Protein AF-0000000081624363 (afdb_homodimer)

Foldseek 3Di:
DDPVVVVVVVVVVVVVVVVVVVVVVVVVVVVVVLLVVLVVQLLAEEEQQDCQFLQSVLLQQLSQQSNHAYAHEHQDDDCPAPSNVVLVVVVVVLVVCVVPPDDDDDPPPPSNGYHYHYFNHDLLDLVRLQVRLVVVQVPRDPPQQAHQEYEYQWFDFDADAPVPDDVVSLVVRLSTLPVSLVSNCVSHVVRCLVVLHEYEHEAEAPPHLVVPPPRRGPSVNVSRVNRLVCQVVVQVVCVVSSYHGAYEYEHRDDVCRRGHGWDFDQPPPVPPDSPPHGDTDRPADSCLSCVFVVCQSPPSDHDNYGYSPDDDPPPPPDD/DDPVVVVVVVVVVVVVVVVVVVVVVVVVVVVVVLLVVLVVQLLAEEEQQDCQFLQSVLLQQLSQQSNHAYAHEHQDDDCPAPSNVVLVVVVVVLVVCVVPPDDDDDPPPPSNGYHYHYFNHDLLDLVRLLVRLVVVQVPRDPVQQAHQEYEYQWFDFDADAPVPDDVVSLVVRLSTLPVSLVSNCVSHVVRCLVVLHEYEHEAEAPPHLVVPPPRRGPSVNVSRVNRLVCQVVVQVVCVVSSYHGAYEYEHRDDVCRRGHGWDFDQPPPVPPDSPPHGDTDRPADSCLSCVFVVCQSPPSDHDNYGYSPDDDPPPPPDD

Radius of gyration: 33.21 Å; Cα contacts (8 Å, |Δi|>4): 1119; chains: 2; bounding box: 72×125×99 Å

Solvent-accessible surface area (backbone atoms only — not comparable to full-atom values): 32881 Å² total; per-residue (Å²): 131,59,71,66,60,53,51,52,49,49,51,49,48,50,48,50,49,50,49,48,48,49,50,49,49,49,50,48,48,52,48,46,51,47,50,52,50,33,58,55,28,53,72,32,33,32,38,34,46,17,28,51,15,28,51,18,36,48,50,48,51,52,40,15,64,63,6,22,28,29,39,36,12,21,69,71,79,37,84,80,33,53,46,47,44,50,53,50,50,54,51,51,51,52,52,48,51,58,66,66,57,70,90,76,72,68,87,66,71,75,73,67,59,26,48,77,43,82,35,63,23,35,55,79,34,70,68,36,44,53,53,34,52,52,54,50,59,69,67,39,56,88,94,46,71,48,26,44,30,42,34,47,34,56,49,53,64,74,73,37,45,72,79,70,46,55,66,66,59,45,52,50,26,38,39,41,40,35,50,13,51,53,50,46,46,42,71,46,43,70,30,18,40,68,54,45,12,31,40,34,39,59,36,52,28,89,61,44,59,42,64,41,67,71,56,21,35,31,60,44,44,9,28,25,31,15,34,46,26,28,42,56,25,43,27,39,55,28,50,86,58,44,30,45,39,32,33,37,21,45,48,66,58,62,55,64,59,41,42,24,64,53,58,64,47,54,57,75,53,85,80,79,57,75,52,85,64,49,53,68,83,68,82,63,54,68,63,26,47,52,72,24,51,51,51,60,73,67,43,91,80,50,60,64,60,36,64,28,55,67,66,77,75,72,74,72,72,79,126,131,62,71,66,58,54,51,53,50,52,50,51,49,50,50,50,48,50,50,50,48,50,49,48,49,49,50,49,48,53,48,46,51,47,50,53,50,32,58,57,28,53,72,32,34,31,38,34,46,19,28,51,14,29,51,18,36,49,49,50,52,52,39,15,64,62,5,22,28,28,37,36,11,20,69,70,79,37,82,81,32,54,45,47,44,50,53,50,49,54,51,51,52,52,50,48,50,58,65,66,57,70,89,76,72,68,88,67,72,76,74,67,59,26,48,77,42,83,35,62,22,34,54,80,35,72,68,36,44,54,53,34,52,53,52,52,59,70,68,38,55,88,95,46,70,48,27,44,30,41,34,46,34,56,48,53,63,75,72,38,44,74,80,70,46,56,68,66,59,44,52,50,25,38,39,42,38,34,50,12,51,51,51,45,45,42,71,45,44,69,30,18,41,68,55,46,11,33,41,34,41,58,36,52,27,88,61,44,62,44,64,41,66,71,57,22,33,30,61,44,42,10,29,25,30,15,34,45,27,28,42,56,27,42,26,39,56,28,50,86,58,44,31,45,39,31,32,37,21,45,48,65,56,61,54,63,60,40,41,25,61,53,60,62,46,54,57,75,52,83,81,79,57,76,52,85,62,50,52,70,82,66,84,64,55,69,63,25,48,51,72,24,51,50,51,61,73,66,42,92,78,50,60,64,59,35,63,28,55,68,66,77,73,71,75,73,72,80,126

Structure (mmCIF, N/CA/C/O backbone):
data_AF-0000000081624363-model_v1
#
loop_
_entity.id
_entity.type
_entity.pdbx_description
1 polymer 'D-beta-hydroxybutyrate dehydrogenase, mitochondrial'
#
loop_
_atom_site.group_PDB
_atom_site.id
_atom_site.type_symbol
_atom_site.label_atom_id
_atom_site.label_alt_id
_atom_site.label_comp_id
_atom_site.label_asym_id
_atom_site.label_entity_id
_atom_site.label_seq_id
_atom_site.pdbx_PDB_ins_code
_atom_site.Cartn_x
_atom_site.Cartn_y
_atom_site.Cartn_z
_atom_site.occupancy
_atom_site.B_iso_or_equiv
_atom_site.auth_seq_id
_atom_site.auth_comp_id
_atom_site.auth_asym_id
_atom_site.auth_atom_id
_atom_site.pdbx_PDB_model_num
ATOM 1 N N . MET A 1 1 ? -22.5 -34.75 -71.625 1 57.28 1 MET A N 1
ATOM 2 C CA . MET A 1 1 ? -21.844 -33.688 -70.875 1 57.28 1 MET A CA 1
ATOM 3 C C . MET A 1 1 ? -20.578 -33.219 -71.625 1 57.28 1 MET A C 1
ATOM 5 O O . MET A 1 1 ? -19.766 -34.062 -72.062 1 57.28 1 MET A O 1
ATOM 9 N N . ASP A 1 2 ? -20.5 -32.031 -72.062 1 73.19 2 ASP A N 1
ATOM 10 C CA . ASP A 1 2 ? -19.453 -31.516 -72.938 1 73.19 2 ASP A CA 1
ATOM 11 C C . ASP A 1 2 ? -18.094 -31.531 -72.25 1 73.19 2 ASP A C 1
ATOM 13 O O . ASP A 1 2 ? -18.016 -31.422 -71 1 73.19 2 ASP A O 1
ATOM 17 N N . VAL A 1 3 ? -17.109 -32.062 -72.812 1 86.44 3 VAL A N 1
ATOM 18 C CA . VAL A 1 3 ? -15.734 -32.281 -72.438 1 86.44 3 VAL A CA 1
ATOM 19 C C . VAL A 1 3 ? -15.195 -31.031 -71.688 1 86.44 3 VAL A C 1
ATOM 21 O O . VAL A 1 3 ? -14.461 -31.125 -70.75 1 86.44 3 VAL A O 1
ATOM 24 N N . GLU A 1 4 ? -15.68 -29.938 -72.062 1 83 4 GLU A N 1
ATOM 25 C CA . GLU A 1 4 ? -15.211 -28.672 -71.5 1 83 4 GLU A CA 1
ATOM 26 C C . GLU A 1 4 ? -15.773 -28.453 -70.125 1 83 4 GLU A C 1
ATOM 28 O O . GLU A 1 4 ? -15.062 -28 -69.188 1 83 4 GLU A O 1
ATOM 33 N N . THR A 1 5 ? -16.953 -28.859 -69.938 1 84 5 THR A N 1
ATOM 34 C CA . THR A 1 5 ? -17.609 -28.703 -68.625 1 84 5 THR A CA 1
ATOM 35 C C . THR A 1 5 ? -17.016 -29.688 -67.625 1 84 5 THR A C 1
ATOM 37 O O . THR A 1 5 ? -16.844 -29.359 -66.438 1 84 5 THR A O 1
ATOM 40 N N . GLY A 1 6 ? -16.625 -30.797 -68.125 1 80.81 6 GLY A N 1
ATOM 41 C CA . GLY A 1 6 ? -16 -31.812 -67.312 1 80.81 6 GLY A CA 1
ATOM 42 C C . GLY A 1 6 ? -14.641 -31.406 -66.75 1 80.81 6 GLY A C 1
ATOM 43 O O . GLY A 1 6 ? -14.289 -31.688 -65.625 1 80.81 6 GLY A O 1
ATOM 44 N N . ALA A 1 7 ? -13.906 -30.641 -67.5 1 83.5 7 ALA A N 1
ATOM 45 C CA . ALA A 1 7 ? -12.562 -30.188 -67.188 1 83.5 7 ALA A CA 1
ATOM 46 C C . ALA A 1 7 ? -12.617 -29.078 -66.125 1 83.5 7 ALA A C 1
ATOM 48 O O . ALA A 1 7 ? -11.82 -29.047 -65.188 1 83.5 7 ALA A O 1
ATOM 49 N N . ILE A 1 8 ? -13.656 -28.344 -66.375 1 81.44 8 ILE A N 1
ATOM 50 C CA . ILE A 1 8 ? -13.828 -27.234 -65.438 1 81.44 8 ILE A CA 1
ATOM 51 C C . ILE A 1 8 ? -14.242 -27.766 -64.062 1 81.44 8 ILE A C 1
ATOM 53 O O . ILE A 1 8 ? -13.742 -27.312 -63.031 1 81.44 8 ILE A O 1
ATOM 57 N N . LEU A 1 9 ? -15 -28.766 -64.062 1 82.12 9 LEU A N 1
ATOM 58 C CA . LEU A 1 9 ? -15.445 -29.391 -62.844 1 82.12 9 LEU A CA 1
ATOM 59 C C . LEU A 1 9 ? -14.297 -30.109 -62.125 1 82.12 9 LEU A C 1
ATOM 61 O O . LEU A 1 9 ? -14.164 -30.031 -60.906 1 82.12 9 LEU A O 1
ATOM 65 N N . ALA A 1 10 ? -13.477 -30.688 -62.875 1 82.62 10 ALA A N 1
ATOM 66 C CA . ALA A 1 10 ? -12.312 -31.375 -62.312 1 82.62 10 ALA A CA 1
ATOM 67 C C . ALA A 1 10 ? -11.328 -30.375 -61.688 1 82.62 10 ALA A C 1
ATOM 69 O O . ALA A 1 10 ? -10.789 -30.625 -60.625 1 82.62 10 ALA A O 1
ATOM 70 N N . LEU A 1 11 ? -11.195 -29.266 -62.344 1 81.12 11 LEU A N 1
ATOM 71 C CA . LEU A 1 11 ? -10.297 -28.234 -61.844 1 81.12 11 LEU A CA 1
ATOM 72 C C . LEU A 1 11 ? -10.852 -27.609 -60.562 1 81.12 11 LEU A C 1
ATOM 74 O O . LEU A 1 11 ? -10.094 -27.312 -59.625 1 81.12 11 LEU A O 1
ATOM 78 N N . GLN A 1 12 ? -12.125 -27.516 -60.531 1 82 12 GLN A N 1
ATOM 79 C CA . GLN A 1 12 ? -12.766 -26.969 -59.344 1 82 12 GLN A CA 1
ATOM 80 C C . GLN A 1 12 ? -12.648 -27.938 -58.156 1 82 12 GLN A C 1
ATOM 82 O O . GLN A 1 12 ? -12.375 -27.516 -57.031 1 82 12 GLN A O 1
ATOM 87 N N . ILE A 1 13 ? -12.758 -29.188 -58.5 1 82.44 13 ILE A N 1
ATOM 88 C CA . ILE A 1 13 ? -12.617 -30.219 -57.469 1 82.44 13 ILE A CA 1
ATOM 89 C C . ILE A 1 13 ? -11.172 -30.266 -57 1 82.44 13 ILE A C 1
ATOM 91 O O . ILE A 1 13 ? -10.922 -30.375 -55.781 1 82.44 13 ILE A O 1
ATOM 95 N N . LEU A 1 14 ? -10.266 -30.125 -57.875 1 79.31 14 LEU A N 1
ATOM 96 C CA . LEU A 1 14 ? -8.852 -30.109 -57.531 1 79.31 14 LEU A CA 1
ATOM 97 C C . LEU A 1 14 ? -8.523 -28.875 -56.656 1 79.31 14 LEU A C 1
ATOM 99 O O . LEU A 1 14 ? -7.758 -28.984 -55.719 1 79.31 14 LEU A O 1
ATOM 103 N N . ALA A 1 15 ? -9.156 -27.781 -57 1 81.31 15 ALA A N 1
ATOM 104 C CA . ALA A 1 15 ? -8.961 -26.562 -56.219 1 81.31 15 ALA A CA 1
ATOM 105 C C . ALA A 1 15 ? -9.562 -26.703 -54.844 1 81.31 15 ALA A C 1
ATOM 107 O O . ALA A 1 15 ? -8.938 -26.312 -53.844 1 81.31 15 ALA A O 1
ATOM 108 N N . LEU A 1 16 ? -10.688 -27.312 -54.844 1 79.94 16 LEU A N 1
ATOM 109 C CA . LEU A 1 16 ? -11.344 -27.516 -53.562 1 79.94 16 LEU A CA 1
ATOM 110 C C . LEU A 1 16 ? -10.562 -28.5 -52.688 1 79.94 16 LEU A C 1
ATOM 112 O O . LEU A 1 16 ? -10.422 -28.297 -51.469 1 79.94 16 LEU A O 1
ATOM 116 N N . CYS A 1 17 ? -10.031 -29.484 -53.312 1 80.19 17 CYS A N 1
ATOM 117 C CA . CYS A 1 17 ? -9.219 -30.469 -52.594 1 80.19 17 CYS A CA 1
ATOM 118 C C . CYS A 1 17 ? -7.918 -29.844 -52.094 1 80.19 17 CYS A C 1
ATOM 120 O O . CYS A 1 17 ? -7.457 -30.125 -51 1 80.19 17 CYS A O 1
ATOM 122 N N . SER A 1 18 ? -7.383 -28.969 -52.906 1 80.56 18 SER A N 1
ATOM 123 C CA . SER A 1 18 ? -6.164 -28.266 -52.5 1 80.56 18 SER A CA 1
ATOM 124 C C . SER A 1 18 ? -6.426 -27.312 -51.344 1 80.56 18 SER A C 1
ATOM 126 O O . SER A 1 18 ? -5.609 -27.188 -50.438 1 80.56 18 SER A O 1
ATOM 128 N N . ILE A 1 19 ? -7.531 -26.719 -51.375 1 78.12 19 ILE A N 1
ATOM 129 C CA . ILE A 1 19 ? -7.918 -25.828 -50.312 1 78.12 19 ILE A CA 1
ATOM 130 C C . ILE A 1 19 ? -8.172 -26.641 -49.031 1 78.12 19 ILE A C 1
ATOM 132 O O . ILE A 1 19 ? -7.727 -26.266 -47.938 1 78.12 19 ILE A O 1
ATOM 136 N N . ALA A 1 20 ? -8.789 -27.766 -49.188 1 77.5 20 ALA A N 1
ATOM 137 C CA . ALA A 1 20 ? -9.039 -28.656 -48.062 1 77.5 20 ALA A CA 1
ATOM 138 C C . ALA A 1 20 ? -7.734 -29.203 -47.469 1 77.5 20 ALA A C 1
ATOM 140 O O . ALA A 1 20 ? -7.559 -29.25 -46.25 1 77.5 20 ALA A O 1
ATOM 141 N N . ALA A 1 21 ? -6.859 -29.5 -48.344 1 75.06 21 ALA A N 1
ATOM 142 C CA . ALA A 1 21 ? -5.547 -29.984 -47.906 1 75.06 21 ALA A CA 1
ATOM 143 C C . ALA A 1 21 ? -4.758 -28.891 -47.219 1 75.06 21 ALA A C 1
ATOM 145 O O . ALA A 1 21 ? -4.105 -29.125 -46.188 1 75.06 21 ALA A O 1
ATOM 146 N N . ALA A 1 22 ? -4.844 -27.719 -47.688 1 76 22 ALA A N 1
ATOM 147 C CA . ALA A 1 22 ? -4.176 -26.578 -47.062 1 76 22 ALA A CA 1
ATOM 148 C C . ALA A 1 22 ? -4.789 -26.266 -45.719 1 76 22 ALA A C 1
ATOM 150 O O . ALA A 1 22 ? -4.07 -25.969 -44.75 1 76 22 ALA A O 1
ATOM 151 N N . LEU A 1 23 ? -6.051 -26.359 -45.656 1 75.06 23 LEU A N 1
ATOM 152 C CA . LEU A 1 23 ? -6.734 -26.125 -44.375 1 75.06 23 LEU A CA 1
ATOM 153 C C . LEU A 1 23 ? -6.391 -27.219 -43.375 1 75.06 23 LEU A C 1
ATOM 155 O O . LEU A 1 23 ? -6.164 -26.938 -42.188 1 75.06 23 LEU A O 1
ATOM 159 N N . LEU A 1 24 ? -6.344 -28.438 -43.875 1 68 24 LEU A N 1
ATOM 160 C CA . LEU A 1 24 ? -5.965 -29.562 -43 1 68 24 LEU A CA 1
ATOM 161 C C . LEU A 1 24 ? -4.516 -29.422 -42.531 1 68 24 LEU A C 1
ATOM 163 O O . LEU A 1 24 ? -4.203 -29.672 -41.375 1 68 24 LEU A O 1
ATOM 167 N N . ALA A 1 25 ? -3.686 -29.016 -43.406 1 67.06 25 ALA A N 1
ATOM 168 C CA . ALA A 1 25 ? -2.287 -28.781 -43.062 1 67.06 25 ALA A CA 1
ATOM 169 C C . ALA A 1 25 ? -2.168 -27.641 -42.062 1 67.06 25 ALA A C 1
ATOM 171 O O . ALA A 1 25 ? -1.369 -27.719 -41.125 1 67.06 25 ALA A O 1
ATOM 172 N N . TYR A 1 26 ? -2.934 -26.656 -42.312 1 64.75 26 TYR A N 1
ATOM 173 C CA . TYR A 1 26 ? -2.965 -25.531 -41.375 1 64.75 26 TYR A CA 1
ATOM 174 C C . TYR A 1 26 ? -3.459 -25.984 -40 1 64.75 26 TYR A C 1
ATOM 176 O O . TYR A 1 26 ? -2.854 -25.656 -39 1 64.75 26 TYR A O 1
ATOM 184 N N . LEU A 1 27 ? -4.48 -26.719 -39.969 1 62.94 27 LEU A N 1
ATOM 185 C CA . LEU A 1 27 ? -5.039 -27.203 -38.719 1 62.94 27 LEU A CA 1
ATOM 186 C C . LEU A 1 27 ? -4.082 -28.188 -38.031 1 62.94 27 LEU A C 1
ATOM 188 O O . LEU A 1 27 ? -3.943 -28.172 -36.812 1 62.94 27 LEU A O 1
ATOM 192 N N . MET A 1 28 ? -3.494 -28.953 -38.812 1 60.12 28 MET A N 1
ATOM 193 C CA . MET A 1 28 ? -2.488 -29.875 -38.312 1 60.12 28 MET A CA 1
ATOM 194 C C . MET A 1 28 ? -1.297 -29.109 -37.719 1 60.12 28 MET A C 1
ATOM 196 O O . MET A 1 28 ? -0.754 -29.484 -36.688 1 60.12 28 MET A O 1
ATOM 200 N N . ARG A 1 29 ? -0.875 -28 -38.344 1 58.25 29 ARG A N 1
ATOM 201 C CA . ARG A 1 29 ? 0.216 -27.172 -37.844 1 58.25 29 ARG A CA 1
ATOM 202 C C . ARG A 1 29 ? -0.177 -26.453 -36.562 1 58.25 29 ARG A C 1
ATOM 204 O O . ARG A 1 29 ? 0.626 -26.359 -35.625 1 58.25 29 ARG A O 1
ATOM 211 N N . GLN A 1 30 ? -1.311 -26.031 -36.656 1 58.28 30 GLN A N 1
ATOM 212 C CA . GLN A 1 30 ? -1.824 -25.391 -35.438 1 58.28 30 GLN A CA 1
ATOM 213 C C . GLN A 1 30 ? -1.91 -26.359 -34.281 1 58.28 30 GLN A C 1
ATOM 215 O O . GLN A 1 30 ? -1.582 -26.016 -33.125 1 58.28 30 GLN A O 1
ATOM 220 N N . SER A 1 31 ? -2.398 -27.578 -34.625 1 54.06 31 SER A N 1
ATOM 221 C CA . SER A 1 31 ? -2.475 -28.625 -33.625 1 54.06 31 SER A CA 1
ATOM 222 C C . SER A 1 31 ? -1.087 -29.047 -33.125 1 54.06 31 SER A C 1
ATOM 224 O O . SER A 1 31 ? -0.869 -29.234 -31.938 1 54.06 31 SER A O 1
ATOM 226 N N . ARG A 1 32 ? -0.193 -29.203 -34.062 1 54.25 32 ARG A N 1
ATOM 227 C CA . ARG A 1 32 ? 1.185 -29.531 -33.688 1 54.25 32 ARG A CA 1
ATOM 228 C C . ARG A 1 32 ? 1.818 -28.406 -32.875 1 54.25 32 ARG A C 1
ATOM 230 O O . ARG A 1 32 ? 2.533 -28.688 -31.906 1 54.25 32 ARG A O 1
ATOM 237 N N . ASN A 1 33 ? 1.624 -27.234 -33.312 1 55.34 33 ASN A N 1
ATOM 238 C CA . ASN A 1 33 ? 2.158 -26.094 -32.562 1 55.34 33 ASN A CA 1
ATOM 239 C C . ASN A 1 33 ? 1.568 -26.031 -31.156 1 55.34 33 ASN A C 1
ATOM 241 O O . ASN A 1 33 ? 2.275 -25.719 -30.203 1 55.34 33 ASN A O 1
ATOM 245 N N . ALA A 1 34 ? 0.331 -26.453 -31.156 1 56.47 34 ALA A N 1
ATOM 246 C CA . ALA A 1 34 ? -0.329 -26.5 -29.844 1 56.47 34 ALA A CA 1
ATOM 247 C C . ALA A 1 34 ? 0.238 -27.609 -28.984 1 56.47 34 ALA A C 1
ATOM 249 O O . ALA A 1 34 ? 0.453 -27.438 -27.781 1 56.47 34 ALA A O 1
ATOM 250 N N . THR A 1 35 ? 0.457 -28.75 -29.594 1 53.41 35 THR A N 1
ATOM 251 C CA . THR A 1 35 ? 1.048 -29.875 -28.875 1 53.41 35 THR A CA 1
ATOM 252 C C . THR A 1 35 ? 2.469 -29.547 -28.438 1 53.41 35 THR A C 1
ATOM 254 O O . THR A 1 35 ? 2.869 -29.875 -27.312 1 53.41 35 THR A O 1
ATOM 257 N N . ASP A 1 36 ? 3.24 -28.938 -29.344 1 59.06 36 ASP A N 1
ATOM 258 C CA . ASP A 1 36 ? 4.605 -28.531 -29.016 1 59.06 36 ASP A CA 1
ATOM 259 C C . ASP A 1 36 ? 4.621 -27.5 -27.891 1 59.06 36 ASP A C 1
ATOM 261 O O . ASP A 1 36 ? 5.457 -27.562 -26.984 1 59.06 36 ASP A O 1
ATOM 265 N N . GLU A 1 37 ? 3.666 -26.672 -27.938 1 63.22 37 GLU A N 1
ATOM 266 C CA . GLU A 1 37 ? 3.58 -25.656 -26.891 1 63.22 37 GLU A CA 1
ATOM 267 C C . GLU A 1 37 ? 3.23 -26.297 -25.547 1 63.22 37 GLU A C 1
ATOM 269 O O . GLU A 1 37 ? 3.783 -25.906 -24.516 1 63.22 37 GLU A O 1
ATOM 274 N N . TYR A 1 38 ? 2.363 -27.25 -25.641 1 58.41 38 TYR A N 1
ATOM 275 C CA . TYR A 1 38 ? 1.959 -27.953 -24.422 1 58.41 38 TYR A CA 1
ATOM 276 C C . TYR A 1 38 ? 3.119 -28.75 -23.844 1 58.41 38 TYR A C 1
ATOM 278 O O . TYR A 1 38 ? 3.312 -28.781 -22.625 1 58.41 38 TYR A O 1
ATOM 286 N N . GLU A 1 39 ? 3.844 -29.406 -24.75 1 62.84 39 GLU A N 1
ATOM 287 C CA . GLU A 1 39 ? 5 -30.172 -24.312 1 62.84 39 GLU A CA 1
ATOM 288 C C . GLU A 1 39 ? 6.059 -29.281 -23.672 1 62.84 39 GLU A C 1
ATOM 290 O O . GLU A 1 39 ? 6.727 -29.672 -22.719 1 62.84 39 GLU A O 1
ATOM 295 N N . LEU A 1 40 ? 6.098 -28.125 -24.188 1 67.19 40 LEU A N 1
ATOM 296 C CA . LEU A 1 40 ? 7.062 -27.188 -23.641 1 67.19 40 LEU A CA 1
ATOM 297 C C . LEU A 1 40 ? 6.609 -26.672 -22.266 1 67.19 40 LEU A C 1
ATOM 299 O O . LEU A 1 40 ? 7.43 -26.5 -21.375 1 67.19 40 LEU A O 1
ATOM 303 N N . ARG A 1 41 ? 5.281 -26.703 -22.094 1 72.75 41 ARG A N 1
ATOM 304 C CA . ARG A 1 41 ? 4.75 -26.203 -20.828 1 72.75 41 ARG A CA 1
ATOM 305 C C . ARG A 1 41 ? 4.898 -27.234 -19.734 1 72.75 41 ARG A C 1
ATOM 307 O O . ARG A 1 41 ? 5.008 -26.891 -18.547 1 72.75 41 ARG A O 1
ATOM 314 N N . ASN A 1 42 ? 4.945 -28.469 -20.156 1 73.94 42 ASN A N 1
ATOM 315 C CA . ASN A 1 42 ? 5.055 -29.547 -19.172 1 73.94 42 ASN A CA 1
ATOM 316 C C . ASN A 1 42 ? 6.43 -29.562 -18.516 1 73.94 42 ASN A C 1
ATOM 318 O O . ASN A 1 42 ? 6.621 -30.219 -17.484 1 73.94 42 ASN A O 1
ATOM 322 N N . LYS A 1 43 ? 7.246 -28.719 -19.016 1 79.81 43 LYS A N 1
ATOM 323 C CA . LYS A 1 43 ? 8.57 -28.594 -18.422 1 79.81 43 LYS A CA 1
ATOM 324 C C . LYS A 1 43 ? 8.672 -27.344 -17.562 1 79.81 43 LYS A C 1
ATOM 326 O O . LYS A 1 43 ? 9.703 -27.094 -16.922 1 79.81 43 LYS A O 1
ATOM 331 N N . CYS A 1 44 ? 7.578 -26.719 -17.578 1 91 44 CYS A N 1
ATOM 332 C CA . CYS A 1 44 ? 7.555 -25.469 -16.812 1 91 44 CYS A CA 1
ATOM 333 C C . CYS A 1 44 ? 6.848 -25.672 -15.469 1 91 44 CYS A C 1
ATOM 335 O O . CYS A 1 44 ? 5.668 -26.016 -15.43 1 91 44 CYS A O 1
ATOM 337 N N . HIS A 1 45 ? 7.625 -25.5 -14.398 1 95.75 45 HIS A N 1
ATOM 338 C CA . HIS A 1 45 ? 7.105 -25.609 -13.039 1 95.75 45 HIS A CA 1
ATOM 339 C C . HIS A 1 45 ? 6.672 -24.234 -12.508 1 95.75 45 HIS A C 1
ATOM 341 O O . HIS A 1 45 ? 7.41 -23.266 -12.625 1 95.75 45 HIS A O 1
ATOM 347 N N . VAL A 1 46 ? 5.422 -24.219 -11.961 1 97.88 46 VAL A N 1
ATOM 348 C CA . VAL A 1 46 ? 4.863 -22.984 -11.422 1 97.88 46 VAL A CA 1
ATOM 349 C C . VAL A 1 46 ? 4.445 -23.203 -9.969 1 97.88 46 VAL A C 1
ATOM 351 O O . VAL A 1 46 ? 3.904 -24.25 -9.617 1 97.88 46 VAL A O 1
ATOM 354 N N . LEU A 1 47 ? 4.766 -22.219 -9.133 1 98.56 47 LEU A N 1
ATOM 355 C CA . LEU A 1 47 ? 4.309 -22.234 -7.75 1 98.56 47 LEU A CA 1
ATOM 356 C C . LEU A 1 47 ? 3.127 -21.297 -7.555 1 98.56 47 LEU A C 1
ATOM 358 O O . LEU A 1 47 ? 3.215 -20.109 -7.871 1 98.56 47 LEU A O 1
ATOM 362 N N . VAL A 1 48 ? 1.998 -21.797 -7.141 1 98.62 48 VAL A N 1
ATOM 363 C CA . VAL A 1 48 ? 0.869 -21.016 -6.645 1 98.62 48 VAL A CA 1
ATOM 364 C C . VAL A 1 48 ? 0.876 -21.016 -5.117 1 98.62 48 VAL A C 1
ATOM 366 O O . VAL A 1 48 ? 0.707 -22.047 -4.484 1 98.62 48 VAL A O 1
ATOM 369 N N . THR A 1 49 ? 0.987 -19.875 -4.551 1 98.62 49 THR A N 1
ATOM 370 C CA . THR A 1 49 ? 1.478 -19.781 -3.182 1 98.62 49 THR A CA 1
ATOM 371 C C . THR A 1 49 ? 0.375 -20.141 -2.188 1 98.62 49 THR A C 1
ATOM 373 O O . THR A 1 49 ? 0.656 -20.484 -1.04 1 98.62 49 THR A O 1
ATOM 376 N N . ASN A 1 50 ? -0.874 -19.953 -2.543 1 98.31 50 ASN A N 1
ATOM 377 C CA . ASN A 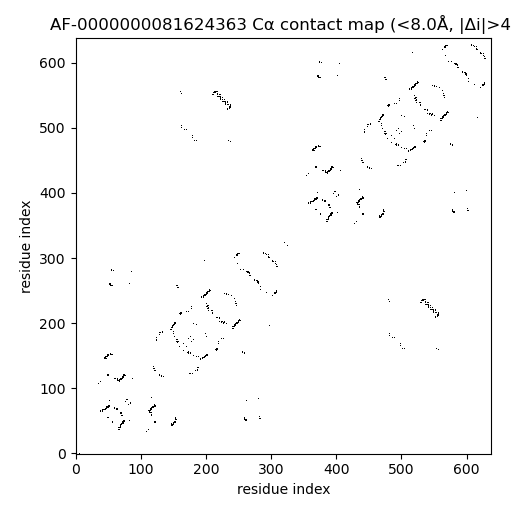1 50 ? -1.964 -20.297 -1.635 1 98.31 50 ASN A CA 1
ATOM 378 C C . ASN A 1 50 ? -3.186 -20.797 -2.393 1 98.31 50 ASN A C 1
ATOM 380 O O . ASN A 1 50 ? -3.926 -20.016 -2.988 1 98.31 50 ASN A O 1
ATOM 384 N N . CYS A 1 51 ? -3.432 -22.094 -2.285 1 97.12 51 CYS A N 1
ATOM 385 C CA . CYS A 1 51 ? -4.559 -22.703 -2.975 1 97.12 51 CYS A CA 1
ATOM 386 C C . CYS A 1 51 ? -5.711 -22.969 -2.012 1 97.12 51 CYS A C 1
ATOM 388 O O . CYS A 1 51 ? -6.652 -23.688 -2.344 1 97.12 51 CYS A O 1
ATOM 390 N N . ASP A 1 52 ? -5.574 -22.422 -0.814 1 95.5 52 ASP A N 1
ATOM 391 C CA . ASP A 1 52 ? -6.695 -22.438 0.12 1 95.5 52 ASP A CA 1
ATOM 392 C C . ASP A 1 52 ? -7.613 -21.25 -0.09 1 95.5 52 ASP A C 1
ATOM 394 O O . ASP A 1 52 ? -8.641 -21.125 0.579 1 95.5 52 ASP A O 1
ATOM 398 N N . THR A 1 53 ? -7.312 -20.391 -0.971 1 96.25 53 THR A N 1
ATOM 399 C CA . THR A 1 53 ? -8.219 -19.344 -1.419 1 96.25 53 THR A CA 1
ATOM 400 C C . THR A 1 53 ? -8.945 -19.766 -2.697 1 96.25 53 THR A C 1
ATOM 402 O O . THR A 1 53 ? -8.422 -20.562 -3.479 1 96.25 53 THR A O 1
ATOM 405 N N . CYS A 1 54 ? -10.109 -19.172 -2.969 1 95.12 54 CYS A N 1
ATOM 406 C CA . CYS A 1 54 ? -10.875 -19.484 -4.172 1 95.12 54 CYS A CA 1
ATOM 407 C C . CYS A 1 54 ? -10.086 -19.125 -5.426 1 95.12 54 CYS A C 1
ATOM 409 O O . CYS A 1 54 ? -10.031 -19.906 -6.379 1 95.12 54 CYS A O 1
ATOM 411 N N . VAL A 1 55 ? -9.492 -18 -5.414 1 96.12 55 VAL A N 1
ATOM 412 C CA . VAL A 1 55 ? -8.758 -17.547 -6.59 1 96.12 55 VAL A CA 1
ATOM 413 C C . VAL A 1 55 ? -7.52 -18.406 -6.793 1 96.12 55 VAL A C 1
ATOM 415 O O . VAL A 1 55 ? -7.168 -18.75 -7.926 1 96.12 55 VAL A O 1
ATOM 418 N N . GLY A 1 56 ? -6.863 -18.766 -5.699 1 97.31 56 GLY A N 1
ATOM 419 C CA . GLY A 1 56 ? -5.676 -19.609 -5.801 1 97.31 56 GLY A CA 1
ATOM 420 C C . GLY A 1 56 ? -5.969 -21 -6.344 1 97.31 56 GLY A C 1
ATOM 421 O O . GLY A 1 56 ? -5.25 -21.484 -7.211 1 97.31 56 GLY A O 1
ATOM 422 N N . LEU A 1 57 ? -7.023 -21.594 -5.828 1 96.06 57 LEU A N 1
ATOM 423 C CA . LEU A 1 57 ? -7.438 -22.906 -6.312 1 96.06 57 LEU A CA 1
ATOM 424 C C . LEU A 1 57 ? -7.793 -22.844 -7.797 1 96.06 57 LEU A C 1
ATOM 426 O O . LEU A 1 57 ? -7.355 -23.688 -8.578 1 96.06 57 LEU A O 1
ATOM 430 N N . GLN A 1 58 ? -8.484 -21.859 -8.164 1 96.12 58 GLN A N 1
ATOM 431 C CA . GLN A 1 58 ? -8.898 -21.719 -9.555 1 96.12 58 GLN A CA 1
ATOM 432 C C . GLN A 1 58 ? -7.699 -21.547 -10.477 1 96.12 58 GLN A C 1
ATOM 434 O O . GLN A 1 58 ? -7.645 -22.156 -11.547 1 96.12 58 GLN A O 1
ATOM 439 N N . ILE A 1 59 ? -6.758 -20.75 -10.07 1 96.94 59 ILE A N 1
ATOM 440 C CA . ILE A 1 59 ? -5.566 -20.5 -10.875 1 96.94 59 ILE A CA 1
ATOM 441 C C . ILE A 1 59 ? -4.742 -21.781 -10.992 1 96.94 59 ILE A C 1
ATOM 443 O O . ILE A 1 59 ? -4.27 -22.109 -12.086 1 96.94 59 ILE A O 1
ATOM 447 N N . ALA A 1 60 ? -4.613 -22.484 -9.922 1 96.88 60 ALA A N 1
ATOM 448 C CA . ALA A 1 60 ? -3.863 -23.734 -9.945 1 96.88 60 ALA A CA 1
ATOM 449 C C . ALA A 1 60 ? -4.496 -24.734 -10.914 1 96.88 60 ALA A C 1
ATOM 451 O O . ALA A 1 60 ? -3.797 -25.359 -11.711 1 96.88 60 ALA A O 1
ATOM 452 N N . LEU A 1 61 ? -5.789 -24.844 -10.875 1 93.81 61 LEU A N 1
ATOM 453 C CA . LEU A 1 61 ? -6.512 -25.75 -11.758 1 93.81 61 LEU A CA 1
ATOM 454 C C . LEU A 1 61 ? -6.375 -25.328 -13.211 1 93.81 61 LEU A C 1
ATOM 456 O O . LEU A 1 61 ? -6.133 -26.172 -14.086 1 93.81 61 LEU A O 1
ATOM 460 N N . ALA A 1 62 ? -6.473 -24.047 -13.453 1 93.5 62 ALA A N 1
ATOM 461 C CA . ALA A 1 62 ? -6.352 -23.531 -14.812 1 93.5 62 ALA A CA 1
ATOM 462 C C . ALA A 1 62 ? -4.961 -23.797 -15.383 1 93.5 62 ALA A C 1
ATOM 464 O O . ALA A 1 62 ? -4.82 -24.156 -16.547 1 93.5 62 ALA A O 1
ATOM 465 N N . LEU A 1 63 ? -3.973 -23.656 -14.578 1 95 63 LEU A N 1
ATOM 466 C CA . LEU A 1 63 ? -2.598 -23.875 -15.016 1 95 63 LEU A CA 1
ATOM 467 C C . LEU A 1 63 ? -2.355 -25.344 -15.32 1 95 63 LEU A C 1
ATOM 469 O O . LEU A 1 63 ? -1.72 -25.688 -16.328 1 95 63 LEU A O 1
ATOM 473 N N . SER A 1 64 ? -2.844 -26.188 -14.461 1 92.88 64 SER A N 1
ATOM 474 C CA . SER A 1 64 ? -2.705 -27.625 -14.703 1 92.88 64 SER A CA 1
ATOM 475 C C . SER A 1 64 ? -3.408 -28.047 -15.992 1 92.88 64 SER A C 1
ATOM 477 O O . SER A 1 64 ? -2.877 -28.844 -16.766 1 92.88 64 SER A O 1
ATOM 479 N N . GLU A 1 65 ? -4.543 -27.438 -16.203 1 88.69 65 GLU A N 1
ATOM 480 C CA . GLU A 1 65 ? -5.285 -27.703 -17.422 1 88.69 65 GLU A CA 1
ATOM 481 C C . GLU A 1 65 ? -4.516 -27.219 -18.656 1 88.69 65 GLU A C 1
ATOM 483 O O . GLU A 1 65 ? -4.605 -27.828 -19.719 1 88.69 65 GLU A O 1
ATOM 488 N N . ALA A 1 66 ? -3.783 -26.188 -18.484 1 89.75 66 ALA A N 1
ATOM 489 C CA . ALA A 1 66 ? -2.99 -25.625 -19.578 1 89.75 66 ALA A CA 1
ATOM 490 C C . ALA A 1 66 ? -1.697 -26.406 -19.781 1 89.75 66 ALA A C 1
ATOM 492 O O . ALA A 1 66 ? -0.918 -26.109 -20.688 1 89.75 66 ALA A O 1
ATOM 493 N N . GLY A 1 67 ? -1.396 -27.359 -18.891 1 90.19 67 GLY A N 1
ATOM 494 C CA . GLY A 1 67 ? -0.287 -28.281 -19.109 1 90.19 67 GLY A CA 1
ATOM 495 C C . GLY A 1 67 ? 0.894 -28.016 -18.203 1 90.19 67 GLY A C 1
ATOM 496 O O . GLY A 1 67 ? 1.9 -28.734 -18.266 1 90.19 67 GLY A O 1
ATOM 497 N N . TYR A 1 68 ? 0.828 -27.078 -17.281 1 93.12 68 TYR A N 1
ATOM 498 C CA . TYR A 1 68 ? 1.931 -26.75 -16.375 1 93.12 68 TYR A CA 1
ATOM 499 C C . TYR A 1 68 ? 1.996 -27.75 -15.219 1 93.12 68 TYR A C 1
ATOM 501 O O . TYR A 1 68 ? 0.979 -28.328 -14.836 1 93.12 68 TYR A O 1
ATOM 509 N N . LYS A 1 69 ? 3.158 -27.953 -14.742 1 94 69 LYS A N 1
ATOM 510 C CA . LYS A 1 69 ? 3.314 -28.609 -13.445 1 94 69 LYS A CA 1
ATOM 511 C C . LYS A 1 69 ? 3.191 -27.594 -12.305 1 94 69 LYS A C 1
ATOM 513 O O . LYS A 1 69 ? 4.004 -26.672 -12.195 1 94 69 LYS A O 1
ATOM 518 N N . VAL A 1 70 ? 2.225 -27.828 -11.445 1 97 70 VAL A N 1
ATOM 519 C CA . VAL A 1 70 ? 1.852 -26.797 -10.484 1 97 70 VAL A CA 1
ATOM 520 C C . VAL A 1 70 ? 2.164 -27.266 -9.07 1 97 70 VAL A C 1
ATOM 522 O O . VAL A 1 70 ? 1.658 -28.312 -8.625 1 97 70 VAL A O 1
ATOM 525 N N . PHE A 1 71 ? 3.117 -26.562 -8.414 1 97.69 71 PHE A N 1
ATOM 526 C CA . PHE A 1 71 ? 3.195 -26.672 -6.961 1 97.69 71 PHE A CA 1
ATOM 527 C C . PHE A 1 71 ? 2.09 -25.859 -6.297 1 97.69 71 PHE A C 1
ATOM 529 O O . PHE A 1 71 ? 2.074 -24.625 -6.395 1 97.69 71 PHE A O 1
ATOM 536 N N . ALA A 1 72 ? 1.132 -26.531 -5.629 1 97.88 72 ALA A N 1
ATOM 537 C CA . ALA A 1 72 ? -0.003 -25.875 -4.988 1 97.88 72 ALA A CA 1
ATOM 538 C C . ALA A 1 72 ? 0.249 -25.672 -3.498 1 97.88 72 ALA A C 1
ATOM 540 O O . ALA A 1 72 ? 0.167 -26.625 -2.715 1 97.88 72 ALA A O 1
ATOM 541 N N . GLY A 1 73 ? 0.507 -24.469 -3.158 1 98.12 73 GLY A N 1
ATOM 542 C CA . GLY A 1 73 ? 0.741 -24.156 -1.757 1 98.12 73 GLY A CA 1
ATOM 543 C C . GLY A 1 73 ? -0.521 -24.219 -0.916 1 98.12 73 GLY A C 1
ATOM 544 O O . GLY A 1 73 ? -1.55 -23.656 -1.296 1 98.12 73 GLY A O 1
ATOM 545 N N . LEU A 1 74 ? -0.391 -24.906 0.212 1 97.25 74 LEU A N 1
ATOM 546 C CA . LEU A 1 74 ? -1.453 -25.031 1.204 1 97.25 74 LEU A CA 1
ATOM 547 C C . LEU A 1 74 ? -0.902 -24.859 2.615 1 97.25 74 LEU A C 1
ATOM 549 O O . LEU A 1 74 ? -0.052 -25.641 3.055 1 97.25 74 LEU A O 1
ATOM 553 N N . PRO A 1 75 ? -1.411 -23.812 3.314 1 93.88 75 PRO A N 1
ATOM 554 C CA . PRO A 1 75 ? -0.892 -23.609 4.668 1 93.88 75 PRO A CA 1
ATOM 555 C C . PRO A 1 75 ? -1.13 -24.812 5.578 1 93.88 75 PRO A C 1
ATOM 557 O O . PRO A 1 75 ? -0.295 -25.109 6.438 1 93.88 75 PRO A O 1
ATOM 560 N N . ASN A 1 76 ? -2.271 -25.484 5.484 1 86.5 76 ASN A N 1
ATOM 561 C CA . ASN A 1 76 ? -2.588 -26.688 6.258 1 86.5 76 ASN A CA 1
ATOM 562 C C . ASN A 1 76 ? -3.109 -27.797 5.363 1 86.5 76 ASN A C 1
ATOM 564 O O . ASN A 1 76 ? -4.312 -28.062 5.332 1 86.5 76 ASN A O 1
ATOM 568 N N . PRO A 1 77 ? -2.111 -28.422 4.785 1 85.94 77 PRO A N 1
ATOM 569 C CA . PRO A 1 77 ? -2.58 -29.484 3.893 1 85.94 77 PRO A CA 1
ATOM 570 C C . PRO A 1 77 ? -3.123 -30.688 4.652 1 85.94 77 PRO A C 1
ATOM 572 O O . PRO A 1 77 ? -2.377 -31.359 5.379 1 85.94 77 PRO A O 1
ATOM 575 N N . SER A 1 78 ? -4.34 -30.594 4.961 1 86.94 78 SER A N 1
ATOM 576 C CA . SER A 1 78 ? -5.027 -31.75 5.523 1 86.94 78 SER A CA 1
ATOM 577 C C . SER A 1 78 ? -5.895 -32.438 4.473 1 86.94 78 SER A C 1
ATOM 579 O O . SER A 1 78 ? -6.543 -31.781 3.664 1 86.94 78 SER A O 1
ATOM 581 N N . GLU A 1 79 ? -5.852 -33.75 4.453 1 81.88 79 GLU A N 1
ATOM 582 C CA . GLU A 1 79 ? -6.625 -34.531 3.48 1 81.88 79 GLU A CA 1
ATOM 583 C C . GLU A 1 79 ? -8.102 -34.156 3.531 1 81.88 79 GLU A C 1
ATOM 585 O O . GLU A 1 79 ? -8.82 -34.281 2.535 1 81.88 79 GLU A O 1
ATOM 590 N N . ASN A 1 80 ? -8.438 -33.562 4.656 1 81.5 80 ASN A N 1
ATOM 591 C CA . ASN A 1 80 ? -9.867 -33.281 4.828 1 81.5 80 ASN A CA 1
ATOM 592 C C . ASN A 1 80 ? -10.203 -31.828 4.562 1 81.5 80 ASN A C 1
ATOM 594 O O . ASN A 1 80 ? -11.367 -31.422 4.637 1 81.5 80 ASN A O 1
ATOM 598 N N . SER A 1 81 ? -9.188 -31.156 4.133 1 86.38 81 SER A N 1
ATOM 599 C CA . SER A 1 81 ? -9.5 -29.766 3.818 1 86.38 81 SER A CA 1
ATOM 600 C C . SER A 1 81 ? -10.266 -29.656 2.504 1 86.38 81 SER A C 1
ATOM 602 O O . SER A 1 81 ? -10.109 -30.484 1.614 1 86.38 81 SER A O 1
ATOM 604 N N . PRO A 1 82 ? -11.102 -28.672 2.426 1 86.19 82 PRO A N 1
ATOM 605 C CA . PRO A 1 82 ? -11.891 -28.5 1.204 1 86.19 82 PRO A CA 1
ATOM 606 C C . PRO A 1 82 ? -11.023 -28.391 -0.048 1 86.19 82 PRO A C 1
ATOM 608 O O . PRO A 1 82 ? -11.328 -29.016 -1.069 1 86.19 82 PRO A O 1
ATOM 611 N N . SER A 1 83 ? -9.953 -27.672 0.027 1 91.5 83 SER A N 1
ATOM 612 C CA . SER A 1 83 ? -9.07 -27.484 -1.12 1 91.5 83 SER A CA 1
ATOM 613 C C . SER A 1 83 ? -8.461 -28.812 -1.562 1 91.5 83 SER A C 1
ATOM 615 O O . SER A 1 83 ? -8.445 -29.125 -2.754 1 91.5 83 SER A O 1
ATOM 617 N N . MET A 1 84 ? -8.047 -29.594 -0.622 1 91.12 84 MET A N 1
ATOM 618 C CA . MET A 1 84 ? -7.449 -30.891 -0.931 1 91.12 84 MET A CA 1
ATOM 619 C C . MET A 1 84 ? -8.477 -31.844 -1.539 1 91.12 84 MET A C 1
ATOM 621 O O . MET A 1 84 ? -8.164 -32.594 -2.467 1 91.12 84 MET A O 1
ATOM 625 N N . LYS A 1 85 ? -9.656 -31.797 -1.023 1 88.38 85 LYS A N 1
ATOM 626 C CA . LYS A 1 85 ? -10.727 -32.625 -1.558 1 88.38 85 LYS A CA 1
ATOM 627 C C . LYS A 1 85 ? -11.031 -32.281 -3.01 1 88.38 85 LYS A C 1
ATOM 629 O O . LYS A 1 85 ? -11.211 -33.156 -3.848 1 88.38 85 LYS A O 1
ATOM 634 N N . ILE A 1 86 ? -11.016 -31.016 -3.213 1 89.12 86 ILE A N 1
ATOM 635 C CA . ILE A 1 86 ? -11.32 -30.547 -4.562 1 89.12 86 ILE A CA 1
ATOM 636 C C . ILE A 1 86 ? -10.188 -30.938 -5.512 1 89.12 86 ILE A C 1
ATOM 638 O O . ILE A 1 86 ? -10.438 -31.453 -6.605 1 89.12 86 ILE A O 1
ATOM 642 N N . LEU A 1 87 ? -8.977 -30.781 -5.105 1 90.56 87 LEU A N 1
ATOM 643 C CA . LEU A 1 87 ? -7.824 -31.141 -5.926 1 90.56 87 LEU A CA 1
ATOM 644 C C . LEU A 1 87 ? -7.809 -32.625 -6.23 1 90.56 87 LEU A C 1
ATOM 646 O O . LEU A 1 87 ? -7.547 -33.031 -7.367 1 90.56 87 LEU A O 1
ATOM 650 N N . LYS A 1 88 ? -8.141 -33.375 -5.266 1 87.56 88 LYS A N 1
ATOM 651 C CA . LYS A 1 88 ? -8.18 -34.844 -5.445 1 87.56 88 LYS A CA 1
ATOM 652 C C . LYS A 1 88 ? -9.305 -35.25 -6.387 1 87.56 88 LYS A C 1
ATOM 654 O O . LYS A 1 88 ? -9.125 -36.125 -7.23 1 87.56 88 LYS A O 1
ATOM 659 N N . ALA A 1 89 ? -10.414 -34.625 -6.18 1 84.88 89 ALA A N 1
ATOM 660 C CA . ALA A 1 89 ? -11.562 -34.938 -7.027 1 84.88 89 ALA A CA 1
ATOM 661 C C . ALA A 1 89 ? -11.266 -34.625 -8.492 1 84.88 89 ALA A C 1
ATOM 663 O O . ALA A 1 89 ? -11.617 -35.406 -9.383 1 84.88 89 ALA A O 1
ATOM 664 N N . VAL A 1 90 ? -10.664 -33.5 -8.688 1 83.62 90 VAL A N 1
ATOM 665 C CA . VAL A 1 90 ? -10.312 -33.094 -10.047 1 83.62 90 VAL A CA 1
ATOM 666 C C . VAL A 1 90 ? -9.32 -34.062 -10.648 1 83.62 90 VAL A C 1
ATOM 668 O O . VAL A 1 90 ? -9.438 -34.469 -11.812 1 83.62 90 VAL A O 1
ATOM 671 N N . GLU A 1 91 ? -8.344 -34.5 -9.922 1 85.06 91 GLU A N 1
ATOM 672 C CA . GLU A 1 91 ? -7.352 -35.469 -10.391 1 85.06 91 GLU A CA 1
ATOM 673 C C . GLU A 1 91 ? -7.988 -36.812 -10.711 1 85.06 91 GLU A C 1
ATOM 675 O O . GLU A 1 91 ? -7.648 -37.438 -11.711 1 85.06 91 GLU A O 1
ATOM 680 N N . GLN A 1 92 ? -8.914 -37.219 -9.875 1 83.88 92 GLN A N 1
ATOM 681 C CA . GLN A 1 92 ? -9.609 -38.469 -10.078 1 83.88 92 GLN A CA 1
ATOM 682 C C . GLN A 1 92 ? -10.445 -38.438 -11.359 1 83.88 92 GLN A C 1
ATOM 684 O O . GLN A 1 92 ? -10.477 -39.406 -12.117 1 83.88 92 GLN A O 1
ATOM 689 N N . GLU A 1 93 ? -11.07 -37.375 -11.492 1 81.19 93 GLU A N 1
ATOM 690 C CA . GLU A 1 93 ? -11.883 -37.188 -12.695 1 81.19 93 GLU A CA 1
ATOM 691 C C . GLU A 1 93 ? -11.023 -37.25 -13.953 1 81.19 93 GLU A C 1
ATOM 693 O O . GLU A 1 93 ? -11.414 -37.844 -14.961 1 81.19 93 GLU A O 1
ATOM 698 N N . ARG A 1 94 ? -9.938 -36.656 -13.875 1 81.88 94 ARG A N 1
ATOM 699 C CA . ARG A 1 94 ? -9.016 -36.625 -15 1 81.88 94 ARG A CA 1
ATOM 700 C C . ARG A 1 94 ? -8.5 -38.031 -15.305 1 81.88 94 ARG A C 1
ATOM 702 O O . ARG A 1 94 ? -8.328 -38.406 -16.469 1 81.88 94 ARG A O 1
ATOM 709 N N . GLU A 1 95 ? -8.219 -38.812 -14.336 1 81.5 95 GLU A N 1
ATOM 710 C CA . GLU A 1 95 ? -7.758 -40.188 -14.5 1 81.5 95 GLU A CA 1
ATOM 711 C C . GLU A 1 95 ? -8.836 -41.062 -15.141 1 81.5 95 GLU A C 1
ATOM 713 O O . GLU A 1 95 ? -8.531 -41.875 -16 1 81.5 95 GLU A O 1
ATOM 718 N N . LYS A 1 96 ? -10.031 -40.875 -14.789 1 80.88 96 LYS A N 1
ATOM 719 C CA . LYS A 1 96 ? -11.156 -41.625 -15.352 1 80.88 96 LYS A CA 1
ATOM 720 C C . LYS A 1 96 ? -11.328 -41.312 -16.828 1 80.88 96 LYS A C 1
ATOM 722 O O . LYS A 1 96 ? -11.625 -42.188 -17.641 1 80.88 96 LYS A O 1
ATOM 727 N N . GLU A 1 97 ? -11.188 -40.062 -17.047 1 76.12 97 GLU A N 1
ATOM 728 C CA . GLU A 1 97 ? -11.312 -39.656 -18.438 1 76.12 97 GLU A CA 1
ATOM 729 C C . GLU A 1 97 ? -10.219 -40.25 -19.312 1 76.12 97 GLU A C 1
ATOM 731 O O . GLU A 1 97 ? -10.453 -40.594 -20.469 1 76.12 97 GLU A O 1
ATOM 736 N N . MET A 1 98 ? -9.148 -40.375 -18.734 1 74.19 98 MET A N 1
ATOM 737 C CA . MET A 1 98 ? -8.023 -40.969 -19.453 1 74.19 98 MET A CA 1
ATOM 738 C C . MET A 1 98 ? -8.227 -42.469 -19.641 1 74.19 98 MET A C 1
ATOM 740 O O . MET A 1 98 ? -7.848 -43.031 -20.672 1 74.19 98 MET A O 1
ATOM 744 N N . ASP A 1 99 ? -8.859 -43.094 -18.672 1 72.25 99 ASP A N 1
ATOM 745 C CA . ASP A 1 99 ? -9.133 -44.5 -18.734 1 72.25 99 ASP A CA 1
ATOM 746 C C . ASP A 1 99 ? -10.25 -44.812 -19.734 1 72.25 99 ASP A C 1
ATOM 748 O O . ASP A 1 99 ? -10.188 -45.812 -20.453 1 72.25 99 ASP A O 1
ATOM 752 N N . ASN A 1 100 ? -11.391 -44.062 -19.656 1 60.69 100 ASN A N 1
ATOM 753 C CA . ASN A 1 100 ? -12.531 -44.25 -20.531 1 60.69 100 ASN A CA 1
ATOM 754 C C . ASN A 1 100 ? -12.211 -43.812 -21.969 1 60.69 100 ASN A C 1
ATOM 756 O O . ASN A 1 100 ? -13 -44.062 -22.875 1 60.69 100 ASN A O 1
ATOM 760 N N . GLY A 1 101 ? -11.523 -42.906 -22.172 1 54 101 GLY A N 1
ATOM 761 C CA . GLY A 1 101 ? -11.109 -42.531 -23.516 1 54 101 GLY A CA 1
ATOM 762 C C . GLY A 1 101 ? -10.469 -43.656 -24.266 1 54 101 GLY A C 1
ATOM 763 O O . GLY A 1 101 ? -9.383 -44.125 -23.906 1 54 101 GLY A O 1
ATOM 764 N N . ASP A 1 102 ? -11.359 -44.719 -24.828 1 45.22 102 ASP A N 1
ATOM 765 C CA . ASP A 1 102 ? -11.242 -45.812 -25.766 1 45.22 102 ASP A CA 1
ATOM 766 C C . ASP A 1 102 ? -10.055 -45.625 -26.703 1 45.22 102 ASP A C 1
ATOM 768 O O . ASP A 1 102 ? -9.602 -44.5 -26.906 1 45.22 102 ASP A O 1
ATOM 772 N N . SER A 1 103 ? -9.383 -46.812 -27.438 1 42.47 103 SER A N 1
ATOM 773 C CA . SER A 1 103 ? -8.5 -47.25 -28.516 1 42.47 103 SER A CA 1
ATOM 774 C C . SER A 1 103 ? -8.727 -46.406 -29.766 1 42.47 103 SER A C 1
ATOM 776 O O . SER A 1 103 ? -7.859 -46.344 -30.641 1 42.47 103 SER A O 1
ATOM 778 N N . ASN A 1 104 ? -10.023 -46.5 -30.484 1 38.38 104 ASN A N 1
ATOM 779 C CA . ASN A 1 104 ? -10.242 -46.156 -31.875 1 38.38 104 ASN A CA 1
ATOM 780 C C . ASN A 1 104 ? -9.977 -44.688 -32.156 1 38.38 104 ASN A C 1
ATOM 782 O O . ASN A 1 104 ? -10.18 -44.219 -33.281 1 38.38 104 ASN A O 1
ATOM 786 N N . HIS A 1 105 ? -10.789 -43.875 -31.531 1 39.72 105 HIS A N 1
ATOM 787 C CA . HIS A 1 105 ? -10.789 -42.531 -32.125 1 39.72 105 HIS A CA 1
ATOM 788 C C . HIS A 1 105 ? -9.367 -42 -32.25 1 39.72 105 HIS A C 1
ATOM 790 O O . HIS A 1 105 ? -8.492 -42.344 -31.469 1 39.72 105 HIS A O 1
ATOM 796 N N . ASP A 1 106 ? -9.18 -41.312 -33.438 1 39.97 106 ASP A N 1
ATOM 797 C CA . ASP A 1 106 ? -8.047 -40.625 -34.031 1 39.97 106 ASP A CA 1
ATOM 798 C C . ASP A 1 106 ? -7.145 -40.031 -32.969 1 39.97 106 ASP A C 1
ATOM 800 O O . ASP A 1 106 ? -7.59 -39.781 -31.844 1 39.97 106 ASP A O 1
ATOM 804 N N . LYS A 1 107 ? -5.945 -39.719 -33.375 1 41.78 107 LYS A N 1
ATOM 805 C CA . LYS A 1 107 ? -4.812 -38.906 -32.906 1 41.78 107 LYS A CA 1
ATOM 806 C C . LYS A 1 107 ? -5.273 -37.75 -32.031 1 41.78 107 LYS A C 1
ATOM 808 O O . LYS A 1 107 ? -5.059 -36.594 -32.406 1 41.78 107 LYS A O 1
ATOM 813 N N . VAL A 1 108 ? -6.48 -37.844 -31.656 1 42 108 VAL A N 1
ATOM 814 C CA . VAL A 1 108 ? -6.77 -36.656 -30.844 1 42 108 VAL A CA 1
ATOM 815 C C . VAL A 1 108 ? -5.73 -36.531 -29.734 1 42 108 VAL A C 1
ATOM 817 O O . VAL A 1 108 ? -5.52 -37.469 -28.953 1 42 108 VAL A O 1
ATOM 820 N N . GLN A 1 109 ? -4.75 -35.781 -29.891 1 44.06 109 GLN A N 1
ATOM 821 C CA . GLN A 1 109 ? -3.611 -35.344 -29.094 1 44.06 109 GLN A CA 1
ATOM 822 C C . GLN A 1 109 ? -3.945 -35.344 -27.609 1 44.06 109 GLN A C 1
ATOM 824 O O . GLN A 1 109 ? -4.809 -34.594 -27.156 1 44.06 109 GLN A O 1
ATOM 829 N N . VAL A 1 110 ? -4.047 -36.5 -26.953 1 46.78 110 VAL A N 1
ATOM 830 C CA . VAL A 1 110 ? -4.062 -36.625 -25.5 1 46.78 110 VAL A CA 1
ATOM 831 C C . VAL A 1 110 ? -3.443 -35.375 -24.875 1 46.78 110 VAL A C 1
ATOM 833 O O . VAL A 1 110 ? -2.24 -35.125 -25 1 46.78 110 VAL A O 1
ATOM 836 N N . ARG A 1 111 ? -4.102 -34.25 -24.953 1 54.12 111 ARG A N 1
ATOM 837 C CA . ARG A 1 111 ? -3.652 -33.031 -24.266 1 54.12 111 ARG A CA 1
ATOM 838 C C . ARG A 1 111 ? -3.111 -33.375 -22.891 1 54.12 111 ARG A C 1
ATOM 840 O O . ARG A 1 111 ? -3.844 -33.875 -22.031 1 54.12 111 ARG A O 1
ATOM 847 N N . VAL A 1 112 ? -1.842 -33.812 -22.766 1 58.84 112 VAL A N 1
ATOM 848 C CA . VAL A 1 112 ? -1.153 -34.062 -21.5 1 58.84 112 VAL A CA 1
ATOM 849 C C . VAL A 1 112 ? -1.442 -32.938 -20.516 1 58.84 112 VAL A C 1
ATOM 851 O O . VAL A 1 112 ? -1.083 -31.781 -20.75 1 58.84 112 VAL A O 1
ATOM 854 N N . ARG A 1 113 ? -2.475 -33.156 -19.625 1 73.75 113 ARG A N 1
ATOM 855 C CA . ARG A 1 113 ? -2.764 -32.219 -18.531 1 73.75 113 ARG A CA 1
ATOM 856 C C . ARG A 1 113 ? -1.592 -32.156 -17.547 1 73.75 113 ARG A C 1
ATOM 858 O O . ARG A 1 113 ? -0.851 -33.156 -17.391 1 73.75 113 ARG A O 1
ATOM 865 N N . GLY A 1 114 ? -1.309 -30.938 -17.109 1 82.88 114 GLY A N 1
ATOM 866 C CA . GLY A 1 114 ? -0.273 -30.734 -16.109 1 82.88 114 GLY A CA 1
ATOM 867 C C . GLY A 1 114 ? -0.608 -31.375 -14.781 1 82.88 114 GLY A C 1
ATOM 868 O O . GLY A 1 114 ? -1.72 -31.875 -14.586 1 82.88 114 GLY A O 1
ATOM 869 N N . GLN A 1 115 ? 0.333 -31.609 -13.969 1 88.69 115 GLN A N 1
ATOM 870 C CA . GLN A 1 115 ? 0.206 -32.219 -12.641 1 88.69 115 GLN A CA 1
ATOM 871 C C . GLN A 1 115 ? 0.119 -31.125 -11.562 1 88.69 115 GLN A C 1
ATOM 873 O O . GLN A 1 115 ? 0.723 -30.062 -11.695 1 88.69 115 GLN A O 1
ATOM 878 N N . ILE A 1 116 ? -0.692 -31.391 -10.531 1 94.69 116 ILE A N 1
ATOM 879 C CA . ILE A 1 116 ? -0.728 -30.547 -9.344 1 94.69 116 ILE A CA 1
ATOM 880 C C . ILE A 1 116 ? -0.069 -31.266 -8.172 1 94.69 116 ILE A C 1
ATOM 882 O O . ILE A 1 116 ? -0.451 -32.375 -7.836 1 94.69 116 ILE A O 1
ATOM 886 N N . VAL A 1 117 ? 0.923 -30.703 -7.637 1 94.75 117 VAL A N 1
ATOM 887 C CA . VAL A 1 117 ? 1.651 -31.234 -6.496 1 94.75 117 VAL A CA 1
ATOM 888 C C . VAL A 1 117 ? 1.382 -30.391 -5.258 1 94.75 117 VAL A C 1
ATOM 890 O O . VAL A 1 117 ? 1.885 -29.266 -5.145 1 94.75 117 VAL A O 1
ATOM 893 N N . PRO A 1 118 ? 0.571 -30.906 -4.27 1 95.94 118 PRO A N 1
ATOM 894 C CA . PRO A 1 118 ? 0.355 -30.141 -3.037 1 95.94 118 PRO A CA 1
ATOM 895 C C . PRO A 1 118 ? 1.646 -29.906 -2.26 1 95.94 118 PRO A C 1
ATOM 897 O O . PRO A 1 118 ? 2.518 -30.766 -2.209 1 95.94 118 PRO A O 1
ATOM 900 N N . LEU A 1 119 ? 1.804 -28.75 -1.767 1 96.88 119 LEU A N 1
ATOM 901 C CA . LEU A 1 119 ? 2.984 -28.297 -1.037 1 96.88 119 LEU A CA 1
ATOM 902 C C . LEU A 1 119 ? 2.588 -27.547 0.231 1 96.88 119 LEU A C 1
ATOM 904 O O . LEU A 1 119 ? 1.761 -26.641 0.185 1 96.88 119 LEU A O 1
ATOM 908 N N . GLU A 1 120 ? 3.08 -28.016 1.365 1 97.06 120 GLU A N 1
ATOM 909 C CA . GLU A 1 120 ? 2.854 -27.234 2.576 1 97.06 120 GLU A CA 1
ATOM 910 C C . GLU A 1 120 ? 3.576 -25.891 2.504 1 97.06 120 GLU A C 1
ATOM 912 O O . GLU A 1 120 ? 4.805 -25.844 2.416 1 97.06 120 GLU A O 1
ATOM 917 N N . LEU A 1 121 ? 2.809 -24.797 2.555 1 98.12 121 LEU A N 1
ATOM 918 C CA . LEU A 1 121 ? 3.379 -23.469 2.391 1 98.12 121 LEU A CA 1
ATOM 919 C C . LEU A 1 121 ? 2.494 -22.422 3.049 1 98.12 121 LEU A C 1
ATOM 921 O O . LEU A 1 121 ? 1.318 -22.281 2.703 1 98.12 121 LEU A O 1
ATOM 925 N N . ASP A 1 122 ? 3.025 -21.797 4.023 1 97.62 122 ASP A N 1
ATOM 926 C CA . ASP A 1 122 ? 2.453 -20.594 4.613 1 97.62 122 ASP A CA 1
ATOM 927 C C . ASP A 1 122 ? 3.35 -19.391 4.371 1 97.62 122 ASP A C 1
ATOM 929 O O . ASP A 1 122 ? 4.355 -19.203 5.062 1 97.62 122 ASP A O 1
ATOM 933 N N . PRO A 1 123 ? 2.957 -18.562 3.447 1 96.81 123 PRO A N 1
ATOM 934 C CA . PRO A 1 123 ? 3.826 -17.453 3.064 1 96.81 123 PRO A CA 1
ATOM 935 C C . PRO A 1 123 ? 4.027 -16.438 4.191 1 96.81 123 PRO A C 1
ATOM 937 O O . PRO A 1 123 ? 4.902 -15.578 4.105 1 96.81 123 PRO A O 1
ATOM 940 N N . THR A 1 124 ? 3.195 -16.484 5.258 1 96.56 124 THR A N 1
ATOM 941 C CA . THR A 1 124 ? 3.34 -15.539 6.355 1 96.56 124 THR A CA 1
ATOM 942 C C . THR A 1 124 ? 4.426 -16 7.328 1 96.56 124 THR A C 1
ATOM 944 O O . THR A 1 124 ? 4.809 -15.25 8.234 1 96.56 124 THR A O 1
ATOM 947 N N . ARG A 1 125 ? 4.926 -17.188 7.078 1 96.81 125 ARG A N 1
ATOM 948 C CA . ARG A 1 125 ? 5.941 -17.75 7.965 1 96.81 125 ARG A CA 1
ATOM 949 C C . ARG A 1 125 ? 7.242 -18.016 7.215 1 96.81 125 ARG A C 1
ATOM 951 O O . ARG A 1 125 ? 7.266 -18.766 6.242 1 96.81 125 ARG A O 1
ATOM 958 N N . GLU A 1 126 ? 8.297 -17.484 7.738 1 95.75 126 GLU A N 1
ATOM 959 C CA . GLU A 1 126 ? 9.594 -17.609 7.078 1 95.75 126 GLU A CA 1
ATOM 960 C C . GLU A 1 126 ? 10.078 -19.047 7.09 1 95.75 126 GLU A C 1
ATOM 962 O O . GLU A 1 126 ? 10.664 -19.531 6.109 1 95.75 126 GLU A O 1
ATOM 967 N N . ASP A 1 127 ? 9.891 -19.75 8.156 1 97.19 127 ASP A N 1
ATOM 968 C CA . ASP A 1 127 ? 10.32 -21.141 8.25 1 97.19 127 ASP A CA 1
ATOM 969 C C . ASP A 1 127 ? 9.57 -22.016 7.242 1 97.19 127 ASP A C 1
ATOM 971 O O . ASP A 1 127 ? 10.164 -22.891 6.609 1 97.19 127 ASP A O 1
ATOM 975 N N . SER A 1 128 ? 8.297 -21.766 7.074 1 98 128 SER A N 1
ATOM 976 C CA . SER A 1 128 ? 7.496 -22.484 6.086 1 98 128 SER A CA 1
ATOM 977 C C . SER A 1 128 ? 7.996 -22.219 4.672 1 98 128 SER A C 1
ATOM 979 O O . SER A 1 128 ? 8.07 -23.141 3.854 1 98 128 SER A O 1
ATOM 981 N N . LEU A 1 129 ? 8.406 -21.031 4.402 1 98.25 129 LEU A N 1
ATOM 982 C CA . LEU A 1 129 ? 8.914 -20.672 3.084 1 98.25 129 LEU A CA 1
ATOM 983 C C . LEU A 1 129 ? 10.219 -21.391 2.779 1 98.25 129 LEU A C 1
ATOM 985 O O . LEU A 1 129 ? 10.398 -21.938 1.681 1 98.25 129 LEU A O 1
ATOM 989 N N . ARG A 1 130 ? 11.055 -21.469 3.725 1 97.56 130 ARG A N 1
ATOM 990 C CA . ARG A 1 130 ? 12.328 -22.156 3.527 1 97.56 130 ARG A CA 1
ATOM 991 C C . ARG A 1 130 ? 12.125 -23.641 3.322 1 97.56 130 ARG A C 1
ATOM 993 O O . ARG A 1 130 ? 12.727 -24.25 2.434 1 97.56 130 ARG A O 1
ATOM 1000 N N . ALA A 1 131 ? 11.289 -24.188 4.117 1 97.94 131 ALA A N 1
ATOM 1001 C CA . ALA A 1 131 ? 10.969 -25.609 3.975 1 97.94 131 ALA A CA 1
ATOM 1002 C C . ALA A 1 131 ? 10.352 -25.891 2.607 1 97.94 131 ALA A C 1
ATOM 1004 O O . ALA A 1 131 ? 10.664 -26.906 1.981 1 97.94 131 ALA A O 1
ATOM 1005 N N . SER A 1 132 ? 9.5 -24.984 2.164 1 97.94 132 SER A N 1
ATOM 1006 C CA . SER A 1 132 ? 8.852 -25.141 0.864 1 97.94 132 SER A CA 1
ATOM 1007 C C . SER A 1 132 ? 9.867 -25.031 -0.27 1 97.94 132 SER A C 1
ATOM 1009 O O . SER A 1 132 ? 9.75 -25.719 -1.283 1 97.94 132 SER A O 1
ATOM 1011 N N . LEU A 1 133 ? 10.828 -24.141 -0.128 1 97.38 133 LEU A N 1
ATOM 1012 C CA . LEU A 1 133 ? 11.898 -24.016 -1.115 1 97.38 133 LEU A CA 1
ATOM 1013 C C . LEU A 1 133 ? 12.648 -25.344 -1.262 1 97.38 133 LEU A C 1
ATOM 1015 O O . LEU A 1 133 ? 12.875 -25.812 -2.379 1 97.38 133 LEU A O 1
ATOM 1019 N N . ASP A 1 134 ? 12.969 -25.922 -0.161 1 96.81 134 ASP A N 1
ATOM 1020 C CA . ASP A 1 134 ? 13.672 -27.203 -0.164 1 96.81 134 ASP A CA 1
ATOM 1021 C C . ASP A 1 134 ? 12.82 -28.297 -0.797 1 96.81 134 ASP A C 1
ATOM 1023 O O . ASP A 1 134 ? 13.32 -29.109 -1.581 1 96.81 134 ASP A O 1
ATOM 1027 N N . ALA A 1 135 ? 11.562 -28.312 -0.484 1 96.88 135 ALA A N 1
ATOM 1028 C CA . ALA A 1 135 ? 10.648 -29.312 -1.027 1 96.88 135 ALA A CA 1
ATOM 1029 C C . ALA A 1 135 ? 10.508 -29.172 -2.541 1 96.88 135 ALA A C 1
ATOM 1031 O O . ALA A 1 135 ? 10.5 -30.156 -3.268 1 96.88 135 ALA A O 1
ATOM 1032 N N . VAL A 1 136 ? 10.406 -27.922 -3.018 1 96.94 136 VAL A N 1
ATOM 1033 C CA . VAL A 1 136 ? 10.305 -27.656 -4.449 1 96.94 136 VAL A CA 1
ATOM 1034 C C . VAL A 1 136 ? 11.57 -28.125 -5.152 1 96.94 136 VAL A C 1
ATOM 1036 O O . VAL A 1 136 ? 11.5 -28.828 -6.156 1 96.94 136 VAL A O 1
ATOM 1039 N N . ARG A 1 137 ? 12.727 -27.844 -4.602 1 94.69 137 ARG A N 1
ATOM 1040 C CA . ARG A 1 137 ? 14 -28.234 -5.191 1 94.69 137 ARG A CA 1
ATOM 1041 C C . ARG A 1 137 ? 14.109 -29.75 -5.297 1 94.69 137 ARG A C 1
ATOM 1043 O O . ARG A 1 137 ? 14.602 -30.266 -6.297 1 94.69 137 ARG A O 1
ATOM 1050 N N . ALA A 1 138 ? 13.641 -30.375 -4.324 1 94.5 138 ALA A N 1
ATOM 1051 C CA . ALA A 1 138 ? 13.734 -31.844 -4.27 1 94.5 138 ALA A CA 1
ATOM 1052 C C . ALA A 1 138 ? 12.844 -32.469 -5.328 1 94.5 138 ALA A C 1
ATOM 1054 O O . ALA A 1 138 ? 13.102 -33.594 -5.758 1 94.5 138 ALA A O 1
ATOM 1055 N N . LYS A 1 139 ? 11.812 -31.75 -5.711 1 93.06 139 LYS A N 1
ATOM 1056 C CA . LYS A 1 139 ? 10.828 -32.344 -6.621 1 93.06 139 LYS A CA 1
ATOM 1057 C C . LYS A 1 139 ? 11.109 -31.938 -8.062 1 93.06 139 LYS A C 1
ATOM 1059 O O . LYS A 1 139 ? 10.5 -32.469 -8.992 1 93.06 139 LYS A O 1
ATOM 1064 N N . LEU A 1 140 ? 11.961 -30.938 -8.203 1 92.44 140 LEU A N 1
ATOM 1065 C CA . LEU A 1 140 ? 12.359 -30.547 -9.547 1 92.44 140 LEU A CA 1
ATOM 1066 C C . LEU A 1 140 ? 13.242 -31.609 -10.188 1 92.44 140 LEU A C 1
ATOM 1068 O O . LEU A 1 140 ? 14.008 -32.281 -9.5 1 92.44 140 LEU A O 1
ATOM 1072 N N . PRO A 1 141 ? 13.062 -31.844 -11.492 1 86.12 141 PRO A N 1
ATOM 1073 C CA . PRO A 1 141 ? 13.898 -32.844 -12.164 1 86.12 141 PRO A CA 1
ATOM 1074 C C . PRO A 1 141 ? 15.391 -32.5 -12.062 1 86.12 141 PRO A C 1
ATOM 1076 O O . PRO A 1 141 ? 15.766 -31.344 -11.938 1 86.12 141 PRO A O 1
ATOM 1079 N N . ALA A 1 142 ? 16.156 -33.562 -12.148 1 80.38 142 ALA A N 1
ATOM 1080 C CA . ALA A 1 142 ? 17.609 -33.438 -12.109 1 80.38 142 ALA A CA 1
ATOM 1081 C C . ALA A 1 142 ? 18.109 -32.531 -13.234 1 80.38 142 ALA A C 1
ATOM 1083 O O . ALA A 1 142 ? 17.703 -32.688 -14.383 1 80.38 142 ALA A O 1
ATOM 1084 N N . GLY A 1 143 ? 18.875 -31.578 -12.945 1 75.38 143 GLY A N 1
ATOM 1085 C CA . GLY A 1 143 ? 19.438 -30.656 -13.93 1 75.38 143 GLY A CA 1
ATOM 1086 C C . GLY A 1 143 ? 18.547 -29.453 -14.18 1 75.38 143 GLY A C 1
ATOM 1087 O O . GLY A 1 143 ? 18.969 -28.5 -14.852 1 75.38 143 GLY A O 1
ATOM 1088 N N . GLU A 1 144 ? 17.25 -29.703 -13.758 1 73.81 144 GLU A N 1
ATOM 1089 C CA . GLU A 1 144 ? 16.344 -28.578 -13.906 1 73.81 144 GLU A CA 1
ATOM 1090 C C . GLU A 1 144 ? 16.109 -27.891 -12.562 1 73.81 144 GLU A C 1
ATOM 1092 O O . GLU A 1 144 ? 15.508 -28.469 -11.656 1 73.81 144 GLU A O 1
ATOM 1097 N N . ASP A 1 145 ? 16.781 -26.766 -12.328 1 79.12 145 ASP A N 1
ATOM 1098 C CA . ASP A 1 145 ? 16.703 -26.125 -11.023 1 79.12 145 ASP A CA 1
ATOM 1099 C C . ASP A 1 145 ? 15.984 -24.781 -11.102 1 79.12 145 ASP A C 1
ATOM 1101 O O . ASP A 1 145 ? 16.5 -23.766 -10.648 1 79.12 145 ASP A O 1
ATOM 1105 N N . GLY A 1 146 ? 14.781 -24.906 -11.773 1 93.62 146 GLY A N 1
ATOM 1106 C CA . GLY A 1 146 ? 14.211 -23.562 -11.797 1 93.62 146 GLY A CA 1
ATOM 1107 C C . GLY A 1 146 ? 12.695 -23.562 -11.836 1 93.62 146 GLY A C 1
ATOM 1108 O O . GLY A 1 146 ? 12.07 -24.609 -12 1 93.62 146 GLY A O 1
ATOM 1109 N N . LEU A 1 147 ? 12.164 -22.453 -11.477 1 96.81 147 LEU A N 1
ATOM 1110 C CA . LEU A 1 147 ? 10.734 -22.188 -11.57 1 96.81 147 LEU A CA 1
ATOM 1111 C C . LEU A 1 147 ? 10.43 -21.219 -12.711 1 96.81 147 LEU A C 1
ATOM 1113 O O . LEU A 1 147 ? 11.156 -20.25 -12.922 1 96.81 147 LEU A O 1
ATOM 1117 N N . TRP A 1 148 ? 9.359 -21.594 -13.359 1 96.75 148 TRP A N 1
ATOM 1118 C CA . TRP A 1 148 ? 8.891 -20.734 -14.445 1 96.75 148 TRP A CA 1
ATOM 1119 C C . TRP A 1 148 ? 8.164 -19.516 -13.906 1 96.75 148 TRP A C 1
ATOM 1121 O O . TRP A 1 148 ? 8.258 -18.422 -14.477 1 96.75 148 TRP A O 1
ATOM 1131 N N . ALA A 1 149 ? 7.438 -19.719 -12.836 1 98.38 149 ALA A N 1
ATOM 1132 C CA . ALA A 1 149 ? 6.695 -18.594 -12.25 1 98.38 149 ALA A CA 1
ATOM 1133 C C . ALA A 1 149 ? 6.316 -18.891 -10.805 1 98.38 149 ALA A C 1
ATOM 1135 O O . ALA A 1 149 ? 6.18 -20.047 -10.406 1 98.38 149 ALA A O 1
ATOM 1136 N N . VAL A 1 150 ? 6.285 -17.859 -10.062 1 98.75 150 VAL A N 1
ATOM 1137 C CA . VAL A 1 150 ? 5.66 -17.844 -8.75 1 98.75 150 VAL A CA 1
ATOM 1138 C C . VAL A 1 150 ? 4.449 -16.906 -8.766 1 98.75 150 VAL A C 1
ATOM 1140 O O . VAL A 1 150 ? 4.578 -15.711 -9.055 1 98.75 150 VAL A O 1
ATOM 1143 N N . ILE A 1 151 ? 3.281 -17.484 -8.492 1 98.75 151 ILE A N 1
ATOM 1144 C CA . ILE A 1 151 ? 2.035 -16.719 -8.508 1 98.75 151 ILE A CA 1
ATOM 1145 C C . ILE A 1 151 ? 1.515 -16.547 -7.082 1 98.75 151 ILE A C 1
ATOM 1147 O O . ILE A 1 151 ? 1.146 -17.531 -6.43 1 98.75 151 ILE A O 1
ATOM 1151 N N . HIS A 1 152 ? 1.492 -15.344 -6.664 1 98.69 152 HIS A N 1
ATOM 1152 C CA . HIS A 1 152 ? 1.009 -15.062 -5.32 1 98.69 152 HIS A CA 1
ATOM 1153 C C . HIS A 1 152 ? -0.512 -14.953 -5.289 1 98.69 152 HIS A C 1
ATOM 1155 O O . HIS A 1 152 ? -1.084 -14.031 -5.875 1 98.69 152 HIS A O 1
ATOM 1161 N N . THR A 1 153 ? -1.107 -15.859 -4.504 1 98.06 153 THR A N 1
ATOM 1162 C CA . THR A 1 153 ? -2.564 -15.922 -4.535 1 98.06 153 THR A CA 1
ATOM 1163 C C . THR A 1 153 ? -3.141 -15.836 -3.127 1 98.06 153 THR A C 1
ATOM 1165 O O . THR A 1 153 ? -4.34 -16.047 -2.928 1 98.06 153 THR A O 1
ATOM 1168 N N . GLY A 1 154 ? -2.268 -15.539 -2.236 1 96.56 154 GLY A N 1
ATOM 1169 C CA . GLY A 1 154 ? -2.756 -15.258 -0.896 1 96.56 154 GLY A CA 1
ATOM 1170 C C . GLY A 1 154 ? -3.414 -13.898 -0.774 1 96.56 154 GLY A C 1
ATOM 1171 O O . GLY A 1 154 ? -3.123 -12.992 -1.556 1 96.56 154 GLY A O 1
ATOM 1172 N N . GLY A 1 155 ? -4.246 -13.781 0.235 1 96.12 155 GLY A N 1
ATOM 1173 C CA . GLY A 1 155 ? -4.914 -12.523 0.529 1 96.12 155 GLY A CA 1
ATOM 1174 C C . GLY A 1 155 ? -5.867 -12.617 1.708 1 96.12 155 GLY A C 1
ATOM 1175 O O . GLY A 1 155 ? -6.418 -13.68 1.984 1 96.12 155 GLY A O 1
ATOM 1176 N N . LEU A 1 156 ? -5.984 -11.57 2.369 1 97 156 LEU A N 1
ATOM 1177 C CA . LEU A 1 156 ? -6.891 -11.422 3.502 1 97 156 LEU A CA 1
ATOM 1178 C C . LEU A 1 156 ? -7.688 -10.125 3.395 1 97 156 LEU A C 1
ATOM 1180 O O . LEU A 1 156 ? -7.117 -9.055 3.16 1 97 156 LEU A O 1
ATOM 1184 N N . ALA A 1 157 ? -8.969 -10.281 3.414 1 95.56 157 ALA A N 1
ATOM 1185 C CA . ALA A 1 157 ? -9.867 -9.125 3.455 1 95.56 157 ALA A CA 1
ATOM 1186 C C . ALA A 1 157 ? -10.695 -9.117 4.738 1 95.56 157 ALA A C 1
ATOM 1188 O O . ALA A 1 157 ? -11.469 -10.047 4.992 1 95.56 157 ALA A O 1
ATOM 1189 N N . LEU A 1 158 ? -10.5 -8.125 5.531 1 96.25 158 LEU A N 1
ATOM 1190 C CA . LEU A 1 158 ? -11.25 -7.922 6.766 1 96.25 158 LEU A CA 1
ATOM 1191 C C . LEU A 1 158 ? -12.023 -6.609 6.73 1 96.25 158 LEU A C 1
ATOM 1193 O O . LEU A 1 158 ? -11.438 -5.535 6.895 1 96.25 158 LEU A O 1
ATOM 1197 N N . PRO A 1 159 ? -13.289 -6.691 6.516 1 94.06 159 PRO A N 1
ATOM 1198 C CA . PRO A 1 159 ? -14.07 -5.453 6.426 1 94.06 159 PRO A CA 1
ATOM 1199 C C . PRO A 1 159 ? -14.234 -4.758 7.773 1 94.06 159 PRO A C 1
ATOM 1201 O O . PRO A 1 159 ? -14.227 -5.414 8.82 1 94.06 159 PRO A O 1
ATOM 1204 N N . GLY A 1 160 ? -14.297 -3.438 7.762 1 95.12 160 GLY A N 1
ATOM 1205 C CA . GLY A 1 160 ? -14.539 -2.572 8.906 1 95.12 160 GLY A CA 1
ATOM 1206 C C . GLY A 1 160 ? -14.312 -1.104 8.602 1 95.12 160 GLY A C 1
ATOM 1207 O O . GLY A 1 160 ? -13.375 -0.747 7.887 1 95.12 160 GLY A O 1
ATOM 1208 N N . SER A 1 161 ? -15.242 -0.321 9.141 1 94.56 161 SER A N 1
ATOM 1209 C CA . SER A 1 161 ? -15.047 1.114 8.961 1 94.56 161 SER A CA 1
ATOM 1210 C C . SER A 1 161 ? -13.781 1.594 9.656 1 94.56 161 SER A C 1
ATOM 1212 O O . SER A 1 161 ? -13.336 0.989 10.633 1 94.56 161 SER A O 1
ATOM 1214 N N . ILE A 1 162 ? -13.219 2.686 9.133 1 95.62 162 ILE A N 1
ATOM 1215 C CA . ILE A 1 162 ? -11.961 3.205 9.656 1 95.62 162 ILE A CA 1
ATOM 1216 C C . ILE A 1 162 ? -12.117 3.561 11.133 1 95.62 162 ILE A C 1
ATOM 1218 O O . ILE A 1 162 ? -11.188 3.398 11.914 1 95.62 162 ILE A O 1
ATOM 1222 N N . GLU A 1 163 ? -13.258 3.982 11.578 1 95.5 163 GLU A N 1
ATOM 1223 C CA . GLU A 1 163 ? -13.477 4.441 12.945 1 95.5 163 GLU A CA 1
ATOM 1224 C C . GLU A 1 163 ? -13.664 3.266 13.898 1 95.5 163 GLU A C 1
ATOM 1226 O O . GLU A 1 163 ? -13.516 3.414 15.117 1 95.5 163 GLU A O 1
ATOM 1231 N N . LYS A 1 164 ? -13.922 2.068 13.383 1 95.19 164 LYS A N 1
ATOM 1232 C CA . LYS A 1 164 ? -14.273 0.942 14.25 1 95.19 164 LYS A CA 1
ATOM 1233 C C . LYS A 1 164 ? -13.266 -0.196 14.102 1 95.19 164 LYS A C 1
ATOM 1235 O O . LYS A 1 164 ? -13.094 -1.002 15.016 1 95.19 164 LYS A O 1
ATOM 1240 N N . GLN A 1 165 ? -12.648 -0.3 13.008 1 95.94 165 GLN A N 1
ATOM 1241 C CA . GLN A 1 165 ? -11.734 -1.404 12.742 1 95.94 165 GLN A CA 1
ATOM 1242 C C . GLN A 1 165 ? -10.469 -1.291 13.594 1 95.94 165 GLN A C 1
ATOM 1244 O O . GLN A 1 165 ? -9.938 -0.195 13.773 1 95.94 165 GLN A O 1
ATOM 1249 N N . THR A 1 166 ? -9.961 -2.42 14.055 1 96.5 166 THR A N 1
ATOM 1250 C CA . THR A 1 166 ? -8.781 -2.436 14.906 1 96.5 166 THR A CA 1
ATOM 1251 C C . THR A 1 166 ? -7.508 -2.35 14.062 1 96.5 166 THR A C 1
ATOM 1253 O O . THR A 1 166 ? -7.488 -2.783 12.906 1 96.5 166 THR A O 1
ATOM 1256 N N . SER A 1 167 ? -6.453 -1.846 14.703 1 97 167 SER A N 1
ATOM 1257 C CA . SER A 1 167 ? -5.16 -1.784 14.031 1 97 167 SER A CA 1
ATOM 1258 C C . SER A 1 167 ? -4.621 -3.182 13.742 1 97 167 SER A C 1
ATOM 1260 O O . SER A 1 167 ? -3.924 -3.389 12.75 1 97 167 SER A O 1
ATOM 1262 N N . SER A 1 168 ? -4.965 -4.09 14.594 1 97.38 168 SER A N 1
ATOM 1263 C CA . SER A 1 168 ? -4.508 -5.461 14.398 1 97.38 168 SER A CA 1
ATOM 1264 C C . SER A 1 168 ? -5.047 -6.047 13.102 1 97.38 168 SER A C 1
ATOM 1266 O O . SER A 1 168 ? -4.359 -6.816 12.43 1 97.38 168 SER A O 1
ATOM 1268 N N . ALA A 1 169 ? -6.273 -5.691 12.727 1 97.94 169 ALA A N 1
ATOM 1269 C CA . ALA A 1 169 ? -6.852 -6.133 11.461 1 97.94 169 ALA A CA 1
ATOM 1270 C C . ALA A 1 169 ? -6.07 -5.566 10.273 1 97.94 169 ALA A C 1
ATOM 1272 O O . ALA A 1 169 ? -5.809 -6.277 9.305 1 97.94 169 ALA A O 1
ATOM 1273 N N . TRP A 1 170 ? -5.66 -4.328 10.398 1 98.38 170 TRP A N 1
ATOM 1274 C CA . TRP A 1 170 ? -4.883 -3.689 9.336 1 98.38 170 TRP A CA 1
ATOM 1275 C C . TRP A 1 170 ? -3.525 -4.363 9.18 1 98.38 170 TRP A C 1
ATOM 1277 O O . TRP A 1 170 ? -3.117 -4.691 8.062 1 98.38 170 TRP A O 1
ATOM 1287 N N . GLU A 1 171 ? -2.92 -4.57 10.289 1 97.94 171 GLU A N 1
ATOM 1288 C CA . GLU A 1 171 ? -1.601 -5.191 10.273 1 97.94 171 GLU A CA 1
ATOM 1289 C C . GLU A 1 171 ? -1.667 -6.613 9.727 1 97.94 171 GLU A C 1
ATOM 1291 O O . GLU A 1 171 ? -0.776 -7.039 8.984 1 97.94 171 GLU A O 1
ATOM 1296 N N . SER A 1 172 ? -2.688 -7.289 10.094 1 98 172 SER A N 1
ATOM 1297 C CA . SER A 1 172 ? -2.875 -8.641 9.578 1 98 172 SER A CA 1
ATOM 1298 C C . SER A 1 172 ? -3.033 -8.641 8.062 1 98 172 SER A C 1
ATOM 1300 O O . SER A 1 172 ? -2.416 -9.445 7.363 1 98 172 SER A O 1
ATOM 1302 N N . MET A 1 173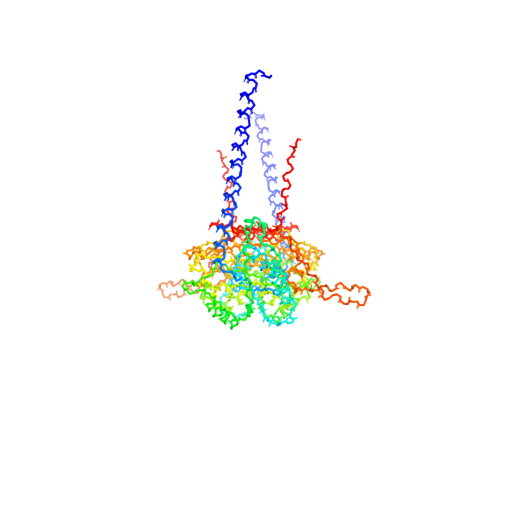 ? -3.797 -7.723 7.543 1 98.25 173 MET A N 1
ATOM 1303 C CA . MET A 1 173 ? -4 -7.641 6.098 1 98.25 173 MET A CA 1
ATOM 1304 C C . MET A 1 173 ? -2.699 -7.281 5.387 1 98.25 173 MET A C 1
ATOM 1306 O O . MET A 1 173 ? -2.381 -7.852 4.344 1 98.25 173 MET A O 1
ATOM 1310 N N . LEU A 1 174 ? -1.963 -6.391 5.977 1 98.62 174 LEU A N 1
ATOM 1311 C CA . LEU A 1 174 ? -0.694 -6.004 5.367 1 98.62 174 LEU A CA 1
ATOM 1312 C C . LEU A 1 174 ? 0.293 -7.168 5.383 1 98.62 174 LEU A C 1
ATOM 1314 O O . LEU A 1 174 ? 1.047 -7.363 4.43 1 98.62 174 LEU A O 1
ATOM 1318 N N . ARG A 1 175 ? 0.276 -7.926 6.445 1 98.19 175 ARG A N 1
ATOM 1319 C CA . ARG A 1 175 ? 1.145 -9.094 6.566 1 98.19 175 ARG A CA 1
ATOM 1320 C C . ARG A 1 175 ? 0.824 -10.133 5.496 1 98.19 175 ARG A C 1
ATOM 1322 O O . ARG A 1 175 ? 1.728 -10.648 4.84 1 98.19 175 ARG A O 1
ATOM 1329 N N . HIS A 1 176 ? -0.399 -10.367 5.285 1 98 176 HIS A N 1
ATOM 1330 C CA . HIS A 1 176 ? -0.839 -11.406 4.359 1 98 176 HIS A CA 1
ATOM 1331 C C . HIS A 1 176 ? -0.771 -10.922 2.916 1 98 176 HIS A C 1
ATOM 1333 O O . HIS A 1 176 ? -0.376 -11.672 2.023 1 98 176 HIS A O 1
ATOM 1339 N N . ASN A 1 177 ? -1.107 -9.664 2.697 1 98.44 177 ASN A N 1
ATOM 1340 C CA . ASN A 1 177 ? -1.346 -9.203 1.335 1 98.44 177 ASN A CA 1
ATOM 1341 C C . ASN A 1 177 ? -0.08 -8.617 0.711 1 98.44 177 ASN A C 1
ATOM 1343 O O . ASN A 1 177 ? 0.037 -8.547 -0.514 1 98.44 177 ASN A O 1
ATOM 1347 N N . LEU A 1 178 ? 0.797 -8.203 1.541 1 98.62 178 LEU A N 1
ATOM 1348 C CA . LEU A 1 178 ? 1.968 -7.551 0.968 1 98.62 178 LEU A CA 1
ATOM 1349 C C . LEU A 1 178 ? 3.254 -8.203 1.465 1 98.62 178 LEU A C 1
ATOM 1351 O O . LEU A 1 178 ? 4.074 -8.656 0.664 1 98.62 178 LEU A O 1
ATOM 1355 N N . VAL A 1 179 ? 3.422 -8.305 2.77 1 98.69 179 VAL A N 1
ATOM 1356 C CA . VAL A 1 179 ? 4.68 -8.797 3.318 1 98.69 179 VAL A CA 1
ATOM 1357 C C . VAL A 1 179 ? 4.91 -10.242 2.873 1 98.69 179 VAL A C 1
ATOM 1359 O O . VAL A 1 179 ? 6.023 -10.609 2.488 1 98.69 179 VAL A O 1
ATOM 1362 N N . ALA A 1 180 ? 3.877 -11.016 2.887 1 98.56 180 ALA A N 1
ATOM 1363 C CA . ALA A 1 180 ? 3.979 -12.422 2.51 1 98.56 180 ALA A CA 1
ATOM 1364 C C . ALA A 1 180 ? 4.449 -12.57 1.066 1 98.56 180 ALA A C 1
ATOM 1366 O O . ALA A 1 180 ? 5.398 -13.305 0.789 1 98.56 180 ALA A O 1
ATOM 1367 N N . PRO A 1 181 ? 3.852 -11.836 0.14 1 98.44 181 PRO A N 1
ATOM 1368 C CA . PRO A 1 181 ? 4.355 -11.906 -1.233 1 98.44 181 PRO A CA 1
ATOM 1369 C C . PRO A 1 181 ? 5.812 -11.469 -1.352 1 98.44 181 PRO A C 1
ATOM 1371 O O . PRO A 1 181 ? 6.578 -12.062 -2.115 1 98.44 181 PRO A O 1
ATOM 1374 N N . LEU A 1 182 ? 6.227 -10.469 -0.657 1 98.38 182 LEU A N 1
ATOM 1375 C CA . LEU A 1 182 ? 7.609 -10.008 -0.723 1 98.38 182 LEU A CA 1
ATOM 1376 C C . LEU A 1 182 ? 8.562 -11.055 -0.168 1 98.38 182 LEU A C 1
ATOM 1378 O O . LEU A 1 182 ? 9.617 -11.312 -0.751 1 98.38 182 LEU A O 1
ATOM 1382 N N . ARG A 1 183 ? 8.172 -11.68 0.954 1 98.31 183 ARG A N 1
ATOM 1383 C CA . ARG A 1 183 ? 8.984 -12.75 1.526 1 98.31 183 ARG A CA 1
ATOM 1384 C C . ARG A 1 183 ? 9.125 -13.914 0.549 1 98.31 183 ARG A C 1
ATOM 1386 O O . ARG A 1 183 ? 10.219 -14.453 0.374 1 98.31 183 ARG A O 1
ATOM 1393 N N . THR A 1 184 ? 8.016 -14.203 -0.035 1 98.5 184 THR A N 1
ATOM 1394 C CA . THR A 1 184 ? 8 -15.312 -0.989 1 98.5 184 THR A CA 1
ATOM 1395 C C . THR A 1 184 ? 8.922 -15.008 -2.172 1 98.5 184 THR A C 1
ATOM 1397 O O . THR A 1 184 ? 9.711 -15.859 -2.576 1 98.5 184 THR A O 1
ATOM 1400 N N . ALA A 1 185 ? 8.805 -13.805 -2.703 1 98 185 ALA A N 1
ATOM 1401 C CA . ALA A 1 185 ? 9.68 -13.398 -3.795 1 98 185 ALA A CA 1
ATOM 1402 C C . ALA A 1 185 ? 11.148 -13.547 -3.404 1 98 185 ALA A C 1
ATOM 1404 O O . ALA A 1 185 ? 11.938 -14.148 -4.141 1 98 185 ALA A O 1
ATOM 1405 N N . ARG A 1 186 ? 11.477 -13.055 -2.238 1 97.5 186 ARG A N 1
ATOM 1406 C CA . ARG A 1 186 ? 12.852 -13.117 -1.772 1 97.5 186 ARG A CA 1
ATOM 1407 C C . ARG A 1 186 ? 13.367 -14.555 -1.765 1 97.5 186 ARG A C 1
ATOM 1409 O O . ARG A 1 186 ? 14.469 -14.828 -2.234 1 97.5 186 ARG A O 1
ATOM 1416 N N . VAL A 1 187 ? 12.586 -15.469 -1.333 1 97.94 187 VAL A N 1
ATOM 1417 C CA . VAL A 1 187 ? 12.992 -16.844 -1.118 1 97.94 187 VAL A CA 1
ATOM 1418 C C . VAL A 1 187 ? 13.109 -17.562 -2.461 1 97.94 187 VAL A C 1
ATOM 1420 O O . VAL A 1 187 ? 13.992 -18.406 -2.646 1 97.94 187 VAL A O 1
ATOM 1423 N N . PHE A 1 188 ? 12.336 -17.219 -3.479 1 98 188 PHE A N 1
ATOM 1424 C CA . PHE A 1 188 ? 12.227 -18.062 -4.664 1 98 188 PHE A CA 1
ATOM 1425 C C . PHE A 1 188 ? 12.898 -17.391 -5.863 1 98 188 PHE A C 1
ATOM 1427 O O . PHE A 1 188 ? 13.016 -18 -6.93 1 98 188 PHE A O 1
ATOM 1434 N N . ILE A 1 189 ? 13.375 -16.156 -5.73 1 97.31 189 ILE A N 1
ATOM 1435 C CA . ILE A 1 189 ? 14.023 -15.43 -6.812 1 97.31 189 ILE A CA 1
ATOM 1436 C C . ILE A 1 189 ? 15.18 -16.25 -7.375 1 97.31 189 ILE A C 1
ATOM 1438 O O . ILE A 1 189 ? 15.352 -16.344 -8.594 1 97.31 189 ILE A O 1
ATOM 1442 N N . PRO A 1 190 ? 15.961 -16.969 -6.52 1 96 190 PRO A N 1
ATOM 1443 C CA . PRO A 1 190 ? 17.062 -17.75 -7.082 1 96 190 PRO A CA 1
ATOM 1444 C C . PRO A 1 190 ? 16.578 -18.812 -8.062 1 96 190 PRO A C 1
ATOM 1446 O O . PRO A 1 190 ? 17.219 -19.062 -9.086 1 96 190 PRO A O 1
ATOM 1449 N N . LEU A 1 191 ? 15.461 -19.438 -7.797 1 96.56 191 LEU A N 1
ATOM 1450 C CA . LEU A 1 191 ? 14.93 -20.453 -8.695 1 96.56 191 LEU A CA 1
ATOM 1451 C C . LEU A 1 191 ? 14.344 -19.812 -9.953 1 96.56 191 LEU A C 1
ATOM 1453 O O . LEU A 1 191 ? 14.375 -20.406 -11.031 1 96.56 191 LEU A O 1
ATOM 1457 N N . LEU A 1 192 ? 13.836 -18.609 -9.82 1 97.31 192 LEU A N 1
ATOM 1458 C CA . LEU A 1 192 ? 13.25 -17.891 -10.953 1 97.31 192 LEU A CA 1
ATOM 1459 C C . LEU A 1 192 ? 14.336 -17.406 -11.906 1 97.31 192 LEU A C 1
ATOM 1461 O O . LEU A 1 192 ? 14.148 -17.406 -13.125 1 97.31 192 LEU A O 1
ATOM 1465 N N . ARG A 1 193 ? 15.422 -17 -11.328 1 95.62 193 ARG A N 1
ATOM 1466 C CA . ARG A 1 193 ? 16.516 -16.469 -12.117 1 95.62 193 ARG A CA 1
ATOM 1467 C C . ARG A 1 193 ? 17.047 -17.5 -13.094 1 95.62 193 ARG A C 1
ATOM 1469 O O . ARG A 1 193 ? 17.406 -17.188 -14.234 1 95.62 193 ARG A O 1
ATOM 1476 N N . VAL A 1 194 ? 17.109 -18.719 -12.688 1 93.5 194 VAL A N 1
ATOM 1477 C CA . VAL A 1 194 ? 17.641 -19.812 -13.492 1 93.5 194 VAL A CA 1
ATOM 1478 C C . VAL A 1 194 ? 16.828 -19.938 -14.781 1 93.5 194 VAL A C 1
ATOM 1480 O O . VAL A 1 194 ? 17.391 -20.172 -15.852 1 93.5 194 VAL A O 1
ATOM 1483 N N . LYS A 1 195 ? 15.547 -19.688 -14.719 1 93.19 195 LYS A N 1
ATOM 1484 C CA . LYS A 1 195 ? 14.664 -19.906 -15.859 1 93.19 195 LYS A CA 1
ATOM 1485 C C . LYS A 1 195 ? 14.25 -18.57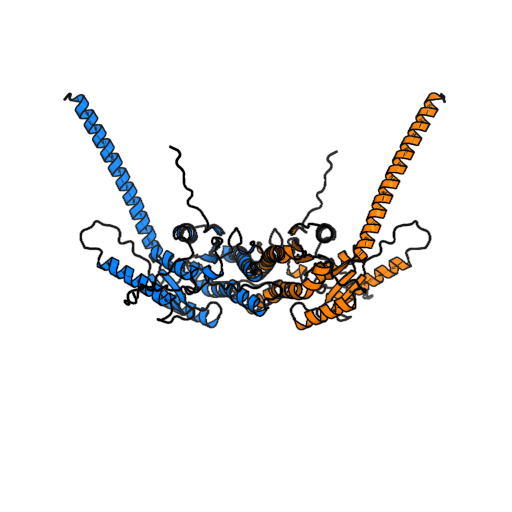8 -16.484 1 93.19 195 LYS A C 1
ATOM 1487 O O . LYS A 1 195 ? 13.43 -18.547 -17.406 1 93.19 195 LYS A O 1
ATOM 1492 N N . ARG A 1 196 ? 14.859 -17.5 -15.922 1 94.81 196 ARG A N 1
ATOM 1493 C CA . ARG A 1 196 ? 14.367 -16.188 -16.328 1 94.81 196 ARG A CA 1
ATOM 1494 C C . ARG A 1 196 ? 12.844 -16.141 -16.25 1 94.81 196 ARG A C 1
ATOM 1496 O O . ARG A 1 196 ? 12.188 -15.742 -17.219 1 94.81 196 ARG A O 1
ATOM 1503 N N . GLY A 1 197 ? 12.336 -16.578 -15.086 1 96.88 197 GLY A N 1
ATOM 1504 C CA . GLY A 1 197 ? 10.906 -16.703 -14.852 1 96.88 197 GLY A CA 1
ATOM 1505 C C . GLY A 1 197 ? 10.25 -15.398 -14.438 1 96.88 197 GLY A C 1
ATOM 1506 O O . GLY A 1 197 ? 10.734 -14.32 -14.781 1 96.88 197 GLY A O 1
ATOM 1507 N N . ARG A 1 198 ? 9.031 -15.555 -13.805 1 97.44 198 ARG A N 1
ATOM 1508 C CA . ARG A 1 198 ? 8.336 -14.32 -13.477 1 97.44 198 ARG A CA 1
ATOM 1509 C C . ARG A 1 198 ? 7.578 -14.445 -12.164 1 97.44 198 ARG A C 1
ATOM 1511 O O . ARG A 1 198 ? 7.188 -15.539 -11.766 1 97.44 198 ARG A O 1
ATOM 1518 N N . ILE A 1 199 ? 7.504 -13.367 -11.531 1 98.62 199 ILE A N 1
ATOM 1519 C CA . ILE A 1 199 ? 6.668 -13.18 -10.344 1 98.62 199 ILE A CA 1
ATOM 1520 C C . ILE A 1 199 ? 5.328 -12.578 -10.75 1 98.62 199 ILE A C 1
ATOM 1522 O O . ILE A 1 199 ? 5.281 -11.547 -11.43 1 98.62 199 ILE A O 1
ATOM 1526 N N . VAL A 1 200 ? 4.23 -13.273 -10.391 1 98.69 200 VAL A N 1
ATOM 1527 C CA . VAL A 1 200 ? 2.891 -12.773 -10.68 1 98.69 200 VAL A CA 1
ATOM 1528 C C . VAL A 1 200 ? 2.188 -12.398 -9.383 1 98.69 200 VAL A C 1
ATOM 1530 O O . VAL A 1 200 ? 2.098 -13.211 -8.453 1 98.69 200 VAL A O 1
ATOM 1533 N N . LEU A 1 201 ? 1.764 -11.18 -9.328 1 98.56 201 LEU A N 1
ATOM 1534 C CA . LEU A 1 201 ? 1.03 -10.672 -8.18 1 98.56 201 LEU A CA 1
ATOM 1535 C C . LEU A 1 201 ? -0.406 -10.32 -8.555 1 98.56 201 LEU A C 1
ATOM 1537 O O . LEU A 1 201 ? -0.711 -10.125 -9.734 1 98.56 201 LEU A O 1
ATOM 1541 N N . LEU A 1 202 ? -1.271 -10.312 -7.562 1 96.5 202 LEU A N 1
ATOM 1542 C CA . LEU A 1 202 ? -2.66 -9.922 -7.773 1 96.5 202 LEU A CA 1
ATOM 1543 C C . LEU A 1 202 ? -2.918 -8.516 -7.234 1 96.5 202 LEU A C 1
ATOM 1545 O O . LEU A 1 202 ? -2.787 -8.273 -6.031 1 96.5 202 LEU A O 1
ATOM 1549 N N . GLY A 1 203 ? -3.221 -7.613 -8.086 1 94.31 203 GLY A N 1
ATOM 1550 C CA . GLY A 1 203 ? -3.557 -6.254 -7.699 1 94.31 203 GLY A CA 1
ATOM 1551 C C . GLY A 1 203 ? -5.035 -6.062 -7.414 1 94.31 203 GLY A C 1
ATOM 1552 O O . GLY A 1 203 ? -5.719 -7 -7 1 94.31 203 GLY A O 1
ATOM 1553 N N . ASP A 1 204 ? -5.469 -4.812 -7.477 1 87.56 204 ASP A N 1
ATOM 1554 C CA . ASP A 1 204 ? -6.871 -4.465 -7.277 1 87.56 204 ASP A CA 1
ATOM 1555 C C . ASP A 1 204 ? -7.613 -4.391 -8.609 1 87.56 204 ASP A C 1
ATOM 1557 O O . ASP A 1 204 ? -6.992 -4.293 -9.672 1 87.56 204 ASP A O 1
ATOM 1561 N N . SER A 1 205 ? -8.969 -4.586 -8.445 1 80.12 205 SER A N 1
ATOM 1562 C CA . SER A 1 205 ? -9.781 -4.352 -9.633 1 80.12 205 SER A CA 1
ATOM 1563 C C . SER A 1 205 ? -9.695 -2.898 -10.086 1 80.12 205 SER A C 1
ATOM 1565 O O . SER A 1 205 ? -9.406 -2.008 -9.281 1 80.12 205 SER A O 1
ATOM 1567 N N . GLU A 1 206 ? -9.773 -2.674 -11.398 1 66.69 206 GLU A N 1
ATOM 1568 C CA . GLU A 1 206 ? -9.75 -1.316 -11.938 1 66.69 206 GLU A CA 1
ATOM 1569 C C . GLU A 1 206 ? -10.906 -0.485 -11.391 1 66.69 206 GLU A C 1
ATOM 1571 O O . GLU A 1 206 ? -10.742 0.706 -11.109 1 66.69 206 GLU A O 1
ATOM 1576 N N . THR A 1 207 ? -12.023 -1.091 -11.391 1 60.88 207 THR A N 1
ATOM 1577 C CA . THR A 1 207 ? -13.133 -0.436 -10.711 1 60.88 207 THR A CA 1
ATOM 1578 C C . THR A 1 207 ? -13.266 -0.937 -9.273 1 60.88 207 THR A C 1
ATOM 1580 O O . THR A 1 207 ? -13.758 -2.043 -9.039 1 60.88 207 THR A O 1
ATOM 1583 N N . SER A 1 208 ? -12.469 -0.285 -8.469 1 61.25 208 SER A N 1
ATOM 1584 C CA . SER A 1 208 ? -12.281 -0.784 -7.105 1 61.25 208 SER A CA 1
ATOM 1585 C C . SER A 1 208 ? -13.625 -1.013 -6.414 1 61.25 208 SER A C 1
ATOM 1587 O O . SER A 1 208 ? -14.516 -0.161 -6.473 1 61.25 208 SER A O 1
ATOM 1589 N N . TYR A 1 209 ? -13.914 -2.264 -6.082 1 59.09 209 TYR A N 1
ATOM 1590 C CA . TYR A 1 209 ? -15.047 -2.625 -5.238 1 59.09 209 TYR A CA 1
ATOM 1591 C C . TYR A 1 209 ? -15.164 -1.685 -4.043 1 59.09 209 TYR A C 1
ATOM 1593 O O . TYR A 1 209 ? -16.266 -1.381 -3.586 1 59.09 209 TYR A O 1
ATOM 1601 N N . ALA A 1 210 ? -13.977 -1.143 -3.693 1 58.06 210 ALA A N 1
ATOM 1602 C CA . ALA A 1 210 ? -13.922 -0.316 -2.49 1 58.06 210 ALA A CA 1
ATOM 1603 C C . ALA A 1 210 ? -14.461 1.084 -2.76 1 58.06 210 ALA A C 1
ATOM 1605 O O . ALA A 1 210 ? -14.703 1.855 -1.828 1 58.06 210 ALA A O 1
ATOM 1606 N N . SER A 1 211 ? -14.539 1.385 -4.039 1 57.88 211 SER A N 1
ATOM 1607 C CA . SER A 1 211 ? -15.078 2.701 -4.359 1 57.88 211 SER A CA 1
ATOM 1608 C C . SER A 1 211 ? -16.578 2.775 -4.051 1 57.88 211 SER A C 1
ATOM 1610 O O . SER A 1 211 ? -17.141 3.865 -4 1 57.88 211 SER A O 1
ATOM 1612 N N . LYS A 1 212 ? -17.078 1.556 -3.822 1 60.06 212 LYS A N 1
ATOM 1613 C CA . LYS A 1 212 ? -18.469 1.585 -3.389 1 60.06 212 LYS A CA 1
ATOM 1614 C C . LYS A 1 212 ? -18.594 2.049 -1.938 1 60.06 212 LYS A C 1
ATOM 1616 O O . LYS A 1 212 ? -17.844 1.593 -1.074 1 60.06 212 LYS A O 1
ATOM 1621 N N . ALA A 1 213 ? -19.156 3.17 -1.847 1 57.84 213 ALA A N 1
ATOM 1622 C CA . ALA A 1 213 ? -19.359 3.816 -0.553 1 57.84 213 ALA A CA 1
ATOM 1623 C C . ALA A 1 213 ? -19.766 2.801 0.51 1 57.84 213 ALA A C 1
ATOM 1625 O O . ALA A 1 213 ? -20.609 1.943 0.262 1 57.84 213 ALA A O 1
ATOM 1626 N N . GLY A 1 214 ? -18.938 2.799 1.619 1 63.97 214 GLY A N 1
ATOM 1627 C CA . GLY A 1 214 ? -19.406 2.115 2.816 1 63.97 214 GLY A CA 1
ATOM 1628 C C . GLY A 1 214 ? -18.969 0.664 2.883 1 63.97 214 GLY A C 1
ATOM 1629 O O . GLY A 1 214 ? -19.516 -0.117 3.666 1 63.97 214 GLY A O 1
ATOM 1630 N N . THR A 1 215 ? -18.047 0.334 2.178 1 71.38 215 THR A N 1
ATOM 1631 C CA . THR A 1 215 ? -17.703 -1.084 2.152 1 71.38 215 THR A CA 1
ATOM 1632 C C . THR A 1 215 ? -16.781 -1.441 3.32 1 71.38 215 THR A C 1
ATOM 1634 O O . THR A 1 215 ? -16.625 -2.617 3.652 1 71.38 215 THR A O 1
ATOM 1637 N N . GLY A 1 216 ? -16.219 -0.494 3.947 1 88.88 216 GLY A N 1
ATOM 1638 C CA . GLY A 1 216 ? -15.312 -0.771 5.051 1 88.88 216 GLY A CA 1
ATOM 1639 C C . GLY A 1 216 ? -14.031 -1.458 4.613 1 88.88 216 GLY A C 1
ATOM 1640 O O . GLY A 1 216 ? -13.516 -2.332 5.316 1 88.88 216 GLY A O 1
ATOM 1641 N N . LEU A 1 217 ? -13.555 -1.052 3.406 1 93.44 217 LEU A N 1
ATOM 1642 C CA . LEU A 1 217 ? -12.422 -1.781 2.857 1 93.44 217 LEU A CA 1
ATOM 1643 C C . LEU A 1 217 ? -11.227 -0.851 2.639 1 93.44 217 LEU A C 1
ATOM 1645 O O . LEU A 1 217 ? -10.445 -1.048 1.707 1 93.44 217 LEU A O 1
ATOM 1649 N N . VAL A 1 218 ? -11.086 0.102 3.492 1 95.38 218 VAL A N 1
ATOM 1650 C CA . VAL A 1 218 ? -10.016 1.081 3.344 1 95.38 218 VAL A CA 1
ATOM 1651 C C . VAL A 1 218 ? -8.664 0.384 3.443 1 95.38 218 VAL A C 1
ATOM 1653 O O . VAL A 1 218 ? -7.812 0.532 2.561 1 95.38 218 VAL A O 1
ATOM 1656 N N . ALA A 1 219 ? -8.531 -0.434 4.488 1 96.44 219 ALA A N 1
ATOM 1657 C CA . ALA A 1 219 ? -7.242 -1.093 4.703 1 96.44 219 ALA A CA 1
ATOM 1658 C C . ALA A 1 219 ? -6.98 -2.146 3.631 1 96.44 219 ALA A C 1
ATOM 1660 O O . ALA A 1 219 ? -5.84 -2.33 3.201 1 96.44 219 ALA A O 1
ATOM 1661 N N . PHE A 1 220 ? -8.016 -2.797 3.221 1 96.56 220 PHE A N 1
ATOM 1662 C CA . PHE A 1 220 ? -7.855 -3.768 2.145 1 96.56 220 PHE A CA 1
ATOM 1663 C C . PHE A 1 220 ? -7.406 -3.08 0.859 1 96.56 220 PHE A C 1
ATOM 1665 O O . PHE A 1 220 ? -6.441 -3.508 0.223 1 96.56 220 PHE A O 1
ATOM 1672 N N . THR A 1 221 ? -8.102 -2.059 0.49 1 95.31 221 THR A N 1
ATOM 1673 C CA . THR A 1 221 ? -7.754 -1.296 -0.704 1 95.31 221 THR A CA 1
ATOM 1674 C C . THR A 1 221 ? -6.316 -0.789 -0.622 1 95.31 221 THR A C 1
ATOM 1676 O O . THR A 1 221 ? -5.566 -0.87 -1.598 1 95.31 221 THR A O 1
ATOM 1679 N N . ALA A 1 222 ? -5.965 -0.283 0.516 1 96.81 222 ALA A N 1
ATOM 1680 C CA . ALA A 1 222 ? -4.594 0.172 0.73 1 96.81 222 ALA A CA 1
ATOM 1681 C C . ALA A 1 222 ? -3.596 -0.957 0.484 1 96.81 222 ALA A C 1
ATOM 1683 O O . ALA A 1 222 ? -2.58 -0.761 -0.187 1 96.81 222 ALA A O 1
ATOM 1684 N N . SER A 1 223 ? -3.852 -2.109 0.975 1 97.44 223 SER A N 1
ATOM 1685 C CA . SER A 1 223 ? -2.943 -3.244 0.845 1 97.44 223 SER A CA 1
ATOM 1686 C C . SER A 1 223 ? -2.795 -3.67 -0.612 1 97.44 223 SER A C 1
ATOM 1688 O O . SER A 1 223 ? -1.702 -4.031 -1.05 1 97.44 223 SER A O 1
ATOM 1690 N N . ARG A 1 224 ? -3.859 -3.615 -1.33 1 96.25 224 ARG A N 1
ATOM 1691 C CA . ARG A 1 224 ? -3.795 -4.023 -2.729 1 96.25 224 ARG A CA 1
ATOM 1692 C C . ARG A 1 224 ? -3.045 -2.994 -3.566 1 96.25 224 ARG A C 1
ATOM 1694 O O . ARG A 1 224 ? -2.322 -3.352 -4.5 1 96.25 224 ARG A O 1
ATOM 1701 N N . LYS A 1 225 ? -3.256 -1.793 -3.244 1 95.94 225 LYS A N 1
ATOM 1702 C CA . LYS A 1 225 ? -2.467 -0.767 -3.922 1 95.94 225 LYS A CA 1
ATOM 1703 C C . LYS A 1 225 ? -0.986 -0.894 -3.574 1 95.94 225 LYS A C 1
ATOM 1705 O O . LYS A 1 225 ? -0.122 -0.62 -4.41 1 95.94 225 LYS A O 1
ATOM 1710 N N . ALA A 1 226 ? -0.764 -1.236 -2.365 1 97.44 226 ALA A N 1
ATOM 1711 C CA . ALA A 1 226 ? 0.614 -1.517 -1.972 1 97.44 226 ALA A CA 1
ATOM 1712 C C . ALA A 1 226 ? 1.232 -2.588 -2.865 1 97.44 226 ALA A C 1
ATOM 1714 O O . ALA A 1 226 ? 2.383 -2.463 -3.289 1 97.44 226 ALA A O 1
ATOM 1715 N N . VAL A 1 227 ? 0.48 -3.602 -3.139 1 98.12 227 VAL A N 1
ATOM 1716 C CA . VAL A 1 227 ? 0.943 -4.684 -4 1 98.12 227 VAL A CA 1
ATOM 1717 C C . VAL A 1 227 ? 1.279 -4.137 -5.383 1 98.12 227 VAL A C 1
ATOM 1719 O O . VAL A 1 227 ? 2.295 -4.508 -5.977 1 98.12 227 VAL A O 1
ATOM 1722 N N . GLU A 1 228 ? 0.456 -3.305 -5.863 1 96.25 228 GLU A N 1
ATOM 1723 C CA . GLU A 1 228 ? 0.703 -2.707 -7.172 1 96.25 228 GLU A CA 1
ATOM 1724 C C . GLU A 1 228 ? 1.983 -1.878 -7.168 1 96.25 228 GLU A C 1
ATOM 1726 O O . GLU A 1 228 ? 2.76 -1.92 -8.125 1 96.25 228 GLU A O 1
ATOM 1731 N N . GLY A 1 229 ? 2.143 -1.104 -6.129 1 95 229 GLY A N 1
ATOM 1732 C CA . GLY A 1 229 ? 3.391 -0.37 -5.992 1 95 229 GLY A CA 1
ATOM 1733 C C . GLY A 1 229 ? 4.609 -1.271 -5.91 1 95 229 GLY A C 1
ATOM 1734 O O . GLY A 1 229 ? 5.633 -0.995 -6.539 1 95 229 GLY A O 1
ATOM 1735 N N . ALA A 1 230 ? 4.5 -2.326 -5.176 1 96.44 230 ALA A N 1
ATOM 1736 C CA . ALA A 1 230 ? 5.582 -3.299 -5.062 1 96.44 230 ALA A CA 1
ATOM 1737 C C . ALA A 1 230 ? 5.906 -3.92 -6.418 1 96.44 230 ALA A C 1
ATOM 1739 O O . ALA A 1 230 ? 7.078 -4.102 -6.762 1 96.44 230 ALA A O 1
ATOM 1740 N N . ALA A 1 231 ? 4.855 -4.219 -7.145 1 96.38 231 ALA A N 1
ATOM 1741 C CA . ALA A 1 231 ? 5.047 -4.84 -8.453 1 96.38 231 ALA A CA 1
ATOM 1742 C C . ALA A 1 231 ? 5.867 -3.939 -9.375 1 96.38 231 ALA A C 1
ATOM 1744 O O . ALA A 1 231 ? 6.82 -4.395 -10.008 1 96.38 231 ALA A O 1
ATOM 1745 N N . ALA A 1 232 ? 5.527 -2.719 -9.398 1 93.19 232 ALA A N 1
ATOM 1746 C CA . ALA A 1 232 ? 6.227 -1.767 -10.258 1 93.19 232 ALA A CA 1
ATOM 1747 C C . ALA A 1 232 ? 7.688 -1.621 -9.844 1 93.19 232 ALA A C 1
ATOM 1749 O O . ALA A 1 232 ? 8.586 -1.651 -10.688 1 93.19 232 ALA A O 1
ATOM 1750 N N . ALA A 1 233 ? 7.895 -1.48 -8.586 1 94 233 ALA A N 1
ATOM 1751 C CA . ALA A 1 233 ? 9.25 -1.295 -8.078 1 94 233 ALA A CA 1
ATOM 1752 C C . ALA A 1 233 ? 10.078 -2.566 -8.25 1 94 233 ALA A C 1
ATOM 1754 O O . ALA A 1 233 ? 11.266 -2.504 -8.586 1 94 233 ALA A O 1
ATOM 1755 N N . LEU A 1 234 ? 9.492 -3.695 -8.016 1 95.44 234 LEU A N 1
ATOM 1756 C CA . LEU A 1 234 ? 10.172 -4.977 -8.172 1 95.44 234 LEU A CA 1
ATOM 1757 C C . LEU A 1 234 ? 10.594 -5.195 -9.617 1 95.44 234 LEU A C 1
ATOM 1759 O O . LEU A 1 234 ? 11.68 -5.707 -9.883 1 95.44 234 LEU A O 1
ATOM 1763 N N . LYS A 1 235 ? 9.656 -4.863 -10.508 1 94.69 235 LYS A N 1
ATOM 1764 C CA . LYS A 1 235 ? 9.961 -5 -11.93 1 94.69 235 LYS A CA 1
ATOM 1765 C C . LYS A 1 235 ? 11.242 -4.246 -12.289 1 94.69 235 LYS A C 1
ATOM 1767 O O . LYS A 1 235 ? 12.109 -4.785 -12.977 1 94.69 235 LYS A O 1
ATOM 1772 N N . SER A 1 236 ? 11.328 -3.062 -11.781 1 91.75 236 SER A N 1
ATOM 1773 C CA . SER A 1 236 ? 12.508 -2.246 -12.047 1 91.75 236 SER A CA 1
ATOM 1774 C C . SER A 1 236 ? 13.75 -2.846 -11.398 1 91.75 236 SER A C 1
ATOM 1776 O O . SER A 1 236 ? 14.812 -2.908 -12.016 1 91.75 236 SER A O 1
ATOM 1778 N N . GLU A 1 237 ? 13.625 -3.279 -10.219 1 93.5 237 GLU A N 1
ATOM 1779 C CA . GLU A 1 237 ? 14.766 -3.783 -9.469 1 93.5 237 GLU A CA 1
ATOM 1780 C C . GLU A 1 237 ? 15.289 -5.09 -10.062 1 93.5 237 GLU A C 1
ATOM 1782 O O . GLU A 1 237 ? 16.5 -5.32 -10.102 1 93.5 237 GLU A O 1
ATOM 1787 N N . LEU A 1 238 ? 14.398 -5.922 -10.586 1 94.69 238 LEU A N 1
ATOM 1788 C CA . LEU A 1 238 ? 14.789 -7.258 -11.023 1 94.69 238 LEU A CA 1
ATOM 1789 C C . LEU A 1 238 ? 15.047 -7.281 -12.523 1 94.69 238 LEU A C 1
ATOM 1791 O O . LEU A 1 238 ? 15.391 -8.328 -13.078 1 94.69 238 LEU A O 1
ATOM 1795 N N . HIS A 1 239 ? 14.852 -6.184 -13.117 1 89.44 239 HIS A N 1
ATOM 1796 C CA . HIS A 1 239 ? 14.977 -6.109 -14.57 1 89.44 239 HIS A CA 1
ATOM 1797 C C . HIS A 1 239 ? 16.297 -6.703 -15.039 1 89.44 239 HIS A C 1
ATOM 1799 O O . HIS A 1 239 ? 16.328 -7.508 -15.977 1 89.44 239 HIS A O 1
ATOM 1805 N N . SER A 1 240 ? 17.328 -6.438 -14.359 1 89.31 240 SER A N 1
ATOM 1806 C CA . SER A 1 240 ? 18.656 -6.879 -14.781 1 89.31 240 SER A CA 1
ATOM 1807 C C . SER A 1 240 ? 18.875 -8.359 -14.469 1 89.31 240 SER A C 1
ATOM 1809 O O . SER A 1 240 ? 19.766 -8.984 -15.031 1 89.31 240 SER A O 1
ATOM 1811 N N . SER A 1 241 ? 18.062 -8.898 -13.602 1 91.31 241 SER A N 1
ATOM 1812 C CA . SER A 1 241 ? 18.234 -10.297 -13.211 1 91.31 241 SER A CA 1
ATOM 1813 C C . SER A 1 241 ? 17.469 -11.227 -14.148 1 91.31 241 SER A C 1
ATOM 1815 O O . SER A 1 241 ? 17.594 -12.453 -14.055 1 91.31 241 SER A O 1
ATOM 1817 N N . GLY A 1 242 ? 16.672 -10.656 -14.984 1 93.75 242 GLY A N 1
ATOM 1818 C CA . GLY A 1 242 ? 15.938 -11.469 -15.945 1 93.75 242 GLY A CA 1
ATOM 1819 C C . GLY A 1 242 ? 14.625 -11.992 -15.398 1 93.75 242 GLY A C 1
ATOM 1820 O O . GLY A 1 242 ? 13.945 -12.781 -16.062 1 93.75 242 GLY A O 1
ATOM 1821 N N . VAL A 1 243 ? 14.336 -11.648 -14.203 1 96.94 243 VAL A N 1
ATOM 1822 C CA . VAL A 1 243 ? 13.062 -12.062 -13.617 1 96.94 243 VAL A CA 1
ATOM 1823 C C . VAL A 1 243 ? 12.008 -10.992 -13.875 1 96.94 243 VAL A C 1
ATOM 1825 O O . VAL A 1 243 ? 12.18 -9.828 -13.492 1 96.94 243 VAL A O 1
ATOM 1828 N N . ASP A 1 244 ? 10.914 -11.344 -14.523 1 97.56 244 ASP A N 1
ATOM 1829 C CA . ASP A 1 244 ? 9.828 -10.406 -14.812 1 97.56 244 ASP A CA 1
ATOM 1830 C C . ASP A 1 244 ? 8.844 -10.336 -13.648 1 97.56 244 ASP A C 1
ATOM 1832 O O . ASP A 1 244 ? 8.758 -11.266 -12.844 1 97.56 244 ASP A O 1
ATOM 1836 N N . VAL A 1 245 ? 8.219 -9.203 -13.547 1 97.81 245 VAL A N 1
ATOM 1837 C CA . VAL A 1 245 ? 7.16 -9.008 -12.562 1 97.81 245 VAL A CA 1
ATOM 1838 C C . VAL A 1 245 ? 5.875 -8.57 -13.258 1 97.81 245 VAL A C 1
ATOM 1840 O O . VAL A 1 245 ? 5.875 -7.586 -14.008 1 97.81 245 VAL A O 1
ATOM 1843 N N . VAL A 1 246 ? 4.805 -9.352 -12.984 1 97.88 246 VAL A N 1
ATOM 1844 C CA . VAL A 1 246 ? 3.545 -9.117 -13.688 1 97.88 246 VAL A CA 1
ATOM 1845 C C . VAL A 1 246 ? 2.41 -8.969 -12.672 1 97.88 246 VAL A C 1
ATOM 1847 O O . VAL A 1 246 ? 2.348 -9.703 -11.688 1 97.88 246 VAL A O 1
ATOM 1850 N N . LEU A 1 247 ? 1.588 -8.023 -12.984 1 97.25 247 LEU A N 1
ATOM 1851 C CA . LEU A 1 247 ? 0.4 -7.797 -12.164 1 97.25 247 LEU A CA 1
ATOM 1852 C C . LEU A 1 247 ? -0.851 -8.305 -12.875 1 97.25 247 LEU A C 1
ATOM 1854 O O . LEU A 1 247 ? -1.1 -7.957 -14.031 1 97.25 247 LEU A O 1
ATOM 1858 N N . LEU A 1 248 ? -1.631 -9.211 -12.203 1 96.06 248 LEU A N 1
ATOM 1859 C CA . LEU A 1 248 ? -2.98 -9.555 -12.633 1 96.06 248 LEU A CA 1
ATOM 1860 C C . LEU A 1 248 ? -4.02 -8.711 -11.898 1 96.06 248 LEU A C 1
ATOM 1862 O O . LEU A 1 248 ? -3.949 -8.562 -10.68 1 96.06 248 LEU A O 1
ATOM 1866 N N . LYS A 1 249 ? -4.922 -8.188 -12.586 1 94.06 249 LYS A N 1
ATOM 1867 C CA . LYS A 1 249 ? -5.977 -7.371 -11.984 1 94.06 249 LYS A CA 1
ATOM 1868 C C . LYS A 1 249 ? -7.332 -8.062 -12.086 1 94.06 249 LYS A C 1
ATOM 1870 O O . LYS A 1 249 ? -7.934 -8.117 -13.164 1 94.06 249 LYS A O 1
ATOM 1875 N N . PRO A 1 250 ? -7.777 -8.562 -10.984 1 91.81 250 PRO A N 1
ATOM 1876 C CA . PRO A 1 250 ? -9.062 -9.266 -11 1 91.81 250 PRO A CA 1
ATOM 1877 C C . PRO A 1 250 ? -10.242 -8.344 -11.305 1 91.81 250 PRO A C 1
ATOM 1879 O O . PRO A 1 250 ? -10.125 -7.125 -11.164 1 91.81 250 PRO A O 1
ATOM 1882 N N . PRO A 1 251 ? -11.375 -8.938 -11.719 1 88.88 251 PRO A N 1
ATOM 1883 C CA . PRO A 1 251 ? -12.602 -8.141 -11.836 1 88.88 251 PRO A CA 1
ATOM 1884 C C . PRO A 1 251 ? -13.109 -7.645 -10.492 1 88.88 251 PRO A C 1
ATOM 1886 O O . PRO A 1 251 ? -12.594 -8.047 -9.445 1 88.88 251 PRO A O 1
ATOM 1889 N N . PRO A 1 252 ? -14.039 -6.711 -10.555 1 87.25 252 PRO A N 1
ATOM 1890 C CA . PRO A 1 252 ? -14.562 -6.145 -9.305 1 87.25 252 PRO A CA 1
ATOM 1891 C C . PRO A 1 252 ? -15.438 -7.129 -8.539 1 87.25 252 PRO A C 1
ATOM 1893 O O . PRO A 1 252 ? -16.625 -6.875 -8.336 1 87.25 252 PRO A O 1
ATOM 1896 N N . ILE A 1 253 ? -14.852 -8.156 -8.094 1 87.06 253 ILE A N 1
ATOM 1897 C CA . ILE A 1 253 ? -15.484 -9.18 -7.27 1 87.06 253 ILE A CA 1
ATOM 1898 C C . ILE A 1 253 ? -15.227 -8.883 -5.793 1 87.06 253 ILE A C 1
ATOM 1900 O O . ILE A 1 253 ? -14.18 -8.344 -5.434 1 87.06 253 ILE A O 1
ATOM 1904 N N . ASN A 1 254 ? -16.234 -9.203 -4.969 1 89.5 254 ASN A N 1
ATOM 1905 C CA . ASN A 1 254 ? -16.047 -9.078 -3.527 1 89.5 254 ASN A CA 1
ATOM 1906 C C . ASN A 1 254 ? -14.805 -9.82 -3.049 1 89.5 254 ASN A C 1
ATOM 1908 O O . ASN A 1 254 ? -14.695 -11.031 -3.238 1 89.5 254 ASN A O 1
ATOM 1912 N N . PRO A 1 255 ? -13.891 -9.078 -2.469 1 93 255 PRO A N 1
ATOM 1913 C CA . PRO A 1 255 ? -12.648 -9.734 -2.033 1 93 255 PRO A CA 1
ATOM 1914 C C . PRO A 1 255 ? -12.898 -10.812 -0.986 1 93 255 PRO A C 1
ATOM 1916 O O . PRO A 1 255 ? -12.102 -11.75 -0.859 1 93 255 PRO A O 1
ATOM 1919 N N . LEU A 1 256 ? -13.984 -10.75 -0.235 1 92.69 256 LEU A N 1
ATOM 1920 C CA . LEU A 1 256 ? -14.328 -11.773 0.753 1 92.69 256 LEU A CA 1
ATOM 1921 C C . LEU A 1 256 ? -14.641 -13.102 0.076 1 92.69 256 LEU A C 1
ATOM 1923 O O . LEU A 1 256 ? -14.461 -14.164 0.671 1 92.69 256 LEU A O 1
ATOM 1927 N N . VAL A 1 257 ? -15.062 -13.008 -1.139 1 92.56 257 VAL A N 1
ATOM 1928 C CA . VAL A 1 257 ? -15.359 -14.195 -1.923 1 92.56 257 VAL A CA 1
ATOM 1929 C C . VAL A 1 257 ? -14.102 -14.672 -2.639 1 92.56 257 VAL A C 1
ATOM 1931 O O . VAL A 1 257 ? -13.773 -15.867 -2.619 1 92.56 257 VAL A O 1
ATOM 1934 N N . LEU A 1 258 ? -13.383 -13.758 -3.178 1 94.06 258 LEU A N 1
ATOM 1935 C CA . LEU A 1 258 ? -12.195 -14.047 -3.977 1 94.06 258 LEU A CA 1
ATOM 1936 C C . LEU A 1 258 ? -11.148 -14.773 -3.145 1 94.06 258 LEU A C 1
ATOM 1938 O O . LEU A 1 258 ? -10.539 -15.742 -3.613 1 94.06 258 LEU A O 1
ATOM 1942 N N . TYR A 1 259 ? -11.016 -14.352 -1.856 1 95.56 259 TYR A N 1
ATOM 1943 C CA . TYR A 1 259 ? -9.93 -14.875 -1.029 1 95.56 259 TYR A CA 1
ATOM 1944 C C . TYR A 1 259 ? -10.469 -15.789 0.063 1 95.56 259 TYR A C 1
ATOM 1946 O O . TYR A 1 259 ? -9.742 -16.156 0.99 1 95.56 259 TYR A O 1
ATOM 1954 N N . ALA A 1 260 ? -11.727 -16.203 -0.073 1 94.56 260 ALA A N 1
ATOM 1955 C CA . ALA A 1 260 ? -12.328 -17.156 0.859 1 94.56 260 ALA A CA 1
ATOM 1956 C C . ALA A 1 260 ? -11.812 -18.562 0.605 1 94.56 260 ALA A C 1
ATOM 1958 O O . ALA A 1 260 ? -11.297 -18.859 -0.477 1 94.56 260 ALA A O 1
ATOM 1959 N N . SER A 1 261 ? -11.898 -19.344 1.637 1 93.5 261 SER A N 1
ATOM 1960 C CA . SER A 1 261 ? -11.656 -20.766 1.435 1 93.5 261 SER A CA 1
ATOM 1961 C C . SER A 1 261 ? -12.734 -21.391 0.545 1 93.5 261 SER A C 1
ATOM 1963 O O . SER A 1 261 ? -13.914 -21.062 0.67 1 93.5 261 SER A O 1
ATOM 1965 N N . PRO A 1 262 ? -12.281 -22.219 -0.312 1 91.31 262 PRO A N 1
ATOM 1966 C CA . PRO A 1 262 ? -13.289 -22.906 -1.137 1 91.31 262 PRO A CA 1
ATOM 1967 C C . PRO A 1 262 ? -14.227 -23.781 -0.318 1 91.31 262 PRO A C 1
ATOM 1969 O O . PRO A 1 262 ? -13.797 -24.406 0.653 1 91.31 262 PRO A O 1
ATOM 1972 N N . LEU A 1 263 ? -15.539 -23.625 -0.605 1 84.62 263 LEU A N 1
ATOM 1973 C CA . LEU A 1 263 ? -16.547 -24.438 0.068 1 84.62 263 LEU A CA 1
ATOM 1974 C C . LEU A 1 263 ? -17.219 -25.391 -0.913 1 84.62 263 LEU A C 1
ATOM 1976 O O . LEU A 1 263 ? -17.516 -25.016 -2.045 1 84.62 263 LEU A O 1
ATOM 1980 N N . LEU A 1 264 ? -17.297 -26.609 -0.479 1 77.88 264 LEU A N 1
ATOM 1981 C CA . LEU A 1 264 ? -18.047 -27.594 -1.245 1 77.88 264 LEU A CA 1
ATOM 1982 C C . LEU A 1 264 ? -19.516 -27.578 -0.858 1 77.88 264 LEU A C 1
ATOM 1984 O O . LEU A 1 264 ? -19.859 -27.688 0.323 1 77.88 264 LEU A O 1
ATOM 1988 N N . LYS A 1 265 ? -20.375 -27.016 -1.742 1 70.88 265 LYS A N 1
ATOM 1989 C CA . LYS A 1 265 ? -21.812 -27.047 -1.468 1 70.88 265 LYS A CA 1
ATOM 1990 C C . LYS A 1 265 ? -22.391 -28.438 -1.76 1 70.88 265 LYS A C 1
ATOM 1992 O O . LYS A 1 265 ? -22.156 -29 -2.826 1 70.88 265 LYS A O 1
ATOM 1997 N N . THR A 1 266 ? -22.703 -29.125 -0.742 1 62.59 266 THR A N 1
ATOM 1998 C CA . THR A 1 266 ? -23.359 -30.406 -0.929 1 62.59 266 THR A CA 1
ATOM 1999 C C . THR A 1 266 ? -24.844 -30.203 -1.271 1 62.59 266 THR A C 1
ATOM 2001 O O . THR A 1 266 ? -25.5 -29.328 -0.71 1 62.59 266 THR A O 1
ATOM 2004 N N . LEU A 1 267 ? -25.188 -30.281 -2.518 1 51.19 267 LEU A N 1
ATOM 2005 C CA . LEU A 1 267 ? -26.609 -30.266 -2.857 1 51.19 267 LEU A CA 1
ATOM 2006 C C . LEU A 1 267 ? -27.406 -31.125 -1.895 1 51.19 267 LEU A C 1
ATOM 2008 O O . LEU A 1 267 ? -27.094 -32.312 -1.693 1 51.19 267 LEU A O 1
ATOM 2012 N N . ASP A 1 268 ? -27.781 -30.484 -0.907 1 49.06 268 ASP A N 1
ATOM 2013 C CA . ASP A 1 268 ? -28.766 -31.25 -0.133 1 49.06 268 ASP A CA 1
ATOM 2014 C C . ASP A 1 268 ? -29.875 -31.781 -1.029 1 49.06 268 ASP A C 1
ATOM 2016 O O . ASP A 1 268 ? -30.656 -31 -1.594 1 49.06 268 ASP A O 1
ATOM 2020 N N . VAL A 1 269 ? -29.656 -32.719 -1.928 1 45.81 269 VAL A N 1
ATOM 2021 C CA . VAL A 1 269 ? -30.859 -33.312 -2.48 1 45.81 269 VAL A CA 1
ATOM 2022 C C . VAL A 1 269 ? -31.812 -33.719 -1.349 1 45.81 269 VAL A C 1
ATOM 2024 O O . VAL A 1 269 ? -31.375 -34.25 -0.322 1 45.81 269 VAL A O 1
ATOM 2027 N N . GLU A 1 270 ? -32.938 -33.156 -1.231 1 43.41 270 GLU A N 1
ATOM 2028 C CA . GLU A 1 270 ? -34 -33.531 -0.327 1 43.41 270 GLU A CA 1
ATOM 2029 C C . GLU A 1 270 ? -33.938 -35.031 0.007 1 43.41 270 GLU A C 1
ATOM 2031 O O . GLU A 1 270 ? -34.469 -35.469 1.03 1 43.41 270 GLU A O 1
ATOM 2036 N N . SER A 1 271 ? -34.031 -35.938 -1.053 1 43.16 271 SER A N 1
ATOM 2037 C CA . SER A 1 271 ? -34.469 -37.312 -0.863 1 43.16 271 SER A CA 1
ATOM 2038 C C . SER A 1 271 ? -33.375 -38.188 -0.24 1 43.16 271 SER A C 1
ATOM 2040 O O . SER A 1 271 ? -32.812 -39.031 -0.908 1 43.16 271 SER A O 1
ATOM 2042 N N . GLY A 1 272 ? -32.781 -38.094 0.929 1 45.38 272 GLY A N 1
ATOM 2043 C CA . GLY A 1 272 ? -32 -38.969 1.781 1 45.38 272 GLY A CA 1
ATOM 2044 C C . GLY A 1 272 ? -30.625 -39.25 1.229 1 45.38 272 GLY A C 1
ATOM 2045 O O . GLY A 1 272 ? -29.828 -39.938 1.858 1 45.38 272 GLY A O 1
ATOM 2046 N N . VAL A 1 273 ? -30.438 -39.469 -0.046 1 44.28 273 VAL A N 1
ATOM 2047 C CA . VAL A 1 273 ? -29.125 -39.875 -0.507 1 44.28 273 VAL A CA 1
ATOM 2048 C C . VAL A 1 273 ? -28.172 -38.688 -0.522 1 44.28 273 VAL A C 1
ATOM 2050 O O . VAL A 1 273 ? -28.422 -37.688 -1.205 1 44.28 273 VAL A O 1
ATOM 2053 N N . THR A 1 274 ? -27.5 -38.312 0.593 1 43.75 274 THR A N 1
ATOM 2054 C CA . THR A 1 274 ? -26.375 -37.406 0.671 1 43.75 274 THR A CA 1
ATOM 2055 C C . THR A 1 274 ? -25.516 -37.5 -0.589 1 43.75 274 THR A C 1
ATOM 2057 O O . THR A 1 274 ? -24.891 -38.531 -0.843 1 43.75 274 THR A O 1
ATOM 2060 N N . SER A 1 275 ? -25.875 -37.094 -1.707 1 44.69 275 SER A N 1
ATOM 2061 C CA . SER A 1 275 ? -24.922 -37.125 -2.811 1 44.69 275 SER A CA 1
ATOM 2062 C C . SER A 1 275 ? -23.594 -36.5 -2.414 1 44.69 275 SER A C 1
ATOM 2064 O O . SER A 1 275 ? -23.562 -35.438 -1.775 1 44.69 275 SER A O 1
ATOM 2066 N N . SER A 1 276 ? -22.531 -37.188 -2.088 1 50.25 276 SER A N 1
ATOM 2067 C CA . SER A 1 276 ? -21.109 -36.969 -1.806 1 50.25 276 SER A CA 1
ATOM 2068 C C . SER A 1 276 ? -20.531 -35.906 -2.719 1 50.25 276 SER A C 1
ATOM 2070 O O . SER A 1 276 ? -19.375 -35.5 -2.541 1 50.25 276 SER A O 1
ATOM 2072 N N . GLU A 1 277 ? -21.281 -35.594 -3.812 1 57.25 277 GLU A N 1
ATOM 2073 C CA . GLU A 1 277 ? -20.594 -34.75 -4.805 1 57.25 277 GLU A CA 1
ATOM 2074 C C . GLU A 1 277 ? -20.734 -33.281 -4.484 1 57.25 277 GLU A C 1
ATOM 2076 O O . GLU A 1 277 ? -21.859 -32.781 -4.266 1 57.25 277 GLU A O 1
ATOM 2081 N N . GLY A 1 278 ? -19.875 -32.656 -3.775 1 67.81 278 GLY A N 1
ATOM 2082 C CA . GLY A 1 278 ? -19.875 -31.234 -3.531 1 67.81 278 GLY A CA 1
ATOM 2083 C C . GLY A 1 278 ? -19.391 -30.422 -4.723 1 67.81 278 GLY A C 1
ATOM 2084 O O . GLY A 1 278 ? -18.688 -30.953 -5.594 1 67.81 278 GLY A O 1
ATOM 2085 N N . THR A 1 279 ? -20.188 -29.375 -5.121 1 75.75 279 THR A N 1
ATOM 2086 C CA . THR A 1 279 ? -19.812 -28.5 -6.227 1 75.75 279 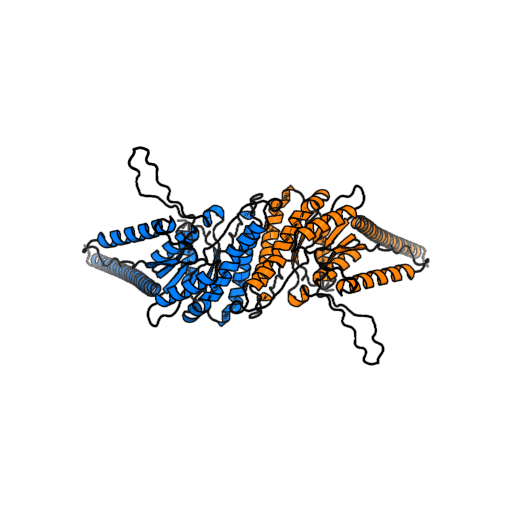THR A CA 1
ATOM 2087 C C . THR A 1 279 ? -19.141 -27.234 -5.711 1 75.75 279 THR A C 1
ATOM 2089 O O . THR A 1 279 ? -19.547 -26.688 -4.676 1 75.75 279 THR A O 1
ATOM 2092 N N . TRP A 1 280 ? -18 -27 -6.227 1 83.31 280 TRP A N 1
ATOM 2093 C CA . TRP A 1 280 ? -17.328 -25.719 -5.98 1 83.31 280 TRP A CA 1
ATOM 2094 C C . TRP A 1 280 ? -17.453 -24.797 -7.188 1 83.31 280 TRP A C 1
ATOM 2096 O O . TRP A 1 280 ? -17.203 -25.219 -8.32 1 83.31 280 TRP A O 1
ATOM 2106 N N . VAL A 1 281 ? -17.969 -23.484 -6.891 1 81 281 VAL A N 1
ATOM 2107 C CA . VAL A 1 281 ? -18.094 -22.484 -7.945 1 81 281 VAL A CA 1
ATOM 2108 C C . VAL A 1 281 ? -16.922 -21.516 -7.875 1 81 281 VAL A C 1
ATOM 2110 O O . VAL A 1 281 ? -16.766 -20.812 -6.875 1 81 281 VAL A O 1
ATOM 2113 N N . ALA A 1 282 ? -16.25 -21.5 -8.93 1 86.75 282 ALA A N 1
ATOM 2114 C CA . ALA A 1 282 ? -15.102 -20.594 -9.023 1 86.75 282 ALA A CA 1
ATOM 2115 C C . ALA A 1 282 ? -15.555 -19.141 -9.133 1 86.75 282 ALA A C 1
ATOM 2117 O O . ALA A 1 282 ? -16.531 -18.844 -9.82 1 86.75 282 ALA A O 1
ATOM 2118 N N . PRO A 1 283 ? -14.828 -18.234 -8.547 1 87.88 283 PRO A N 1
ATOM 2119 C CA . PRO A 1 283 ? -15.258 -16.828 -8.523 1 87.88 283 PRO A CA 1
ATOM 2120 C C . PRO A 1 283 ? -14.984 -16.109 -9.844 1 87.88 283 PRO A C 1
ATOM 2122 O O . PRO A 1 283 ? -15.617 -15.086 -10.133 1 87.88 283 PRO A O 1
ATOM 2125 N N . LEU A 1 284 ? -14.008 -16.594 -10.602 1 89.19 284 LEU A N 1
ATOM 2126 C CA . LEU A 1 284 ? -13.656 -15.961 -11.875 1 89.19 284 LEU A CA 1
ATOM 2127 C C . LEU A 1 284 ? -14.125 -16.812 -13.047 1 89.19 284 LEU A C 1
ATOM 2129 O O . LEU A 1 284 ? -14.242 -18.031 -12.922 1 89.19 284 LEU A O 1
ATOM 2133 N N . SER A 1 285 ? -14.391 -16.141 -14.133 1 86.62 285 SER A N 1
ATOM 2134 C CA . SER A 1 285 ? -14.672 -16.922 -15.336 1 86.62 285 SER A CA 1
ATOM 2135 C C . SER A 1 285 ? -13.406 -17.594 -15.859 1 86.62 285 SER A C 1
ATOM 2137 O O . SER A 1 285 ? -12.305 -17.078 -15.695 1 86.62 285 SER A O 1
ATOM 2139 N N . ASN A 1 286 ? -13.594 -18.766 -16.438 1 83.81 286 ASN A N 1
ATOM 2140 C CA . ASN A 1 286 ? -12.469 -19.453 -17.062 1 83.81 286 ASN A CA 1
ATOM 2141 C C . ASN A 1 286 ? -11.797 -18.594 -18.125 1 83.81 286 ASN A C 1
ATOM 2143 O O . ASN A 1 286 ? -10.57 -18.609 -18.25 1 83.81 286 ASN A O 1
ATOM 2147 N N . TYR A 1 287 ? -12.594 -17.906 -18.812 1 83.44 287 TYR A N 1
ATOM 2148 C CA . TYR A 1 287 ? -12.094 -17.016 -19.859 1 83.44 287 TYR A CA 1
ATOM 2149 C C . TYR A 1 287 ? -11.195 -15.938 -19.266 1 83.44 287 TYR A C 1
ATOM 2151 O O . TYR A 1 287 ? -10.109 -15.672 -19.797 1 83.44 287 TYR A O 1
ATOM 2159 N N . SER A 1 288 ? -11.648 -15.391 -18.172 1 85.5 288 SER A N 1
ATOM 2160 C CA . SER A 1 288 ? -10.883 -14.344 -17.5 1 85.5 288 SER A CA 1
ATOM 2161 C C . SER A 1 288 ? -9.508 -14.852 -17.078 1 85.5 288 SER A C 1
ATOM 2163 O O . SER A 1 288 ? -8.5 -14.172 -17.266 1 85.5 288 SER A O 1
ATOM 2165 N N . VAL A 1 289 ? -9.5 -16 -16.562 1 89.44 289 VAL A N 1
ATOM 2166 C CA . VAL A 1 289 ? -8.258 -16.578 -16.062 1 89.44 289 VAL A CA 1
ATOM 2167 C C . VAL A 1 289 ? -7.344 -16.953 -17.219 1 89.44 289 VAL A C 1
ATOM 2169 O O . VAL A 1 289 ? -6.176 -16.547 -17.25 1 89.44 289 VAL A O 1
ATOM 2172 N N . GLN A 1 290 ? -7.859 -17.594 -18.234 1 87.44 290 GLN A N 1
ATOM 2173 C CA . GLN A 1 290 ? -7.059 -18.109 -19.344 1 87.44 290 GLN A CA 1
ATOM 2174 C C . GLN A 1 290 ? -6.496 -16.969 -20.188 1 87.44 290 GLN A C 1
ATOM 2176 O O . GLN A 1 290 ? -5.324 -16.984 -20.562 1 87.44 290 GLN A O 1
ATOM 2181 N N . ASN A 1 291 ? -7.285 -15.961 -20.375 1 88.88 291 ASN A N 1
ATOM 2182 C CA . ASN A 1 291 ? -6.906 -14.906 -21.312 1 88.88 291 ASN A CA 1
ATOM 2183 C C . ASN A 1 291 ? -5.992 -13.883 -20.656 1 88.88 291 ASN A C 1
ATOM 2185 O O . ASN A 1 291 ? -5.453 -13 -21.328 1 88.88 291 ASN A O 1
ATOM 2189 N N . SER A 1 292 ? -5.82 -13.984 -19.422 1 93.38 292 SER A N 1
ATOM 2190 C CA . SER A 1 292 ? -4.898 -13.094 -18.734 1 93.38 292 SER A CA 1
ATOM 2191 C C . SER A 1 292 ? -3.658 -13.844 -18.25 1 93.38 292 SER A C 1
ATOM 2193 O O . SER A 1 292 ? -2.531 -13.438 -18.531 1 93.38 292 SER A O 1
ATOM 2195 N N . LEU A 1 293 ? -3.902 -14.961 -17.703 1 94.06 293 LEU A N 1
ATOM 2196 C CA . LEU A 1 293 ? -2.842 -15.727 -17.047 1 94.06 293 LEU A CA 1
ATOM 2197 C C . LEU A 1 293 ? -1.898 -16.328 -18.078 1 94.06 293 LEU A C 1
ATOM 2199 O O . LEU A 1 293 ? -0.677 -16.219 -17.953 1 94.06 293 LEU A O 1
ATOM 2203 N N . ILE A 1 294 ? -2.395 -16.953 -19.125 1 92.56 294 ILE A N 1
ATOM 2204 C CA . ILE A 1 294 ? -1.57 -17.688 -20.078 1 92.56 294 ILE A CA 1
ATOM 2205 C C . ILE A 1 294 ? -0.678 -16.719 -20.844 1 92.56 294 ILE A C 1
ATOM 2207 O O . ILE A 1 294 ? 0.538 -16.906 -20.922 1 92.56 294 ILE A O 1
ATOM 2211 N N . PRO A 1 295 ? -1.244 -15.609 -21.328 1 93.19 295 PRO A N 1
ATOM 2212 C CA . PRO A 1 295 ? -0.344 -14.641 -21.953 1 93.19 295 PRO A CA 1
ATOM 2213 C C . PRO A 1 295 ? 0.705 -14.094 -20.984 1 93.19 295 PRO A C 1
ATOM 2215 O O . PRO A 1 295 ? 1.849 -13.852 -21.375 1 93.19 295 PRO A O 1
ATOM 2218 N N . ALA A 1 296 ? 0.317 -13.914 -19.75 1 95.81 296 ALA A N 1
ATOM 2219 C CA . ALA A 1 296 ? 1.247 -13.406 -18.734 1 95.81 296 ALA A CA 1
ATOM 2220 C C . ALA A 1 296 ? 2.42 -14.367 -18.547 1 95.81 296 ALA A C 1
ATOM 2222 O O . ALA A 1 296 ? 3.529 -13.938 -18.219 1 95.81 296 ALA A O 1
ATOM 2223 N N . LEU A 1 297 ? 2.242 -15.648 -18.828 1 95.94 297 LEU A N 1
ATOM 2224 C CA . LEU A 1 297 ? 3.25 -16.672 -18.547 1 95.94 297 LEU A CA 1
ATOM 2225 C C . LEU A 1 297 ? 4.004 -17.062 -19.812 1 95.94 297 LEU A C 1
ATOM 2227 O O . LEU A 1 297 ? 5.094 -17.625 -19.734 1 95.94 297 LEU A O 1
ATOM 2231 N N . THR A 1 298 ? 3.461 -16.703 -20.984 1 92.94 298 THR A N 1
ATOM 2232 C CA . THR A 1 298 ? 4.043 -17.281 -22.203 1 92.94 298 THR A CA 1
ATOM 2233 C C . THR A 1 298 ? 4.703 -16.188 -23.047 1 92.94 298 THR A C 1
ATOM 2235 O O . THR A 1 298 ? 5.562 -16.484 -23.875 1 92.94 298 THR A O 1
ATOM 2238 N N 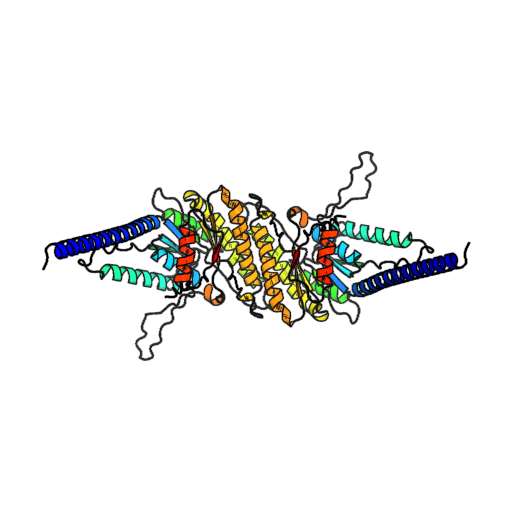. THR A 1 299 ? 4.258 -14.938 -22.828 1 91.94 299 THR A N 1
ATOM 2239 C CA . THR A 1 299 ? 4.832 -13.844 -23.609 1 91.94 299 THR A CA 1
ATOM 2240 C C . THR A 1 299 ? 6.262 -13.562 -23.156 1 91.94 299 THR A C 1
ATOM 2242 O O . THR A 1 299 ? 6.527 -13.414 -21.969 1 91.94 299 THR A O 1
ATOM 2245 N N . PRO A 1 300 ? 7.211 -13.539 -24.078 1 90.44 300 PRO A N 1
ATOM 2246 C CA . PRO A 1 300 ? 8.609 -13.312 -23.719 1 90.44 300 PRO A CA 1
ATOM 2247 C C . PRO A 1 300 ? 8.82 -12 -22.969 1 90.44 300 PRO A C 1
ATOM 2249 O O . PRO A 1 300 ? 9.562 -11.953 -21.984 1 90.44 300 PRO A O 1
ATOM 2252 N N . CYS A 1 301 ? 8.156 -10.922 -23.438 1 91.88 301 CYS A N 1
ATOM 2253 C CA . CYS A 1 301 ? 8.18 -9.633 -22.766 1 91.88 301 CYS A CA 1
ATOM 2254 C C . CYS A 1 301 ? 6.793 -9.25 -22.281 1 91.88 301 CYS A C 1
ATOM 2256 O O . CYS A 1 301 ? 6.07 -8.508 -22.953 1 91.88 301 CYS A O 1
ATOM 2258 N N . PRO A 1 302 ? 6.465 -9.75 -21.141 1 93.88 302 PRO A N 1
ATOM 2259 C CA . PRO A 1 302 ? 5.094 -9.539 -20.672 1 93.88 302 PRO A CA 1
ATOM 2260 C C . PRO A 1 302 ? 4.805 -8.078 -20.328 1 93.88 302 PRO A C 1
ATOM 2262 O O . PRO A 1 302 ? 5.727 -7.324 -19.984 1 93.88 302 PRO A O 1
ATOM 2265 N N . LEU A 1 303 ? 3.516 -7.762 -20.469 1 93.75 303 LEU A N 1
ATOM 2266 C CA . LEU A 1 303 ? 3.061 -6.465 -19.984 1 93.75 303 LEU A CA 1
ATOM 2267 C C . LEU A 1 303 ? 3.215 -6.363 -18.469 1 93.75 303 LEU A C 1
ATOM 2269 O O . LEU A 1 303 ? 3.324 -7.383 -17.781 1 93.75 303 LEU A O 1
ATOM 2273 N N . SER A 1 304 ? 3.189 -5.121 -18.016 1 94.56 304 SER A N 1
ATOM 2274 C CA . SER A 1 304 ? 3.301 -4.922 -16.578 1 94.56 304 SER A CA 1
ATOM 2275 C C . SER A 1 304 ? 2.051 -5.41 -15.852 1 94.56 304 SER A C 1
ATOM 2277 O O . SER A 1 304 ? 2.107 -5.762 -14.672 1 94.56 304 SER A O 1
ATOM 2279 N N . SER A 1 305 ? 0.946 -5.352 -16.625 1 95.5 305 SER A N 1
ATOM 2280 C CA . SER A 1 305 ? -0.3 -5.793 -16 1 95.5 305 SER A CA 1
ATOM 2281 C C . SER A 1 305 ? -1.251 -6.387 -17.031 1 95.5 305 SER A C 1
ATOM 2283 O O . SER A 1 305 ? -1.188 -6.035 -18.219 1 95.5 305 SER A O 1
ATOM 2285 N N . TYR A 1 306 ? -2.057 -7.328 -16.609 1 94.12 306 TYR A N 1
ATOM 2286 C CA . TYR A 1 306 ? -3.119 -7.949 -17.391 1 94.12 306 TYR A CA 1
ATOM 2287 C C . TYR A 1 306 ? -4.461 -7.836 -16.672 1 94.12 306 TYR A C 1
ATOM 2289 O O . TYR A 1 306 ? -4.574 -8.188 -15.5 1 94.12 306 TYR A O 1
ATOM 2297 N N . ASP A 1 307 ? -5.48 -7.34 -17.328 1 91.31 307 ASP A N 1
ATOM 2298 C CA . ASP A 1 307 ? -6.82 -7.168 -16.781 1 91.31 307 ASP A CA 1
ATOM 2299 C C . ASP A 1 307 ? -7.645 -8.445 -16.922 1 91.31 307 ASP A C 1
ATOM 2301 O O . ASP A 1 307 ? -7.863 -8.922 -18.047 1 91.31 307 ASP A O 1
ATOM 2305 N N . MET A 1 308 ? -8.125 -8.945 -15.875 1 90.94 308 MET A N 1
ATOM 2306 C CA . MET A 1 308 ? -8.883 -10.195 -15.891 1 90.94 308 MET A CA 1
ATOM 2307 C C . MET A 1 308 ? -10.359 -9.93 -16.172 1 90.94 308 MET A C 1
ATOM 2309 O O . MET A 1 308 ? -11.156 -10.859 -16.281 1 90.94 308 MET A O 1
ATOM 2313 N N . SER A 1 309 ? -10.781 -8.617 -16.234 1 80.44 309 SER A N 1
ATOM 2314 C CA . SER A 1 309 ? -12.172 -8.266 -16.516 1 80.44 309 SER A CA 1
ATOM 2315 C C . SER A 1 309 ? -12.453 -8.305 -18.016 1 80.44 309 SER A C 1
ATOM 2317 O O . SER A 1 309 ? -13.586 -8.094 -18.438 1 80.44 309 SER A O 1
ATOM 2319 N N . LEU A 1 310 ? -11.633 -8.516 -18.891 1 64.12 310 LEU A N 1
ATOM 2320 C CA . LEU A 1 310 ? -11.828 -8.414 -20.328 1 64.12 310 LEU A CA 1
ATOM 2321 C C . LEU A 1 310 ? -13.031 -9.234 -20.781 1 64.12 310 LEU A C 1
ATOM 2323 O O . LEU A 1 310 ? -13.18 -10.391 -20.375 1 64.12 310 LEU A O 1
ATOM 2327 N N . LYS A 1 311 ? -14.172 -8.406 -20.969 1 55.84 311 LYS A N 1
ATOM 2328 C CA . LYS A 1 311 ? -15.336 -8.961 -21.656 1 55.84 311 LYS A CA 1
ATOM 2329 C C . LYS A 1 311 ? -14.945 -9.57 -23 1 55.84 311 LYS A C 1
ATOM 2331 O O . LYS A 1 311 ? -13.922 -9.195 -23.578 1 55.84 311 LYS A O 1
ATOM 2336 N N . THR A 1 312 ? -15.555 -10.641 -23.344 1 43.44 312 THR A N 1
ATOM 2337 C CA . THR A 1 312 ? -15.477 -11.211 -24.688 1 43.44 312 THR A CA 1
ATOM 2338 C C . THR A 1 312 ? -15.688 -10.125 -25.75 1 43.44 312 THR A C 1
ATOM 2340 O O . THR A 1 312 ? -16.625 -9.336 -25.656 1 43.44 312 THR A O 1
ATOM 2343 N N . LYS A 1 313 ? -14.703 -9.469 -26.125 1 43.66 313 LYS A N 1
ATOM 2344 C CA . LYS A 1 313 ? -15.016 -8.664 -27.312 1 43.66 313 LYS A CA 1
ATOM 2345 C C . LYS A 1 313 ? -15.938 -9.406 -28.266 1 43.66 313 LYS A C 1
ATOM 2347 O O . LYS A 1 313 ? -15.609 -10.508 -28.719 1 43.66 313 LYS A O 1
ATOM 2352 N N . LEU A 1 314 ? -17.234 -9.289 -27.969 1 34.31 314 LEU A N 1
ATOM 2353 C CA . LEU A 1 314 ? -18.109 -9.758 -29.031 1 34.31 314 LEU A CA 1
ATOM 2354 C C . LEU A 1 314 ? -17.734 -9.125 -30.359 1 34.31 314 LEU A C 1
ATOM 2356 O O . LEU A 1 314 ? -17.734 -7.898 -30.5 1 34.31 314 LEU A O 1
ATOM 2360 N N . PHE A 1 315 ? -16.75 -9.609 -30.953 1 35 315 PHE A N 1
ATOM 2361 C CA . PHE A 1 315 ? -16.609 -9.234 -32.344 1 35 315 PHE A CA 1
ATOM 2362 C C . PHE A 1 315 ? -17.938 -9.359 -33.094 1 35 315 PHE A C 1
ATOM 2364 O O . PHE A 1 315 ? -18.438 -10.469 -33.312 1 35 315 PHE A O 1
ATOM 2371 N N . TRP A 1 316 ? -18.922 -8.5 -32.781 1 33.47 316 TRP A N 1
ATOM 2372 C CA . TRP A 1 316 ? -20.078 -8.445 -33.656 1 33.47 316 TRP A CA 1
ATOM 2373 C C . TRP A 1 316 ? -19.641 -8.25 -35.125 1 33.47 316 TRP A C 1
ATOM 2375 O O . TRP A 1 316 ? -18.984 -7.254 -35.438 1 33.47 316 TRP A O 1
ATOM 2385 N N . ARG A 1 317 ? -19.234 -9.258 -35.75 1 28.77 317 ARG A N 1
ATOM 2386 C CA . ARG A 1 317 ? -19.219 -9.266 -37.219 1 28.77 317 ARG A CA 1
ATOM 2387 C C . ARG A 1 317 ? -20.547 -8.836 -37.781 1 28.77 317 ARG A C 1
ATOM 2389 O O . ARG A 1 317 ? -21.578 -9.469 -37.531 1 28.77 317 ARG A O 1
ATOM 2396 N N . GLN A 1 318 ? -20.828 -7.5 -37.812 1 28.66 318 GLN A N 1
ATOM 2397 C CA . GLN A 1 318 ? -21.922 -7.09 -38.688 1 28.66 318 GLN A CA 1
ATOM 2398 C C . GLN A 1 318 ? -21.781 -7.746 -40.062 1 28.66 318 GLN A C 1
ATOM 2400 O O . GLN A 1 318 ? -20.766 -7.59 -40.719 1 28.66 318 GLN A O 1
ATOM 2405 N N . LYS A 1 319 ? -22.656 -8.797 -40.281 1 24.41 319 LYS A N 1
ATOM 2406 C CA . LYS A 1 319 ? -23.016 -9.07 -41.656 1 24.41 319 LYS A CA 1
ATOM 2407 C C . LYS A 1 319 ? -23.719 -7.871 -42.281 1 24.41 319 LYS A C 1
ATOM 2409 O O . LYS A 1 319 ? -24.578 -7.25 -41.656 1 24.41 319 LYS A O 1
ATOM 2414 N N . MET B 1 1 ? -2.037 78.812 -24.656 1 57.69 1 MET B N 1
ATOM 2415 C CA . MET B 1 1 ? -2.52 77.438 -24.719 1 57.69 1 MET B CA 1
ATOM 2416 C C . MET B 1 1 ? -4.031 77.375 -24.922 1 57.69 1 MET B C 1
ATOM 2418 O O . MET B 1 1 ? -4.773 78.062 -24.234 1 57.69 1 MET B O 1
ATOM 2422 N N . ASP B 1 2 ? -4.5 76.938 -26.047 1 73.62 2 ASP B N 1
ATOM 2423 C CA . ASP B 1 2 ? -5.895 77 -26.484 1 73.62 2 ASP B CA 1
ATOM 2424 C C . ASP B 1 2 ? -6.812 76.25 -25.516 1 73.62 2 ASP B C 1
ATOM 2426 O O . ASP B 1 2 ? -6.398 75.312 -24.891 1 73.62 2 ASP B O 1
ATOM 2430 N N . VAL B 1 3 ? -7.84 76.812 -25.062 1 86.31 3 VAL B N 1
ATOM 2431 C CA . VAL B 1 3 ? -8.859 76.375 -24.109 1 86.31 3 VAL B CA 1
ATOM 2432 C C . VAL B 1 3 ? -9.281 74.938 -24.406 1 86.31 3 VAL B C 1
ATOM 2434 O O . VAL B 1 3 ? -9.516 74.188 -23.484 1 86.31 3 VAL B O 1
ATOM 2437 N N . GLU B 1 4 ? -9.18 74.562 -25.578 1 83.31 4 GLU B N 1
ATOM 2438 C CA . GLU B 1 4 ? -9.586 73.188 -25.984 1 83.31 4 GLU B CA 1
ATOM 2439 C C . GLU B 1 4 ? -8.547 72.188 -25.562 1 83.31 4 GLU B C 1
ATOM 2441 O O . GLU B 1 4 ? -8.898 71.062 -25.094 1 83.31 4 GLU B O 1
ATOM 2446 N N . THR B 1 5 ? -7.379 72.5 -25.672 1 84 5 THR B N 1
ATOM 2447 C CA . THR B 1 5 ? -6.297 71.625 -25.297 1 84 5 THR B CA 1
ATOM 2448 C C . THR B 1 5 ? -6.234 71.438 -23.781 1 84 5 THR B C 1
ATOM 2450 O O . THR B 1 5 ? -5.984 70.375 -23.297 1 84 5 THR B O 1
ATOM 2453 N N . GLY B 1 6 ? -6.613 72.5 -23.141 1 80.56 6 GLY B N 1
ATOM 2454 C CA . GLY B 1 6 ? -6.637 72.438 -21.688 1 80.56 6 GLY B CA 1
ATOM 2455 C C . GLY B 1 6 ? -7.723 71.562 -21.141 1 80.56 6 GLY B C 1
ATOM 2456 O O . GLY B 1 6 ? -7.52 70.875 -20.141 1 80.56 6 GLY B O 1
ATOM 2457 N N . ALA B 1 7 ? -8.797 71.375 -21.797 1 83.94 7 ALA B N 1
ATOM 2458 C CA . ALA B 1 7 ? -9.938 70.562 -21.391 1 83.94 7 ALA B CA 1
ATOM 2459 C C . ALA B 1 7 ? -9.664 69.125 -21.641 1 83.94 7 ALA B C 1
ATOM 2461 O O . ALA B 1 7 ? -10.008 68.25 -20.812 1 83.94 7 ALA B O 1
ATOM 2462 N N . ILE B 1 8 ? -8.969 69 -22.719 1 81.94 8 ILE B N 1
ATOM 2463 C CA . ILE B 1 8 ? -8.633 67.625 -23.047 1 81.94 8 ILE B CA 1
ATOM 2464 C C . ILE B 1 8 ? -7.609 67.062 -22.062 1 81.94 8 ILE B C 1
ATOM 2466 O O . ILE B 1 8 ? -7.723 65.938 -21.594 1 81.94 8 ILE B O 1
ATOM 2470 N N . LEU B 1 9 ? -6.762 67.875 -21.641 1 82.56 9 LEU B N 1
ATOM 2471 C CA . LEU B 1 9 ? -5.746 67.5 -20.672 1 82.56 9 LEU B CA 1
ATOM 2472 C C . LEU B 1 9 ? -6.363 67.25 -19.312 1 82.56 9 LEU B C 1
ATOM 2474 O O . LEU B 1 9 ? -6.004 66.312 -18.609 1 82.56 9 LEU B O 1
ATOM 2478 N N . ALA B 1 10 ? -7.27 68.062 -18.984 1 82.56 10 ALA B N 1
ATOM 2479 C CA . ALA B 1 10 ? -7.969 67.875 -17.703 1 82.56 10 ALA B CA 1
ATOM 2480 C C . ALA B 1 10 ? -8.773 66.562 -17.688 1 82.56 10 ALA B C 1
ATOM 2482 O O . ALA B 1 10 ? -8.781 65.875 -16.672 1 82.56 10 ALA B O 1
ATOM 2483 N N . LEU B 1 11 ? -9.359 66.25 -18.781 1 81.19 11 LEU B N 1
ATOM 2484 C CA . LEU B 1 11 ? -10.148 65 -18.891 1 81.19 11 LEU B CA 1
ATOM 2485 C C . LEU B 1 11 ? -9.242 63.812 -18.828 1 81.19 11 LEU B C 1
ATOM 2487 O O . LEU B 1 11 ? -9.602 62.781 -18.234 1 81.19 11 LEU B O 1
ATOM 2491 N N . GLN B 1 12 ? -8.109 63.969 -19.391 1 82.19 12 GLN B N 1
ATOM 2492 C CA . GLN B 1 12 ? -7.148 62.875 -19.359 1 82.19 12 GLN B CA 1
ATOM 2493 C C . GLN B 1 12 ? -6.605 62.656 -17.953 1 82.19 12 GLN B C 1
ATOM 2495 O O . GLN B 1 12 ? -6.465 61.5 -17.5 1 82.19 12 GLN B O 1
ATOM 2500 N N . ILE B 1 13 ? -6.43 63.75 -17.297 1 82.81 13 ILE B N 1
ATOM 2501 C CA . ILE B 1 13 ? -5.945 63.656 -15.914 1 82.81 13 ILE B CA 1
ATOM 2502 C C . ILE B 1 13 ? -7.031 63.062 -15.023 1 82.81 13 ILE B C 1
ATOM 2504 O O . ILE B 1 13 ? -6.754 62.219 -14.172 1 82.81 13 ILE B O 1
ATOM 2508 N N . LEU B 1 14 ? -8.219 63.438 -15.266 1 79.75 14 LEU B N 1
ATOM 2509 C CA . LEU B 1 14 ? -9.336 62.906 -14.5 1 79.75 14 LEU B CA 1
ATOM 2510 C C . LEU B 1 14 ? -9.508 61.406 -14.773 1 79.75 14 LEU B C 1
ATOM 2512 O O . LEU B 1 14 ? -9.789 60.625 -13.859 1 79.75 14 LEU B O 1
ATOM 2516 N N . ALA B 1 15 ? -9.289 61.062 -16 1 81.5 15 ALA B N 1
ATOM 2517 C CA . ALA B 1 15 ? -9.375 59.656 -16.375 1 81.5 15 ALA B CA 1
ATOM 2518 C C . ALA B 1 15 ? -8.242 58.844 -15.734 1 81.5 15 ALA B C 1
ATOM 2520 O O . ALA B 1 15 ? -8.469 57.75 -15.211 1 81.5 15 ALA B O 1
ATOM 2521 N N . LEU B 1 16 ? -7.121 59.469 -15.734 1 80.56 16 LEU B N 1
ATOM 2522 C CA . LEU B 1 16 ? -5.973 58.812 -15.125 1 80.56 16 LEU B CA 1
ATOM 2523 C C . LEU B 1 16 ? -6.141 58.688 -13.617 1 80.56 16 LEU B C 1
ATOM 2525 O O . LEU B 1 16 ? -5.82 57.656 -13.023 1 80.56 16 LEU B O 1
ATOM 2529 N N . CYS B 1 17 ? -6.703 59.688 -13.047 1 80.56 17 CYS B N 1
ATOM 2530 C CA . CYS B 1 17 ? -6.965 59.688 -11.609 1 80.56 17 CYS B CA 1
ATOM 2531 C C . CYS B 1 17 ? -8.047 58.656 -11.266 1 80.56 17 CYS B C 1
ATOM 2533 O O . CYS B 1 17 ? -7.957 57.969 -10.25 1 80.56 17 CYS B O 1
ATOM 2535 N N . SER B 1 18 ? -9.016 58.531 -12.125 1 80.62 18 SER B N 1
ATOM 2536 C CA . SER B 1 18 ? -10.07 57.562 -11.914 1 80.62 18 SER B CA 1
ATOM 2537 C C . SER B 1 18 ? -9.539 56.125 -12.07 1 80.62 18 SER B C 1
ATOM 2539 O O . SER B 1 18 ? -9.922 55.25 -11.312 1 80.62 18 SER B O 1
ATOM 2541 N N . ILE B 1 19 ? -8.672 55.969 -12.945 1 78.12 19 ILE B N 1
ATOM 2542 C CA . ILE B 1 19 ? -8.047 54.656 -13.133 1 78.12 19 ILE B CA 1
ATOM 2543 C C . ILE B 1 19 ? -7.16 54.344 -11.93 1 78.12 19 ILE B C 1
ATOM 2545 O O . ILE B 1 19 ? -7.188 53.219 -11.414 1 78.12 19 ILE B O 1
ATOM 2549 N N . ALA B 1 20 ? -6.469 55.344 -11.445 1 78.12 20 ALA B N 1
ATOM 2550 C CA . ALA B 1 20 ? -5.621 55.156 -10.273 1 78.12 20 ALA B CA 1
ATOM 2551 C C . ALA B 1 20 ? -6.461 54.844 -9.031 1 78.12 20 ALA B C 1
ATOM 2553 O O . ALA B 1 20 ? -6.113 54 -8.234 1 78.12 20 ALA B O 1
ATOM 2554 N N . ALA B 1 21 ? -7.543 55.5 -8.953 1 75.44 21 ALA B N 1
ATOM 2555 C CA . ALA B 1 21 ? -8.453 55.281 -7.836 1 75.44 21 ALA B CA 1
ATOM 2556 C C . ALA B 1 21 ? -9.078 53.875 -7.926 1 75.44 21 ALA B C 1
ATOM 2558 O O . ALA B 1 21 ? -9.203 53.188 -6.914 1 75.44 21 ALA B O 1
ATOM 2559 N N . ALA B 1 22 ? -9.391 53.469 -9.055 1 76.31 22 ALA B N 1
ATOM 2560 C CA . ALA B 1 22 ? -9.953 52.125 -9.258 1 76.31 22 ALA B CA 1
ATOM 2561 C C . ALA B 1 22 ? -8.906 51.062 -8.969 1 76.31 22 ALA B C 1
ATOM 2563 O O . ALA B 1 22 ? -9.219 50.031 -8.344 1 76.31 22 ALA B O 1
ATOM 2564 N N . LEU B 1 23 ? -7.762 51.312 -9.375 1 74.81 23 LEU B N 1
ATOM 2565 C CA . LEU B 1 23 ? -6.68 50.375 -9.109 1 74.81 23 LEU B CA 1
ATOM 2566 C C . LEU B 1 23 ? -6.379 50.312 -7.613 1 74.81 23 LEU B C 1
ATOM 2568 O O . LEU B 1 23 ? -6.156 49.219 -7.066 1 74.81 23 LEU B O 1
ATOM 2572 N N . LEU B 1 24 ? -6.375 51.469 -6.984 1 68.62 24 LEU B N 1
ATOM 2573 C CA . LEU B 1 24 ? -6.164 51.531 -5.543 1 68.62 24 LEU B CA 1
ATOM 2574 C C . LEU B 1 24 ? -7.301 50.844 -4.801 1 68.62 24 LEU B C 1
ATOM 2576 O O . LEU B 1 24 ? -7.062 50.094 -3.834 1 68.62 24 LEU B O 1
ATOM 2580 N N . ALA B 1 25 ? -8.477 51.031 -5.258 1 67.5 25 ALA B N 1
ATOM 2581 C CA . ALA B 1 25 ? -9.633 50.344 -4.676 1 67.5 25 ALA B CA 1
ATOM 2582 C C . ALA B 1 25 ? -9.539 48.844 -4.871 1 67.5 25 ALA B C 1
ATOM 2584 O O . ALA B 1 25 ? -9.867 48.062 -3.965 1 67.5 25 ALA B O 1
ATOM 2585 N N . TYR B 1 26 ? -9.148 48.5 -6.039 1 65.38 26 TYR B N 1
ATOM 2586 C CA . TYR B 1 26 ? -8.945 47.094 -6.328 1 65.38 26 TYR B CA 1
ATOM 2587 C C . TYR B 1 26 ? -7.863 46.5 -5.434 1 65.38 26 TYR B C 1
ATOM 2589 O O . TYR B 1 26 ? -8.055 45.438 -4.848 1 65.38 26 TYR B O 1
ATOM 2597 N N . LEU B 1 27 ? -6.797 47.156 -5.289 1 63.47 27 LEU B N 1
ATOM 2598 C CA . LEU B 1 27 ? -5.695 46.688 -4.449 1 63.47 27 LEU B CA 1
ATOM 2599 C C . LEU B 1 27 ? -6.102 46.688 -2.979 1 63.47 27 LEU B C 1
ATOM 2601 O O . LEU B 1 27 ? -5.73 45.75 -2.236 1 63.47 27 LEU B O 1
ATOM 2605 N N . MET B 1 28 ? -6.805 47.625 -2.621 1 60.56 28 MET B N 1
ATOM 2606 C CA . MET B 1 28 ? -7.328 47.688 -1.259 1 60.56 28 MET B CA 1
ATOM 2607 C C . MET B 1 28 ? -8.312 46.531 -1.01 1 60.56 28 MET B C 1
ATOM 2609 O O . MET B 1 28 ? -8.312 45.938 0.067 1 60.56 28 MET B O 1
ATOM 2613 N N . ARG B 1 29 ? -9.164 46.188 -1.985 1 59.56 29 ARG B N 1
ATOM 2614 C CA . ARG B 1 29 ? -10.102 45.062 -1.879 1 59.56 29 ARG B CA 1
ATOM 2615 C C . ARG B 1 29 ? -9.359 43.75 -1.823 1 59.56 29 ARG B C 1
ATOM 2617 O O . ARG B 1 29 ? -9.727 42.844 -1.053 1 59.56 29 ARG B O 1
ATOM 2624 N N . GLN B 1 30 ? -8.438 43.656 -2.604 1 58.66 30 GLN B N 1
ATOM 2625 C CA . GLN B 1 30 ? -7.617 42.469 -2.598 1 58.66 30 GLN B CA 1
ATOM 2626 C C . GLN B 1 30 ? -6.891 42.312 -1.266 1 58.66 30 GLN B C 1
ATOM 2628 O O . GLN B 1 30 ? -6.797 41.188 -0.736 1 58.66 30 GLN B O 1
ATOM 2633 N N . SER B 1 31 ? -6.348 43.469 -0.791 1 54.28 31 SER B N 1
ATOM 2634 C CA . SER B 1 31 ? -5.68 43.469 0.505 1 54.28 31 SER B CA 1
ATOM 2635 C C . SER B 1 31 ? -6.652 43.125 1.631 1 54.28 31 SER B C 1
ATOM 2637 O O . SER B 1 31 ? -6.328 42.375 2.535 1 54.28 31 SER B O 1
ATOM 2639 N N . ARG B 1 32 ? -7.785 43.719 1.598 1 54.5 32 ARG B N 1
ATOM 2640 C CA . ARG B 1 32 ? -8.82 43.406 2.588 1 54.5 32 ARG B CA 1
ATOM 2641 C C . ARG B 1 32 ? -9.258 41.969 2.508 1 54.5 32 ARG B C 1
ATOM 2643 O O . ARG B 1 32 ? -9.453 41.312 3.535 1 54.5 32 ARG B O 1
ATOM 2650 N N . ASN B 1 33 ? -9.492 41.531 1.318 1 55.28 33 ASN B N 1
ATOM 2651 C CA . ASN B 1 33 ? -9.875 40.156 1.145 1 55.28 33 ASN B CA 1
ATOM 2652 C C . ASN B 1 33 ? -8.789 39.188 1.653 1 55.28 33 ASN B C 1
ATOM 2654 O O . ASN B 1 33 ? -9.094 38.156 2.252 1 55.28 33 ASN B O 1
ATOM 2658 N N . ALA B 1 34 ? -7.605 39.688 1.465 1 56.41 34 ALA B N 1
ATOM 2659 C CA . ALA B 1 34 ? -6.48 38.906 1.961 1 56.41 34 ALA B CA 1
ATOM 2660 C C . ALA B 1 34 ? -6.43 38.906 3.486 1 56.41 34 ALA B C 1
ATOM 2662 O O . ALA B 1 34 ? -6.172 37.906 4.117 1 56.41 34 ALA B O 1
ATOM 2663 N N . THR B 1 35 ? -6.668 40.094 4.059 1 53.41 35 THR B N 1
ATOM 2664 C CA . THR B 1 35 ? -6.699 40.188 5.512 1 53.41 35 THR B CA 1
ATOM 2665 C C . THR B 1 35 ? -7.852 39.375 6.098 1 53.41 35 THR B C 1
ATOM 2667 O O . THR B 1 35 ? -7.695 38.719 7.125 1 53.41 35 THR B O 1
ATOM 2670 N N . ASP B 1 36 ? -9.023 39.5 5.441 1 59.12 36 ASP B N 1
ATOM 2671 C CA . ASP B 1 36 ? -10.188 38.719 5.883 1 59.12 36 ASP B CA 1
ATOM 2672 C C . ASP B 1 36 ? -9.938 37.219 5.781 1 59.12 36 ASP B C 1
ATOM 2674 O O . ASP B 1 36 ? -10.305 36.469 6.68 1 59.12 36 ASP B O 1
ATOM 2678 N N . GLU B 1 37 ? -9.266 36.906 4.754 1 63.38 37 GLU B N 1
ATOM 2679 C CA . GLU B 1 37 ? -8.945 35.5 4.578 1 63.38 37 GLU B CA 1
ATOM 2680 C C . GLU B 1 37 ? -7.977 35 5.648 1 63.38 37 GLU B C 1
ATOM 2682 O O . GLU B 1 37 ? -8.125 33.906 6.176 1 63.38 37 GLU B O 1
ATOM 2687 N N . TYR B 1 38 ? -7.047 35.875 5.949 1 58.84 38 TYR B N 1
ATOM 2688 C CA . TYR B 1 38 ? -6.062 35.531 6.973 1 58.84 38 TYR B CA 1
ATOM 2689 C C . TYR B 1 38 ? -6.719 35.438 8.344 1 58.84 38 TYR B C 1
ATOM 2691 O O . TYR B 1 38 ? -6.395 34.531 9.133 1 58.84 38 TYR B O 1
ATOM 2699 N N . GLU B 1 39 ? -7.609 36.375 8.594 1 62.91 39 GLU B N 1
ATOM 2700 C CA . GLU B 1 39 ? -8.32 36.344 9.867 1 62.91 39 GLU B CA 1
ATOM 2701 C C . GLU B 1 39 ? -9.18 35.094 10 1 62.91 39 GLU B C 1
ATOM 2703 O O . GLU B 1 39 ? -9.32 34.562 11.094 1 62.91 39 GLU B O 1
ATOM 2708 N N . LEU B 1 40 ? -9.641 34.719 8.898 1 67.31 40 LEU B N 1
ATOM 2709 C CA . LEU B 1 40 ? -10.461 33.5 8.922 1 67.31 40 LEU B CA 1
ATOM 2710 C C . LEU B 1 40 ? -9.602 32.25 9.133 1 67.31 40 LEU B C 1
ATOM 2712 O O . LEU B 1 40 ? -10 31.344 9.844 1 67.31 40 LEU B O 1
ATOM 2716 N N . ARG B 1 41 ? -8.328 32.406 8.703 1 72.94 41 ARG B N 1
ATOM 2717 C CA . ARG B 1 41 ? -7.441 31.25 8.836 1 72.94 41 ARG B CA 1
ATOM 2718 C C . ARG B 1 41 ? -6.93 31.125 10.273 1 72.94 41 ARG B C 1
ATOM 2720 O O . ARG B 1 41 ? -6.625 30.016 10.727 1 72.94 41 ARG B O 1
ATOM 2727 N N . ASN B 1 42 ? -6.918 32.25 10.945 1 74 42 ASN B N 1
ATOM 2728 C CA . ASN B 1 42 ? -6.418 32.219 12.32 1 74 42 ASN B CA 1
ATOM 2729 C C . ASN B 1 42 ? -7.375 31.5 13.258 1 74 42 ASN B C 1
ATOM 2731 O O . ASN B 1 42 ? -7.008 31.156 14.383 1 74 42 ASN B O 1
ATOM 2735 N N . LYS B 1 43 ? -8.469 31.172 12.695 1 79.56 43 LYS B N 1
ATOM 2736 C CA . LYS B 1 43 ? -9.438 30.406 13.484 1 79.56 43 LYS B CA 1
ATOM 2737 C C . LYS B 1 43 ? -9.414 28.922 13.102 1 79.56 43 LYS B C 1
ATOM 2739 O O . LYS B 1 43 ? -10.125 28.109 13.703 1 79.56 43 LYS B O 1
ATOM 2744 N N . CYS B 1 44 ? -8.555 28.719 12.203 1 91 44 CYS B N 1
ATOM 2745 C CA . CYS B 1 44 ? -8.453 27.344 11.719 1 91 44 CYS B CA 1
ATOM 2746 C C . CYS B 1 44 ? -7.246 26.641 12.328 1 91 44 CYS B C 1
ATOM 2748 O O . CYS B 1 44 ? -6.109 27.062 12.117 1 91 44 CYS B O 1
ATOM 2750 N N . HIS B 1 45 ? -7.531 25.609 13.125 1 95.75 45 HIS B N 1
ATOM 2751 C CA . HIS B 1 45 ? -6.492 24.812 13.75 1 95.75 45 HIS B CA 1
ATOM 2752 C C . HIS B 1 45 ? -6.145 23.594 12.891 1 95.75 45 HIS B C 1
ATOM 2754 O O . HIS B 1 45 ? -7.035 22.891 12.422 1 95.75 45 HIS B O 1
ATOM 2760 N N . VAL B 1 46 ? -4.809 23.422 12.68 1 97.88 46 VAL B N 1
ATOM 2761 C CA . VAL B 1 46 ? -4.316 22.312 11.867 1 97.88 46 VAL B CA 1
ATOM 2762 C C . VAL B 1 46 ? -3.312 21.484 12.664 1 97.88 46 VAL B C 1
ATOM 2764 O O . VAL B 1 46 ? -2.49 22.031 13.398 1 97.88 46 VAL B O 1
ATOM 2767 N N . LEU B 1 47 ? -3.439 20.172 12.555 1 98.56 47 LEU B N 1
ATOM 2768 C CA . LEU B 1 47 ? -2.463 19.281 13.156 1 98.56 47 LEU B CA 1
ATOM 2769 C C . LEU B 1 47 ? -1.505 18.734 12.109 1 98.56 47 LEU B C 1
ATOM 2771 O O . LEU B 1 47 ? -1.938 18.156 11.109 1 98.56 47 LEU B O 1
ATOM 2775 N N . VAL B 1 48 ? -0.237 18.969 12.25 1 98.62 48 VAL B N 1
ATOM 2776 C CA . VAL B 1 48 ? 0.827 18.312 11.508 1 98.62 48 VAL B CA 1
ATOM 2777 C C . VAL B 1 48 ? 1.44 17.203 12.359 1 98.62 48 VAL B C 1
ATOM 2779 O O . VAL B 1 48 ? 2.045 17.469 13.398 1 98.62 48 VAL B O 1
ATOM 2782 N N . THR B 1 49 ? 1.353 16.016 11.898 1 98.62 49 THR B N 1
ATOM 2783 C CA . THR B 1 49 ? 1.458 14.875 12.805 1 98.62 49 THR B CA 1
ATOM 2784 C C . THR B 1 49 ? 2.914 14.609 13.172 1 98.62 49 THR B C 1
ATOM 2786 O O . THR B 1 49 ? 3.199 13.961 14.18 1 98.62 49 THR B O 1
ATOM 2789 N N . ASN B 1 50 ? 3.85 14.961 12.328 1 98.25 50 ASN B N 1
ATOM 2790 C CA . ASN B 1 50 ? 5.258 14.742 12.641 1 98.25 50 ASN B CA 1
ATOM 2791 C C . ASN B 1 50 ? 6.137 15.859 12.086 1 98.25 50 ASN B C 1
ATOM 2793 O O . ASN B 1 50 ? 6.41 15.906 10.891 1 98.25 50 ASN B O 1
ATOM 2797 N N . CYS B 1 51 ? 6.633 16.688 12.977 1 97.12 51 CYS B N 1
ATOM 2798 C CA . CYS B 1 51 ? 7.477 17.812 12.578 1 97.12 51 CYS B CA 1
ATOM 2799 C C . CYS B 1 51 ? 8.945 17.516 12.836 1 97.12 51 CYS B C 1
ATOM 2801 O O . CYS B 1 51 ? 9.789 18.406 12.781 1 97.12 51 CYS B O 1
ATOM 2803 N N . ASP B 1 52 ? 9.227 16.266 13.156 1 95.44 52 ASP B N 1
ATOM 2804 C CA . ASP B 1 52 ? 10.609 15.812 13.25 1 95.44 52 ASP B CA 1
ATOM 2805 C C . ASP B 1 52 ? 11.125 15.336 11.891 1 95.44 52 ASP B C 1
ATOM 2807 O O . ASP B 1 52 ? 12.289 14.945 11.766 1 95.44 52 ASP B O 1
ATOM 2811 N N . THR B 1 53 ? 10.336 15.344 10.914 1 96.19 53 THR B N 1
ATOM 2812 C CA . THR B 1 53 ? 10.766 15.141 9.531 1 96.19 53 THR B CA 1
ATOM 2813 C C . THR B 1 53 ? 10.969 16.469 8.828 1 96.19 53 THR B C 1
ATOM 2815 O O . THR B 1 53 ? 10.344 17.469 9.18 1 96.19 53 THR B O 1
ATOM 2818 N N . CYS B 1 54 ? 11.789 16.5 7.773 1 95.12 54 CYS B N 1
ATOM 2819 C CA . CYS B 1 54 ? 12.039 17.719 7.016 1 95.12 54 CYS B CA 1
ATOM 2820 C C . CYS B 1 54 ? 10.758 18.234 6.371 1 95.12 54 CYS B C 1
ATOM 2822 O O . CYS B 1 54 ? 10.469 19.422 6.418 1 95.12 54 CYS B O 1
ATOM 2824 N N . VAL B 1 55 ? 10.023 17.344 5.809 1 96.06 55 VAL B N 1
ATOM 2825 C CA . VAL B 1 55 ? 8.805 17.75 5.113 1 96.06 55 VAL B CA 1
ATOM 2826 C C . VAL B 1 55 ? 7.773 18.25 6.129 1 96.06 55 VAL B C 1
ATOM 2828 O O . VAL B 1 55 ? 7.066 19.219 5.879 1 96.06 55 VAL B O 1
ATOM 2831 N N . GLY B 1 56 ? 7.695 17.578 7.277 1 97.25 56 GLY B N 1
ATOM 2832 C CA . GLY B 1 56 ? 6.754 17.984 8.305 1 97.25 56 GLY B CA 1
ATOM 2833 C C . GLY B 1 56 ? 7.055 19.359 8.875 1 97.25 56 GLY B C 1
ATOM 2834 O O . GLY B 1 56 ? 6.148 20.172 9.039 1 97.25 56 GLY B O 1
ATOM 2835 N N . LEU B 1 57 ? 8.312 19.578 9.164 1 95.94 57 LEU B N 1
ATOM 2836 C CA . LEU B 1 57 ? 8.734 20.891 9.664 1 95.94 57 LEU B CA 1
ATOM 2837 C C . LEU B 1 57 ? 8.43 21.984 8.641 1 95.94 57 LEU B C 1
ATOM 2839 O O . LEU B 1 57 ? 7.883 23.031 8.992 1 95.94 57 LEU B O 1
ATOM 2843 N N . GLN B 1 58 ? 8.719 21.734 7.449 1 96.06 58 GLN B N 1
ATOM 2844 C CA . GLN B 1 58 ? 8.5 22.703 6.391 1 96.06 58 GLN B CA 1
ATOM 2845 C C . GLN B 1 58 ? 7.016 23.031 6.242 1 96.06 58 GLN B C 1
ATOM 2847 O O . GLN B 1 58 ? 6.645 24.203 6.102 1 96.06 58 GLN B O 1
ATOM 2852 N N . ILE B 1 59 ? 6.188 22.031 6.289 1 96.88 59 ILE B N 1
ATOM 2853 C CA . ILE B 1 59 ? 4.75 22.219 6.137 1 96.88 59 ILE B CA 1
ATOM 2854 C C . ILE B 1 59 ? 4.199 23 7.324 1 96.88 59 ILE B C 1
ATOM 2856 O O . ILE B 1 59 ? 3.4 23.922 7.148 1 96.88 59 ILE B O 1
ATOM 2860 N N . ALA B 1 60 ? 4.652 22.672 8.492 1 96.75 60 ALA B N 1
ATOM 2861 C CA . ALA B 1 60 ? 4.211 23.391 9.68 1 96.75 60 ALA B CA 1
ATOM 2862 C C . ALA B 1 60 ? 4.57 24.859 9.594 1 96.75 60 ALA B C 1
ATOM 2864 O O . ALA B 1 60 ? 3.74 25.734 9.891 1 96.75 60 ALA B O 1
ATOM 2865 N N . LEU B 1 61 ? 5.766 25.156 9.164 1 93.75 61 LEU B N 1
ATOM 2866 C CA . LEU B 1 61 ? 6.227 26.531 9.039 1 93.75 61 LEU B CA 1
ATOM 2867 C C . LEU B 1 61 ? 5.43 27.281 7.969 1 93.75 61 LEU B C 1
ATOM 2869 O O . LEU B 1 61 ? 5.016 28.422 8.18 1 93.75 61 LEU B O 1
ATOM 2873 N N . ALA B 1 62 ? 5.184 26.609 6.867 1 93.44 62 ALA B N 1
ATOM 2874 C CA . ALA B 1 62 ? 4.426 27.219 5.773 1 93.44 62 ALA B CA 1
ATOM 2875 C C . ALA B 1 62 ? 2.998 27.547 6.211 1 93.44 62 ALA B C 1
ATOM 2877 O O . ALA B 1 62 ? 2.463 28.609 5.867 1 93.44 62 ALA B O 1
ATOM 2878 N N . LEU B 1 63 ? 2.412 26.688 6.973 1 94.88 63 LEU B N 1
ATOM 2879 C CA . LEU B 1 63 ? 1.05 26.906 7.449 1 94.88 63 LEU B CA 1
ATOM 2880 C C . LEU B 1 63 ? 0.987 28.062 8.438 1 94.88 63 LEU B C 1
ATOM 2882 O O . LEU B 1 63 ? 0.074 28.891 8.375 1 94.88 63 LEU B O 1
ATOM 2886 N N . SER B 1 64 ? 1.934 28.094 9.32 1 92.88 64 SER B N 1
ATOM 2887 C CA . SER B 1 64 ? 1.985 29.203 10.273 1 92.88 64 SER B CA 1
ATOM 2888 C C . SER B 1 64 ? 2.164 30.531 9.562 1 92.88 64 SER B C 1
ATOM 2890 O O . SER B 1 64 ? 1.527 31.531 9.922 1 92.88 64 SER B O 1
ATOM 2892 N N . GLU B 1 65 ? 2.979 30.5 8.547 1 88.56 65 GLU B N 1
ATOM 2893 C CA . GLU B 1 65 ? 3.195 31.703 7.75 1 88.56 65 GLU B CA 1
ATOM 2894 C C . GLU B 1 65 ? 1.916 32.125 7.031 1 88.56 65 GLU B C 1
ATOM 2896 O O . GLU B 1 65 ? 1.676 33.312 6.828 1 88.56 65 GLU B O 1
ATOM 2901 N N . ALA B 1 66 ? 1.136 31.172 6.684 1 89.75 66 ALA B N 1
ATOM 2902 C CA . ALA B 1 66 ? -0.122 31.438 5.988 1 89.75 66 ALA B CA 1
ATOM 2903 C C . ALA B 1 66 ? -1.212 31.859 6.965 1 89.75 66 ALA B C 1
ATOM 2905 O O . ALA B 1 66 ? -2.332 32.188 6.559 1 89.75 66 ALA B O 1
ATOM 2906 N N . GLY B 1 67 ? -0.939 31.797 8.266 1 90.25 67 GLY B N 1
ATOM 2907 C CA . GLY B 1 67 ? -1.853 32.375 9.25 1 90.25 67 GLY B CA 1
ATOM 2908 C C . GLY B 1 67 ? -2.582 31.312 10.062 1 90.25 67 GLY B C 1
ATOM 2909 O O . GLY B 1 67 ? -3.371 31.641 10.953 1 90.25 67 GLY B O 1
ATOM 2910 N N . TYR B 1 68 ? -2.328 30.016 9.867 1 93.06 68 TYR B N 1
ATOM 2911 C CA . TYR B 1 68 ? -3.008 28.953 10.594 1 93.06 68 TYR B CA 1
ATOM 2912 C C . TYR B 1 68 ? -2.41 28.766 11.984 1 93.06 68 TYR B C 1
ATOM 2914 O O . TYR B 1 68 ? -1.234 29.062 12.203 1 93.06 68 TYR B O 1
ATOM 2922 N N . LYS B 1 69 ? -3.215 28.344 12.875 1 93.94 69 LYS B N 1
ATOM 2923 C CA . LYS B 1 69 ? -2.701 27.812 14.133 1 93.94 69 LYS B CA 1
ATOM 2924 C C . LYS B 1 69 ? -2.32 26.344 14 1 93.94 69 LYS B C 1
ATOM 2926 O O . LYS B 1 69 ? -3.174 25.5 13.719 1 93.94 69 LYS B O 1
ATOM 2931 N N . VAL B 1 70 ? -1.068 26.062 14.258 1 96.94 70 VAL B N 1
ATOM 2932 C CA . VAL B 1 70 ? -0.538 24.75 13.898 1 96.94 70 VAL B CA 1
ATOM 2933 C C . VAL B 1 70 ? -0.152 23.984 15.164 1 96.94 70 VAL B C 1
ATOM 2935 O O . VAL B 1 70 ? 0.672 24.453 15.953 1 96.94 70 VAL B O 1
ATOM 2938 N N . PHE B 1 71 ? -0.864 22.875 15.414 1 97.69 71 PHE B N 1
ATOM 2939 C CA . PHE B 1 71 ? -0.322 21.875 16.344 1 97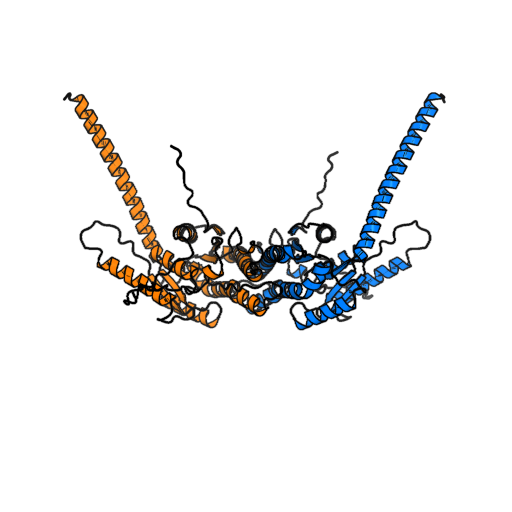.69 71 PHE B CA 1
ATOM 2940 C C . PHE B 1 71 ? 0.783 21.062 15.68 1 97.69 71 PHE B C 1
ATOM 2942 O O . PHE B 1 71 ? 0.526 20.312 14.734 1 97.69 71 PHE B O 1
ATOM 2949 N N . ALA B 1 72 ? 2.037 21.219 16.156 1 97.81 72 ALA B N 1
ATOM 2950 C CA . ALA B 1 72 ? 3.189 20.531 15.578 1 97.81 72 ALA B CA 1
ATOM 2951 C C . ALA B 1 72 ? 3.535 19.281 16.375 1 97.81 72 ALA B C 1
ATOM 2953 O O . ALA B 1 72 ? 4.109 19.359 17.469 1 97.81 72 ALA B O 1
ATOM 2954 N N . GLY B 1 73 ? 3.217 18.172 15.805 1 98.12 73 GLY B N 1
ATOM 2955 C CA . GLY B 1 73 ? 3.52 16.922 16.469 1 98.12 73 GLY B CA 1
ATOM 2956 C C . GLY B 1 73 ? 4.996 16.578 16.469 1 98.12 73 GLY B C 1
ATOM 2957 O O . GLY B 1 73 ? 5.656 16.672 15.43 1 98.12 73 GLY B O 1
ATOM 2958 N N . LEU B 1 74 ? 5.461 16.219 17.641 1 97.25 74 LEU B N 1
ATOM 2959 C CA . LEU B 1 74 ? 6.84 15.781 17.859 1 97.25 74 LEU B CA 1
ATOM 2960 C C . LEU B 1 74 ? 6.887 14.547 18.75 1 97.25 74 LEU B C 1
ATOM 2962 O O . LEU B 1 74 ? 6.445 14.586 19.906 1 97.25 74 LEU B O 1
ATOM 2966 N N . PRO B 1 75 ? 7.434 13.43 18.188 1 93.81 75 PRO B N 1
ATOM 2967 C CA . PRO B 1 75 ? 7.48 12.219 19 1 93.81 75 PRO B CA 1
ATOM 2968 C C . PRO B 1 75 ? 8.281 12.414 20.297 1 93.81 75 PRO B C 1
ATOM 2970 O O . PRO B 1 75 ? 7.941 11.844 21.328 1 93.81 75 PRO B O 1
ATOM 2973 N N . ASN B 1 76 ? 9.383 13.141 20.266 1 86.44 76 ASN B N 1
ATOM 2974 C CA . ASN B 1 76 ? 10.203 13.445 21.438 1 86.44 76 ASN B CA 1
ATOM 2975 C C . ASN B 1 76 ? 10.523 14.93 21.531 1 86.44 76 ASN B C 1
ATOM 2977 O O . ASN B 1 76 ? 11.641 15.352 21.219 1 86.44 76 ASN B O 1
ATOM 2981 N N . PRO B 1 77 ? 9.508 15.57 22.047 1 85.88 77 PRO B N 1
ATOM 2982 C CA . PRO B 1 77 ? 9.766 17.016 22.125 1 85.88 77 PRO B CA 1
ATOM 2983 C C . PRO B 1 77 ? 10.789 17.375 23.203 1 85.88 77 PRO B C 1
ATOM 2985 O O . PRO B 1 77 ? 10.555 17.125 24.391 1 85.88 77 PRO B O 1
ATOM 2988 N N . SER B 1 78 ? 11.992 17.328 22.812 1 86.94 78 SER B N 1
ATOM 2989 C CA . SER B 1 78 ? 13.047 17.828 23.672 1 86.94 78 SER B CA 1
ATOM 2990 C C . SER B 1 78 ? 13.531 19.203 23.234 1 86.94 78 SER B C 1
ATOM 2992 O O . SER B 1 78 ? 13.656 19.469 22.031 1 86.94 78 SER B O 1
ATOM 2994 N N . GLU B 1 79 ? 13.727 20.078 24.188 1 81.81 79 GLU B N 1
ATOM 2995 C CA . GLU B 1 79 ? 14.164 21.438 23.875 1 81.81 79 GLU B CA 1
ATOM 2996 C C . GLU B 1 79 ? 15.438 21.422 23.031 1 81.81 79 GLU B C 1
ATOM 2998 O O . GLU B 1 79 ? 15.703 22.375 22.266 1 81.81 79 GLU B O 1
ATOM 3003 N N . ASN B 1 80 ? 16.078 20.297 23.094 1 81.25 80 ASN B N 1
ATOM 3004 C CA . ASN B 1 80 ? 17.375 20.25 22.422 1 81.25 80 ASN B CA 1
ATOM 3005 C C . ASN B 1 80 ? 17.297 19.531 21.078 1 81.25 80 ASN B C 1
ATOM 3007 O O . ASN B 1 80 ? 18.297 19.438 20.359 1 81.25 80 ASN B O 1
ATOM 3011 N N . SER B 1 81 ? 16.094 19.188 20.781 1 86.12 81 SER B N 1
ATOM 3012 C CA . SER B 1 81 ? 15.977 18.547 19.469 1 86.12 81 SER B CA 1
ATOM 3013 C C . SER B 1 81 ? 16.109 19.562 18.344 1 86.12 81 SER B C 1
ATOM 3015 O O . SER B 1 81 ? 15.758 20.734 18.5 1 86.12 81 SER B O 1
ATOM 3017 N N . PRO B 1 82 ? 16.656 19.125 17.234 1 86.19 82 PRO B N 1
ATOM 3018 C CA . PRO B 1 82 ? 16.828 20.047 16.109 1 86.19 82 PRO B CA 1
ATOM 3019 C C . PRO B 1 82 ? 15.516 20.703 15.688 1 86.19 82 PRO B C 1
ATOM 3021 O O . PRO B 1 82 ? 15.492 21.922 15.438 1 86.19 82 PRO B O 1
ATOM 3024 N N . SER B 1 83 ? 14.453 19.969 15.641 1 91.44 83 SER B N 1
ATOM 3025 C CA . SER B 1 83 ? 13.164 20.516 15.227 1 91.44 83 SER B CA 1
ATOM 3026 C C . SER B 1 83 ? 12.688 21.594 16.188 1 91.44 83 SER B C 1
ATOM 3028 O O . SER B 1 83 ? 12.25 22.672 15.75 1 91.44 83 SER B O 1
ATOM 3030 N N . MET B 1 84 ? 12.852 21.375 17.453 1 90.94 84 MET B N 1
ATOM 3031 C CA . MET B 1 84 ? 12.43 22.344 18.453 1 90.94 84 MET B CA 1
ATOM 3032 C C . MET B 1 84 ? 13.281 23.609 18.375 1 90.94 84 MET B C 1
ATOM 3034 O O . MET B 1 84 ? 12.766 24.719 18.516 1 90.94 84 MET B O 1
ATOM 3038 N N . LYS B 1 85 ? 14.539 23.422 18.156 1 88.19 85 LYS B N 1
ATOM 3039 C CA . LYS B 1 85 ? 15.438 24.562 18.016 1 88.19 85 LYS B CA 1
ATOM 3040 C C . LYS B 1 85 ? 15.055 25.438 16.812 1 88.19 85 LYS B C 1
ATOM 3042 O O . LYS B 1 85 ? 15.039 26.656 16.906 1 88.19 85 LYS B O 1
ATOM 3047 N N . ILE B 1 86 ? 14.719 24.734 15.805 1 89 86 ILE B N 1
ATOM 3048 C CA . ILE B 1 86 ? 14.352 25.453 14.586 1 89 86 ILE B CA 1
ATOM 3049 C C . ILE B 1 86 ? 13.031 26.188 14.797 1 89 86 ILE B C 1
ATOM 3051 O O . ILE B 1 86 ? 12.906 27.359 14.445 1 89 86 ILE B O 1
ATOM 3055 N N . LEU B 1 87 ? 12.086 25.562 15.398 1 90.31 87 LEU B N 1
ATOM 3056 C CA . LEU B 1 87 ? 10.789 26.172 15.656 1 90.31 87 LEU B CA 1
ATOM 3057 C C . LEU B 1 87 ? 10.93 27.391 16.562 1 90.31 87 LEU B C 1
ATOM 3059 O O . LEU B 1 87 ? 10.312 28.422 16.328 1 90.31 87 LEU B O 1
ATOM 3063 N N . LYS B 1 88 ? 11.758 27.266 17.531 1 87.31 88 LYS B N 1
ATOM 3064 C CA . LYS B 1 88 ? 11.992 28.375 18.453 1 87.31 88 LYS B CA 1
ATOM 3065 C C . LYS B 1 88 ? 12.695 29.531 17.766 1 87.31 88 LYS B C 1
ATOM 3067 O O . LYS B 1 88 ? 12.352 30.688 17.984 1 87.31 88 LYS B O 1
ATOM 3072 N N . ALA B 1 89 ? 13.656 29.172 16.984 1 84.5 89 ALA B N 1
ATOM 3073 C CA . ALA B 1 89 ? 14.398 30.203 16.25 1 84.5 89 ALA B CA 1
ATOM 3074 C C . ALA B 1 89 ? 13.477 31 15.328 1 84.5 89 ALA B C 1
ATOM 3076 O O . ALA B 1 89 ? 13.578 32.219 15.242 1 84.5 89 ALA B O 1
ATOM 3077 N N . VAL B 1 90 ? 12.641 30.281 14.656 1 83.5 90 VAL B N 1
ATOM 3078 C CA . VAL B 1 90 ? 11.711 30.906 13.734 1 83.5 90 VAL B CA 1
ATOM 3079 C C . VAL B 1 90 ? 10.758 31.812 14.508 1 83.5 90 VAL B C 1
ATOM 3081 O O . VAL B 1 90 ? 10.469 32.938 14.086 1 83.5 90 VAL B O 1
ATOM 3084 N N . GLU B 1 91 ? 10.266 31.406 15.617 1 84.81 91 GLU B N 1
ATOM 3085 C CA . GLU B 1 91 ? 9.359 32.188 16.453 1 84.81 91 GLU B CA 1
ATOM 3086 C C . GLU B 1 91 ? 10.055 33.438 16.984 1 84.81 91 GLU B C 1
ATOM 3088 O O . GLU B 1 91 ? 9.469 34.531 17.016 1 84.81 91 GLU B O 1
ATOM 3093 N N . GLN B 1 92 ? 11.297 33.281 17.375 1 83.56 92 GLN B N 1
ATOM 3094 C CA . GLN B 1 92 ? 12.07 34.406 17.891 1 83.56 92 GLN B CA 1
ATOM 3095 C C . GLN B 1 92 ? 12.297 35.469 16.797 1 83.56 92 GLN B C 1
ATOM 3097 O O . GLN B 1 92 ? 12.195 36.656 17.062 1 83.56 92 GLN B O 1
ATOM 3102 N N . GLU B 1 93 ? 12.602 34.969 15.688 1 81.06 93 GLU B N 1
ATOM 3103 C CA . GLU B 1 93 ? 12.812 35.875 14.57 1 81.06 93 GLU B CA 1
ATOM 3104 C C . GLU B 1 93 ? 11.539 36.656 14.242 1 81.06 93 GLU B C 1
ATOM 3106 O O . GLU B 1 93 ? 11.594 37.844 13.945 1 81.06 93 GLU B O 1
ATOM 3111 N N . ARG B 1 94 ? 10.477 35.969 14.312 1 81.69 94 ARG B N 1
ATOM 3112 C CA . ARG B 1 94 ? 9.195 36.625 14.039 1 81.69 94 ARG B CA 1
ATOM 3113 C C . ARG B 1 94 ? 8.875 37.688 15.094 1 81.69 94 ARG B C 1
ATOM 3115 O O . ARG B 1 94 ? 8.328 38.719 14.773 1 81.69 94 ARG B O 1
ATOM 3122 N N . GLU B 1 95 ? 9.172 37.438 16.297 1 81.81 95 GLU B N 1
ATOM 3123 C CA . GLU B 1 95 ? 8.953 38.375 17.391 1 81.81 95 GLU B CA 1
ATOM 3124 C C . GLU B 1 95 ? 9.812 39.625 17.219 1 81.81 95 GLU B C 1
ATOM 3126 O O . GLU B 1 95 ? 9.352 40.75 17.453 1 81.81 95 GLU B O 1
ATOM 3131 N N . LYS B 1 96 ? 10.984 39.469 16.797 1 80.56 96 LYS B N 1
ATOM 3132 C CA . LYS B 1 96 ? 11.898 40.594 16.562 1 80.56 96 LYS B CA 1
ATOM 3133 C C . LYS B 1 96 ? 11.398 41.469 15.422 1 80.56 96 LYS B C 1
ATOM 3135 O O . LYS B 1 96 ? 11.508 42.688 15.492 1 80.56 96 LYS B O 1
ATOM 3140 N N . GLU B 1 97 ? 10.945 40.781 14.445 1 75.88 97 GLU B N 1
ATOM 3141 C CA . GLU B 1 97 ? 10.414 41.531 13.305 1 75.88 97 GLU B CA 1
ATOM 3142 C C . GLU B 1 97 ? 9.195 42.344 13.703 1 75.88 97 GLU B C 1
ATOM 3144 O O . GLU B 1 97 ? 9 43.469 13.195 1 75.88 97 GLU B O 1
ATOM 3149 N N . MET B 1 98 ? 8.492 41.812 14.562 1 74.31 98 MET B N 1
ATOM 3150 C CA . MET B 1 98 ? 7.312 42.531 15.039 1 74.31 98 MET B CA 1
ATOM 3151 C C . MET B 1 98 ? 7.703 43.688 15.93 1 74.31 98 MET B C 1
ATOM 3153 O O . MET B 1 98 ? 7.047 44.75 15.906 1 74.31 98 MET B O 1
ATOM 3157 N N . ASP B 1 99 ? 8.781 43.531 16.672 1 72.44 99 ASP B N 1
ATOM 3158 C CA . ASP B 1 99 ? 9.266 44.594 17.547 1 72.44 99 ASP B CA 1
ATOM 3159 C C . ASP B 1 99 ? 9.914 45.719 16.75 1 72.44 99 ASP B C 1
ATOM 3161 O O . ASP B 1 99 ? 9.758 46.875 17.078 1 72.44 99 ASP B O 1
ATOM 3165 N N . ASN B 1 100 ? 10.836 45.344 15.789 1 60.66 100 ASN B N 1
ATOM 3166 C CA . ASN B 1 100 ? 11.531 46.344 14.977 1 60.66 100 ASN B CA 1
ATOM 3167 C C . ASN B 1 100 ? 10.586 47 13.984 1 60.66 100 ASN B C 1
ATOM 3169 O O . ASN B 1 100 ? 10.961 48 13.328 1 60.66 100 ASN B O 1
ATOM 3173 N N . GLY B 1 101 ? 9.711 46.375 13.492 1 54.12 101 GLY B N 1
ATOM 3174 C CA . GLY B 1 101 ? 8.711 47.031 12.633 1 54.12 101 GLY B CA 1
ATOM 3175 C C . GLY B 1 101 ? 8.023 48.188 13.297 1 54.12 101 GLY B C 1
ATOM 3176 O O . GLY B 1 101 ? 7.301 48.031 14.281 1 54.12 101 GLY B O 1
ATOM 3177 N N . ASP B 1 102 ? 8.781 49.469 13.383 1 45.09 102 ASP B N 1
ATOM 3178 C CA . ASP B 1 102 ? 8.477 50.875 13.711 1 45.09 102 ASP B CA 1
ATOM 3179 C C . ASP B 1 102 ? 6.988 51.156 13.547 1 45.09 102 ASP B C 1
ATOM 3181 O O . ASP B 1 102 ? 6.293 50.469 12.805 1 45.09 102 ASP B O 1
ATOM 3185 N N . SER B 1 103 ? 6.305 52.312 14.305 1 42.31 103 SER B N 1
ATOM 3186 C CA . SER B 1 103 ? 5.141 53.188 14.398 1 42.31 103 SER B CA 1
ATOM 3187 C C . SER B 1 103 ? 4.664 53.625 13.023 1 42.31 103 SER B C 1
ATOM 3189 O O . SER B 1 103 ? 3.508 54.031 12.852 1 42.31 103 SER B O 1
ATOM 3191 N N . ASN B 1 104 ? 5.512 54.469 12.172 1 38.31 104 ASN B N 1
ATOM 3192 C CA . ASN B 1 104 ? 5.062 55.312 11.078 1 38.31 104 ASN B CA 1
ATOM 3193 C C . ASN B 1 104 ? 4.469 54.5 9.93 1 38.31 104 ASN B C 1
ATOM 3195 O O . ASN B 1 104 ? 4.059 55.062 8.914 1 38.31 104 ASN B O 1
ATOM 3199 N N . HIS B 1 105 ? 5.324 53.719 9.359 1 39.53 105 HIS B N 1
ATOM 3200 C CA . HIS B 1 105 ? 4.84 53.281 8.047 1 39.53 105 HIS B CA 1
ATOM 3201 C C . HIS B 1 105 ? 3.418 52.75 8.133 1 39.53 105 HIS B C 1
ATOM 3203 O O . HIS B 1 105 ? 3.016 52.188 9.172 1 39.53 105 HIS B O 1
ATOM 3209 N N . ASP B 1 106 ? 2.668 53.094 7.035 1 39.53 106 ASP B N 1
ATOM 3210 C CA . ASP B 1 106 ? 1.284 52.812 6.641 1 39.53 106 ASP B CA 1
ATOM 3211 C C . ASP B 1 106 ? 0.805 51.469 7.16 1 39.53 106 ASP B C 1
ATOM 3213 O O . ASP B 1 106 ? 1.614 50.594 7.418 1 39.53 106 ASP B O 1
ATOM 3217 N N . LYS B 1 107 ? -0.488 51.344 7.254 1 41.78 107 LYS B N 1
ATOM 3218 C CA . LYS B 1 107 ? -1.474 50.281 7.391 1 41.78 107 LYS B CA 1
ATOM 3219 C C . LYS B 1 107 ? -0.941 48.969 6.82 1 41.78 107 LYS B C 1
ATOM 3221 O O . LYS B 1 107 ? -1.519 48.406 5.883 1 41.78 107 LYS B O 1
ATOM 3226 N N . VAL B 1 108 ? 0.308 48.969 6.586 1 42.03 108 VAL B N 1
ATOM 3227 C CA . VAL B 1 108 ? 0.678 47.656 6.055 1 42.03 108 VAL B CA 1
ATOM 3228 C C . VAL B 1 108 ? 0.215 46.562 7.012 1 42.03 108 VAL B C 1
ATOM 3230 O O . VAL B 1 108 ? 0.547 46.562 8.195 1 42.03 108 VAL B O 1
ATOM 3233 N N . GLN B 1 109 ? -0.86 45.969 6.801 1 44.12 109 GLN B N 1
ATOM 3234 C CA . GLN B 1 109 ? -1.629 44.875 7.387 1 44.12 109 GLN B CA 1
ATOM 3235 C C . GLN B 1 109 ? -0.715 43.875 8.078 1 44.12 109 GLN B C 1
ATOM 3237 O O . GLN B 1 109 ? 0.093 43.188 7.418 1 44.12 109 GLN B O 1
ATOM 3242 N N . VAL B 1 110 ? -0.128 44.156 9.234 1 46.81 110 VAL B N 1
ATOM 3243 C CA . VAL B 1 110 ? 0.514 43.188 10.117 1 46.81 110 VAL B CA 1
ATOM 3244 C C . VAL B 1 110 ? -0.025 41.781 9.828 1 46.81 110 VAL B C 1
ATOM 3246 O O . VAL B 1 110 ? -1.197 41.5 10.086 1 46.81 110 VAL B O 1
ATOM 3249 N N . ARG B 1 111 ? 0.314 41.25 8.711 1 54.12 111 ARG B N 1
ATOM 3250 C CA . ARG B 1 111 ? -0.041 39.875 8.406 1 54.12 111 ARG B CA 1
ATOM 3251 C C . ARG B 1 111 ? 0.102 38.969 9.633 1 54.12 111 ARG B C 1
ATOM 3253 O O . ARG B 1 111 ? 1.199 38.812 10.172 1 54.12 111 ARG B O 1
ATOM 3260 N N . VAL B 1 112 ? -0.897 38.938 10.547 1 58.97 112 VAL B N 1
ATOM 3261 C CA . VAL B 1 112 ? -0.945 38.094 11.727 1 58.97 112 VAL B CA 1
ATOM 3262 C C . VAL B 1 112 ? -0.501 36.656 11.359 1 58.97 112 VAL B C 1
ATOM 3264 O O . VAL B 1 112 ? -1.144 36 10.547 1 58.97 112 VAL B O 1
ATOM 3267 N N . ARG B 1 113 ? 0.815 36.375 11.57 1 73.88 113 ARG B N 1
ATOM 3268 C CA . ARG B 1 113 ? 1.346 35 11.422 1 73.88 113 ARG B CA 1
ATOM 3269 C C . ARG B 1 113 ? 0.683 34.062 12.406 1 73.88 113 ARG B C 1
ATOM 3271 O O . ARG B 1 113 ? 0.272 34.469 13.492 1 73.88 113 ARG B O 1
ATOM 3278 N N . GLY B 1 114 ? 0.373 32.875 11.867 1 82.88 114 GLY B N 1
ATOM 3279 C CA . GLY B 1 114 ? -0.185 31.828 12.711 1 82.88 114 GLY B CA 1
ATOM 3280 C C . GLY B 1 114 ? 0.777 31.344 13.781 1 82.88 114 GLY B C 1
ATOM 3281 O O . GLY B 1 114 ? 1.957 31.703 13.766 1 82.88 114 GLY B O 1
ATOM 3282 N N . GLN B 1 115 ? 0.302 30.781 14.82 1 88.69 115 GLN B N 1
ATOM 3283 C CA . GLN B 1 115 ? 1.068 30.234 15.938 1 88.69 115 GLN B CA 1
ATOM 3284 C C . GLN B 1 115 ? 1.381 28.75 15.727 1 88.69 115 GLN B C 1
ATOM 3286 O O . GLN B 1 115 ? 0.585 28.031 15.133 1 88.69 115 GLN B O 1
ATOM 3291 N N . ILE B 1 116 ? 2.57 28.344 16.156 1 94.62 116 ILE B N 1
ATOM 3292 C CA . ILE B 1 116 ? 2.928 26.922 16.203 1 94.62 116 ILE B CA 1
ATOM 3293 C C . ILE B 1 116 ? 2.949 26.438 17.641 1 94.62 116 ILE B C 1
ATOM 3295 O O . ILE B 1 116 ? 3.639 27.016 18.484 1 94.62 116 ILE B O 1
ATOM 3299 N N . VAL B 1 117 ? 2.186 25.484 17.938 1 94.69 117 VAL B N 1
ATOM 3300 C CA . VAL B 1 117 ? 2.1 24.875 19.266 1 94.69 117 VAL B CA 1
ATOM 3301 C C . VAL B 1 117 ? 2.686 23.469 19.234 1 94.69 117 VAL B C 1
ATOM 3303 O O . VAL B 1 117 ? 2.07 22.547 18.688 1 94.69 117 VAL B O 1
ATOM 3306 N N . PRO B 1 118 ? 3.904 23.25 19.828 1 95.88 118 PRO B N 1
ATOM 3307 C CA . PRO B 1 118 ? 4.457 21.906 19.891 1 95.88 118 PRO B CA 1
ATOM 3308 C C . PRO B 1 118 ? 3.574 20.938 20.672 1 95.88 118 PRO B C 1
ATOM 3310 O O . PRO B 1 118 ? 2.984 21.312 21.688 1 95.88 118 PRO B O 1
ATOM 3313 N N . LEU B 1 119 ? 3.422 19.781 20.188 1 96.81 119 LEU B N 1
ATOM 3314 C CA . LEU B 1 119 ? 2.58 18.734 20.75 1 96.81 119 LEU B CA 1
ATOM 3315 C C . LEU B 1 119 ? 3.312 17.406 20.766 1 96.81 119 LEU B C 1
ATOM 3317 O O . LEU B 1 119 ? 3.861 16.984 19.75 1 96.81 119 LEU B O 1
ATOM 3321 N N . GLU B 1 120 ? 3.416 16.797 21.953 1 97 120 GLU B N 1
ATOM 3322 C CA . GLU B 1 120 ? 3.961 15.445 21.969 1 97 120 GLU B CA 1
ATOM 3323 C C . GLU B 1 120 ? 3.035 14.469 21.266 1 97 120 GLU B C 1
ATOM 3325 O O . GLU B 1 120 ? 1.891 14.273 21.672 1 97 120 GLU B O 1
ATOM 3330 N N . LEU B 1 121 ? 3.535 13.852 20.188 1 98.12 121 LEU B N 1
ATOM 3331 C CA . LEU B 1 121 ? 2.709 12.969 19.359 1 98.12 121 LEU B CA 1
ATOM 3332 C C . LEU B 1 121 ? 3.568 11.961 18.609 1 98.12 121 LEU B C 1
ATOM 3334 O O . LEU B 1 121 ? 4.457 12.336 17.844 1 98.12 121 LEU B O 1
ATOM 3338 N N . ASP B 1 122 ? 3.379 10.75 18.938 1 97.62 122 ASP B N 1
ATOM 3339 C CA . ASP B 1 122 ? 3.904 9.625 18.172 1 97.62 122 ASP B CA 1
ATOM 3340 C C . ASP B 1 122 ? 2.775 8.82 17.531 1 97.62 122 ASP B C 1
ATOM 3342 O O . ASP B 1 122 ? 2.129 8.008 18.203 1 97.62 122 ASP B O 1
ATOM 3346 N N . PRO B 1 123 ? 2.6 9.008 16.266 1 96.81 123 PRO B N 1
ATOM 3347 C CA . PRO B 1 123 ? 1.457 8.375 15.594 1 96.81 123 PRO B CA 1
ATOM 3348 C C . PRO B 1 123 ? 1.553 6.848 15.586 1 96.81 123 PRO B C 1
ATOM 3350 O O . PRO B 1 123 ? 0.573 6.168 15.266 1 96.81 123 PRO B O 1
ATOM 3353 N N . THR B 1 124 ? 2.732 6.273 15.883 1 96.56 124 THR B N 1
ATOM 3354 C CA . THR B 1 124 ? 2.877 4.82 15.875 1 96.56 124 THR B CA 1
ATOM 3355 C C . THR B 1 124 ? 2.389 4.223 17.188 1 96.56 124 THR B C 1
ATOM 3357 O O . THR B 1 124 ? 2.277 3.002 17.312 1 96.56 124 THR B O 1
ATOM 3360 N N . ARG B 1 125 ? 2.07 5.105 18.125 1 96.81 125 ARG B N 1
ATOM 3361 C CA . ARG B 1 125 ? 1.626 4.652 19.438 1 96.81 125 ARG B CA 1
ATOM 3362 C C . ARG B 1 125 ? 0.204 5.121 19.719 1 96.81 125 ARG B C 1
ATOM 3364 O O . ARG B 1 125 ? -0.068 6.324 19.734 1 96.81 125 ARG B O 1
ATOM 3371 N N . GLU B 1 126 ? -0.636 4.191 20.062 1 95.69 126 GLU B N 1
ATOM 3372 C CA . GLU B 1 126 ? -2.039 4.508 20.312 1 95.69 126 GLU B CA 1
ATOM 3373 C C . GLU B 1 126 ? -2.201 5.371 21.562 1 95.69 126 GLU B C 1
ATOM 3375 O O . GLU B 1 126 ? -3.031 6.285 21.578 1 95.69 126 GLU B O 1
ATOM 3380 N N . ASP B 1 127 ? -1.462 5.105 22.578 1 97.19 127 ASP B N 1
ATOM 3381 C CA . ASP B 1 127 ? -1.543 5.887 23.812 1 97.19 127 ASP B CA 1
ATOM 3382 C C . ASP B 1 127 ? -1.123 7.336 23.578 1 97.19 127 ASP B C 1
ATOM 3384 O O . ASP B 1 127 ? -1.75 8.266 24.094 1 97.19 127 ASP B O 1
ATOM 3388 N N . SER B 1 128 ? -0.092 7.523 22.781 1 98 128 SER B N 1
ATOM 3389 C CA . SER B 1 128 ? 0.359 8.867 22.422 1 98 128 SER B CA 1
ATOM 3390 C C . SER B 1 128 ? -0.712 9.617 21.641 1 98 128 SER B C 1
ATOM 3392 O O . SER B 1 128 ? -0.938 10.805 21.859 1 98 128 SER B O 1
ATOM 3394 N N . LEU B 1 129 ? -1.42 8.945 20.797 1 98.25 129 LEU B N 1
ATOM 3395 C CA . LEU B 1 129 ? -2.475 9.555 20 1 98.25 129 LEU B CA 1
ATOM 3396 C C . LEU B 1 129 ? -3.629 10.023 20.875 1 98.25 129 LEU B C 1
ATOM 3398 O O . LEU B 1 129 ? -4.129 11.133 20.719 1 98.25 129 LEU B O 1
ATOM 3402 N N . ARG B 1 130 ? -3.99 9.227 21.797 1 97.56 130 ARG B N 1
ATOM 3403 C CA . ARG B 1 130 ? -5.082 9.594 22.703 1 97.56 130 ARG B CA 1
ATOM 3404 C C . ARG B 1 130 ? -4.695 10.781 23.578 1 97.56 130 ARG B C 1
ATOM 3406 O O . ARG B 1 130 ? -5.488 11.703 23.766 1 97.56 130 ARG B O 1
ATOM 3413 N N . ALA B 1 131 ? -3.523 10.719 24.078 1 97.94 131 ALA B N 1
ATOM 3414 C CA . ALA B 1 131 ? -3.031 11.828 24.891 1 97.94 131 ALA B CA 1
ATOM 3415 C C . ALA B 1 131 ? -2.979 13.117 24.078 1 97.94 131 ALA B C 1
ATOM 3417 O O . ALA B 1 131 ? -3.316 14.195 24.578 1 97.94 131 ALA B O 1
ATOM 3418 N N . SER B 1 132 ? -2.561 12.992 22.812 1 97.94 132 SER B N 1
ATOM 3419 C CA . SER B 1 132 ? -2.482 14.156 21.938 1 97.94 132 SER B CA 1
ATOM 3420 C C . SER B 1 132 ? -3.871 14.719 21.641 1 97.94 132 SER B C 1
ATOM 3422 O O . SER B 1 132 ? -4.047 15.93 21.531 1 97.94 132 SER B O 1
ATOM 3424 N N . LEU B 1 133 ? -4.844 13.828 21.469 1 97.31 133 LEU B N 1
ATOM 3425 C CA . LEU B 1 133 ? -6.219 14.266 21.25 1 97.31 133 LEU B CA 1
ATOM 3426 C C . LEU B 1 133 ? -6.703 15.109 22.438 1 97.31 133 LEU B C 1
ATOM 3428 O O . LEU B 1 133 ? -7.27 16.188 22.234 1 97.31 133 LEU B O 1
ATOM 3432 N N . ASP B 1 134 ? -6.43 14.648 23.609 1 96.75 134 ASP B N 1
ATOM 3433 C CA . ASP B 1 134 ? -6.824 15.367 24.812 1 96.75 134 ASP B CA 1
ATOM 3434 C C . ASP B 1 134 ? -6.113 16.719 24.906 1 96.75 134 ASP B C 1
ATOM 3436 O O . ASP B 1 134 ? -6.727 17.734 25.25 1 96.75 134 ASP B O 1
ATOM 3440 N N . ALA B 1 135 ? -4.863 16.734 24.578 1 96.81 135 ALA B N 1
ATOM 3441 C CA . ALA B 1 135 ? -4.078 17.969 24.609 1 96.81 135 ALA B CA 1
ATOM 3442 C C . ALA B 1 135 ? -4.598 18.984 23.609 1 96.81 135 ALA B C 1
ATOM 3444 O O . ALA B 1 135 ? -4.699 20.172 23.906 1 96.81 135 ALA B O 1
ATOM 3445 N N . VAL B 1 136 ? -4.93 18.516 22.391 1 96.94 136 VAL B N 1
ATOM 3446 C CA . VAL B 1 136 ? -5.473 19.391 21.344 1 96.94 136 VAL B CA 1
ATOM 3447 C C . VAL B 1 136 ? -6.805 19.969 21.812 1 96.94 136 VAL B C 1
ATOM 3449 O O . VAL B 1 136 ? -7.02 21.188 21.734 1 96.94 136 VAL B O 1
ATOM 3452 N N . ARG B 1 137 ? -7.664 19.156 22.391 1 94.62 137 ARG B N 1
ATOM 3453 C CA . ARG B 1 137 ? -8.969 19.609 22.859 1 94.62 137 ARG B CA 1
ATOM 3454 C C . ARG B 1 137 ? -8.828 20.672 23.938 1 94.62 137 ARG B C 1
ATOM 3456 O O . ARG B 1 137 ? -9.578 21.656 23.953 1 94.62 137 ARG B O 1
ATOM 3463 N N . ALA B 1 138 ? -7.898 20.484 24.75 1 94.5 138 ALA B N 1
ATOM 3464 C CA . ALA B 1 138 ? -7.684 21.406 25.859 1 94.5 138 ALA B CA 1
ATOM 3465 C C . ALA B 1 138 ? -7.199 22.766 25.375 1 94.5 138 ALA B C 1
ATOM 3467 O O . ALA B 1 138 ? -7.391 23.781 26.047 1 94.5 138 ALA B O 1
ATOM 3468 N N . LYS B 1 139 ? -6.566 22.75 24.219 1 93.06 139 LYS B N 1
ATOM 3469 C CA . LYS B 1 139 ? -5.945 23.969 23.734 1 93.06 139 LYS B CA 1
ATOM 3470 C C . LYS B 1 139 ? -6.859 24.688 22.734 1 93.06 139 LYS B C 1
ATOM 3472 O O . LYS B 1 139 ? -6.59 25.844 22.359 1 93.06 139 LYS B O 1
ATOM 3477 N N . LEU B 1 140 ? -7.867 23.969 22.297 1 92.44 140 LEU B N 1
ATOM 3478 C CA . LEU B 1 140 ? -8.844 24.609 21.422 1 92.44 140 LEU B CA 1
ATOM 34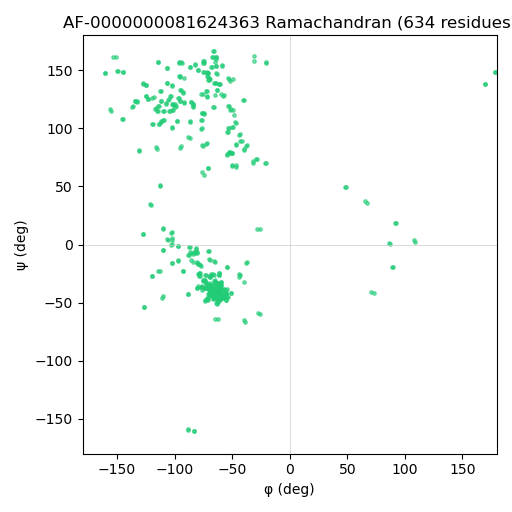79 C C . LEU B 1 140 ? -9.695 25.609 22.188 1 92.44 140 LEU B C 1
ATOM 3481 O O . LEU B 1 140 ? -9.977 25.422 23.359 1 92.44 140 LEU B O 1
ATOM 3485 N N . PRO B 1 141 ? -10.008 26.734 21.531 1 86.12 141 PRO B N 1
ATOM 3486 C CA . PRO B 1 141 ? -10.844 27.734 22.219 1 86.12 141 PRO B CA 1
ATOM 3487 C C . PRO B 1 141 ? -12.203 27.172 22.641 1 86.12 141 PRO B C 1
ATOM 3489 O O . PRO B 1 141 ? -12.703 26.234 22.031 1 86.12 141 PRO B O 1
ATOM 3492 N N . ALA B 1 142 ? -12.719 27.781 23.672 1 80.31 142 ALA B N 1
ATOM 3493 C CA . ALA B 1 142 ? -14.031 27.406 24.188 1 80.31 142 ALA B CA 1
ATOM 3494 C C . ALA B 1 142 ? -15.102 27.516 23.109 1 80.31 142 ALA B C 1
ATOM 3496 O O . ALA B 1 142 ? -15.18 28.531 22.422 1 80.31 142 ALA B O 1
ATOM 3497 N N . GLY B 1 143 ? -15.867 26.547 22.891 1 75.06 143 GLY B N 1
ATOM 3498 C CA . GLY B 1 143 ? -16.938 26.547 21.906 1 75.06 143 GLY B CA 1
ATOM 3499 C C . GLY B 1 143 ? -16.469 26.094 20.531 1 75.06 143 GLY B C 1
ATOM 3500 O O . GLY B 1 143 ? -17.297 25.875 19.641 1 75.06 143 GLY B O 1
ATOM 3501 N N . GLU B 1 144 ? -15.086 26.203 20.422 1 73.44 144 GLU B N 1
ATOM 3502 C CA . GLU B 1 144 ? -14.539 25.719 19.156 1 73.44 144 GLU B CA 1
ATOM 3503 C C . GLU B 1 144 ? -13.914 24.344 19.312 1 73.44 144 GLU B C 1
ATOM 3505 O O . GLU B 1 144 ? -12.898 24.188 19.984 1 73.44 144 GLU B O 1
ATOM 3510 N N . ASP B 1 145 ? -14.641 23.297 18.906 1 79.19 145 ASP B N 1
ATOM 3511 C CA . ASP B 1 145 ? -14.164 21.938 19.141 1 79.19 145 ASP B CA 1
ATOM 3512 C C . ASP B 1 145 ? -13.805 21.234 17.844 1 79.19 145 ASP B C 1
ATOM 3514 O O . ASP B 1 145 ? -14.281 20.125 17.562 1 79.19 145 ASP B O 1
ATOM 3518 N N . GLY B 1 146 ? -12.961 22 17.078 1 93.44 146 GLY B N 1
ATOM 3519 C CA . GLY B 1 146 ? -12.711 21.219 15.875 1 93.44 146 GLY B CA 1
ATOM 3520 C C . GLY B 1 146 ? -11.375 21.531 15.219 1 93.44 146 GLY B C 1
ATOM 3521 O O . GLY B 1 146 ? -10.688 22.469 15.625 1 93.44 146 GLY B O 1
ATOM 3522 N N . LEU B 1 147 ? -10.969 20.625 14.414 1 96.81 147 LEU B N 1
ATOM 3523 C CA . LEU B 1 147 ? -9.773 20.781 13.594 1 96.81 147 LEU B CA 1
ATOM 3524 C C . LEU B 1 147 ? -10.148 21.016 12.133 1 96.81 147 LEU B C 1
ATOM 3526 O O . LEU B 1 147 ? -11.07 20.391 11.609 1 96.81 147 LEU B O 1
ATOM 3530 N N . TRP B 1 148 ? -9.383 21.938 11.602 1 96.75 148 TRP B N 1
ATOM 3531 C CA . TRP B 1 148 ? -9.57 22.234 10.188 1 96.75 148 TRP B CA 1
ATOM 3532 C C . TRP B 1 148 ? -8.93 21.172 9.312 1 96.75 148 TRP B C 1
ATOM 3534 O O . TRP B 1 148 ? -9.453 20.828 8.242 1 96.75 148 TRP B O 1
ATOM 3544 N N . ALA B 1 149 ? -7.809 20.672 9.758 1 98.38 149 ALA B N 1
ATOM 3545 C CA . ALA B 1 149 ? -7.117 19.641 8.977 1 98.38 149 ALA B CA 1
ATOM 3546 C C . ALA B 1 149 ? -6.137 18.859 9.844 1 98.38 149 ALA B C 1
ATOM 3548 O O . ALA B 1 149 ? -5.641 19.375 10.852 1 98.38 149 ALA B O 1
ATOM 3549 N N . VAL B 1 150 ? -5.996 17.641 9.508 1 98.75 150 VAL B N 1
ATOM 3550 C CA . VAL B 1 150 ? -4.906 16.797 9.977 1 98.75 150 VAL B CA 1
ATOM 3551 C C . VAL B 1 150 ? -4.004 16.422 8.805 1 98.75 150 VAL B C 1
ATOM 3553 O O . VAL B 1 150 ? -4.461 15.797 7.84 1 98.75 150 VAL B O 1
ATOM 3556 N N . ILE B 1 151 ? -2.74 16.812 8.898 1 98.69 151 ILE B N 1
ATOM 3557 C CA . ILE B 1 151 ? -1.776 16.562 7.836 1 98.69 151 ILE B CA 1
ATOM 3558 C C . ILE B 1 151 ? -0.761 15.516 8.305 1 98.69 151 ILE B C 1
ATOM 3560 O O . ILE B 1 151 ? 0.014 15.773 9.234 1 98.69 151 ILE B O 1
ATOM 3564 N N . HIS B 1 152 ? -0.794 14.422 7.656 1 98.62 152 HIS B N 1
ATOM 3565 C CA . HIS B 1 152 ? 0.129 13.352 8.008 1 98.62 152 HIS B CA 1
ATOM 3566 C C . HIS B 1 152 ? 1.48 13.539 7.328 1 98.62 152 HIS B C 1
ATOM 3568 O O . HIS B 1 152 ? 1.582 13.445 6.105 1 98.62 152 HIS B O 1
ATOM 3574 N N . THR B 1 153 ? 2.498 13.688 8.18 1 98 153 THR B N 1
ATOM 3575 C CA . THR B 1 153 ? 3.799 14.031 7.613 1 98 153 THR B CA 1
ATOM 3576 C C . THR B 1 153 ? 4.875 13.062 8.109 1 98 153 THR B C 1
ATOM 3578 O O . THR B 1 153 ? 6.066 13.281 7.875 1 98 153 THR B O 1
ATOM 3581 N N . GLY B 1 154 ? 4.406 12.062 8.758 1 96.56 154 GLY B N 1
ATOM 3582 C CA . GLY B 1 154 ? 5.336 11 9.109 1 96.56 154 GLY B CA 1
ATOM 3583 C C . GLY B 1 154 ? 5.719 10.133 7.93 1 96.56 154 GLY B C 1
ATOM 3584 O O . GLY B 1 154 ? 4.965 10.023 6.961 1 96.56 154 GLY B O 1
ATOM 3585 N N . GLY B 1 155 ? 6.852 9.477 8.078 1 96.12 155 GLY B N 1
ATOM 3586 C CA . GLY B 1 155 ? 7.332 8.555 7.062 1 96.12 155 GLY B CA 1
ATOM 3587 C C . GLY B 1 155 ? 8.68 7.941 7.406 1 96.12 155 GLY B C 1
ATOM 3588 O O . GLY B 1 155 ? 9.492 8.562 8.094 1 96.12 155 GLY B O 1
ATOM 3589 N N . LEU B 1 156 ? 8.852 6.789 6.98 1 97 156 LEU B N 1
ATOM 3590 C CA . LEU B 1 156 ? 10.094 6.043 7.145 1 97 156 LEU B CA 1
ATOM 3591 C C . LEU B 1 156 ? 10.523 5.402 5.828 1 97 156 LEU B C 1
ATOM 3593 O O . LEU B 1 156 ? 9.719 4.742 5.164 1 97 156 LEU B O 1
ATOM 3597 N N . ALA B 1 157 ? 11.695 5.734 5.418 1 95.56 157 ALA B N 1
ATOM 3598 C CA . ALA B 1 157 ? 12.297 5.102 4.246 1 95.56 157 ALA B CA 1
ATOM 3599 C C . ALA B 1 157 ? 13.555 4.328 4.629 1 95.56 157 ALA B C 1
ATOM 3601 O O . ALA B 1 157 ? 14.531 4.906 5.117 1 95.56 157 ALA B O 1
ATOM 3602 N N . LEU B 1 158 ? 13.531 3.059 4.43 1 96.19 158 LEU B N 1
ATOM 3603 C CA . LEU B 1 158 ? 14.664 2.174 4.676 1 96.19 158 LEU B CA 1
ATOM 3604 C C . LEU B 1 158 ? 15.094 1.47 3.395 1 96.19 158 LEU B C 1
ATOM 3606 O O . LEU B 1 158 ? 14.43 0.527 2.949 1 96.19 158 LEU B O 1
ATOM 3610 N N . PRO B 1 159 ? 16.156 1.912 2.826 1 94.06 159 PRO B N 1
ATOM 3611 C CA . PRO B 1 159 ? 16.578 1.299 1.565 1 94.06 159 PRO B CA 1
ATOM 3612 C C . PRO B 1 159 ? 17.141 -0.109 1.754 1 94.06 159 PRO B C 1
ATOM 3614 O O . PRO B 1 159 ? 17.688 -0.424 2.816 1 94.06 159 PRO B O 1
ATOM 3617 N N . GLY B 1 160 ? 16.953 -0.958 0.772 1 95.25 160 GLY B N 1
ATOM 3618 C CA . GLY B 1 160 ? 17.469 -2.316 0.693 1 95.25 160 GLY B CA 1
ATOM 3619 C C . GLY B 1 160 ? 16.875 -3.115 -0.451 1 95.25 160 GLY B C 1
ATOM 3620 O O . GLY B 1 160 ? 15.672 -3.014 -0.729 1 95.25 160 GLY B O 1
ATOM 3621 N N . SER B 1 161 ? 17.766 -3.857 -1.1 1 94.69 161 SER B N 1
ATOM 3622 C CA . SER B 1 161 ? 17.25 -4.719 -2.16 1 94.69 161 SER B CA 1
ATOM 3623 C C . SER B 1 161 ? 16.312 -5.781 -1.603 1 94.69 161 SER B C 1
ATOM 3625 O O . SER B 1 161 ? 16.422 -6.168 -0.437 1 94.69 161 SER B O 1
ATOM 3627 N N . ILE B 1 162 ? 15.398 -6.234 -2.457 1 95.75 162 ILE B N 1
ATOM 3628 C CA . ILE B 1 162 ? 14.383 -7.195 -2.031 1 95.75 162 ILE B CA 1
ATOM 3629 C C . ILE B 1 162 ? 15.062 -8.461 -1.521 1 95.75 162 ILE B C 1
ATOM 3631 O O . ILE B 1 162 ? 14.578 -9.094 -0.58 1 95.75 162 ILE B O 1
ATOM 3635 N N . GLU B 1 163 ? 16.188 -8.859 -2.029 1 95.5 163 GLU B N 1
ATOM 3636 C CA . GLU B 1 163 ? 16.844 -10.109 -1.679 1 95.5 163 GLU B CA 1
ATOM 3637 C C . GLU B 1 163 ? 17.625 -9.977 -0.371 1 95.5 163 GLU B C 1
ATOM 3639 O O . GLU B 1 163 ? 17.953 -10.977 0.266 1 95.5 163 GLU B O 1
ATOM 3644 N N . LYS B 1 164 ? 17.859 -8.766 0.093 1 95.19 164 LYS B N 1
ATOM 3645 C CA . LYS B 1 164 ? 18.734 -8.562 1.246 1 95.19 164 LYS B CA 1
ATOM 3646 C C . LYS B 1 164 ? 18 -7.891 2.393 1 95.19 164 LYS B C 1
ATOM 3648 O O . LYS B 1 164 ? 18.359 -8.047 3.559 1 95.19 164 LYS B O 1
ATOM 3653 N N . GLN B 1 165 ? 17.016 -7.152 2.109 1 96 165 GLN B N 1
ATOM 3654 C CA . GLN B 1 165 ? 16.297 -6.398 3.129 1 96 165 GLN B CA 1
ATOM 3655 C C . GLN B 1 165 ? 15.492 -7.324 4.035 1 96 165 GLN B C 1
ATOM 3657 O O . GLN B 1 165 ? 14.891 -8.289 3.566 1 96 165 GLN B O 1
ATOM 3662 N N . THR B 1 166 ? 15.43 -6.996 5.324 1 96.56 166 THR B N 1
ATOM 3663 C CA . THR B 1 166 ? 14.727 -7.82 6.293 1 96.56 166 THR B CA 1
ATOM 3664 C C . THR B 1 166 ? 13.227 -7.516 6.281 1 96.56 166 THR B C 1
ATOM 3666 O O . THR B 1 166 ? 12.82 -6.398 5.953 1 96.56 166 THR B O 1
ATOM 3669 N N . SER B 1 167 ? 12.453 -8.516 6.703 1 97.06 167 SER B N 1
ATOM 3670 C CA . SER B 1 167 ? 11.016 -8.312 6.809 1 97.06 167 SER B CA 1
ATOM 3671 C C . SER B 1 167 ? 10.672 -7.273 7.871 1 97.06 167 SER B C 1
ATOM 3673 O O . SER B 1 167 ? 9.688 -6.547 7.746 1 97.06 167 SER B O 1
ATOM 3675 N N . SER B 1 168 ? 11.5 -7.215 8.859 1 97.38 168 SER B N 1
ATOM 3676 C CA . SER B 1 168 ? 11.273 -6.246 9.93 1 97.38 168 SER B CA 1
ATOM 3677 C C . SER B 1 168 ? 11.336 -4.816 9.398 1 97.38 168 SER B C 1
ATOM 3679 O O . SER B 1 168 ? 10.594 -3.945 9.852 1 97.38 168 SER B O 1
ATOM 3681 N N . ALA B 1 169 ? 12.219 -4.547 8.438 1 97.94 169 ALA B N 1
ATOM 3682 C CA . ALA B 1 169 ? 12.297 -3.232 7.809 1 97.94 169 ALA B CA 1
ATOM 3683 C C . ALA B 1 169 ? 11.016 -2.9 7.055 1 97.94 169 ALA B C 1
ATOM 3685 O O . ALA B 1 169 ? 10.516 -1.774 7.129 1 97.94 169 ALA B O 1
ATOM 3686 N N . TRP B 1 170 ? 10.461 -3.896 6.398 1 98.38 170 TRP B N 1
ATOM 3687 C CA . TRP B 1 170 ? 9.219 -3.705 5.66 1 98.38 170 TRP B CA 1
ATOM 3688 C C . TRP B 1 170 ? 8.062 -3.393 6.609 1 98.38 170 TRP B C 1
ATOM 3690 O O . TRP B 1 170 ? 7.312 -2.441 6.387 1 98.38 170 TRP B O 1
ATOM 3700 N N . GLU B 1 171 ? 8.016 -4.172 7.625 1 97.94 171 GLU B N 1
ATOM 3701 C CA . GLU B 1 171 ? 6.949 -3.99 8.609 1 97.94 171 GLU B CA 1
ATOM 3702 C C . GLU B 1 171 ? 7.055 -2.631 9.289 1 97.94 171 GLU B C 1
ATOM 3704 O O . GLU B 1 171 ? 6.039 -1.979 9.547 1 97.94 171 GLU B O 1
ATOM 3709 N N . SER B 1 172 ? 8.242 -2.252 9.57 1 98 172 SER B N 1
ATOM 3710 C CA . SER B 1 172 ? 8.453 -0.945 10.18 1 98 172 SER B CA 1
ATOM 3711 C C . SER B 1 172 ? 7.98 0.178 9.258 1 98 172 SER B C 1
ATOM 3713 O O . SER B 1 172 ? 7.301 1.104 9.703 1 98 172 SER B O 1
ATOM 3715 N N . MET B 1 173 ? 8.281 0.087 7.996 1 98.31 173 MET B N 1
ATOM 3716 C CA . MET B 1 173 ? 7.855 1.111 7.047 1 98.31 173 MET B CA 1
ATOM 3717 C C . MET B 1 173 ? 6.336 1.143 6.918 1 98.31 173 MET B C 1
ATOM 3719 O O . MET B 1 173 ? 5.734 2.217 6.875 1 98.31 173 MET B O 1
ATOM 3723 N N . LEU B 1 174 ? 5.75 -0.019 6.906 1 98.62 174 LEU B N 1
ATOM 3724 C CA . LEU B 1 174 ? 4.293 -0.075 6.805 1 98.62 174 LEU B CA 1
ATOM 3725 C C . LEU B 1 174 ? 3.639 0.501 8.055 1 98.62 174 LEU B C 1
ATOM 3727 O O . LEU B 1 174 ? 2.613 1.18 7.965 1 98.62 174 LEU B O 1
ATOM 3731 N N . ARG B 1 175 ? 4.23 0.259 9.188 1 98.19 175 ARG B N 1
ATOM 3732 C CA . ARG B 1 175 ? 3.729 0.783 10.453 1 98.19 175 ARG B CA 1
ATOM 3733 C C . ARG B 1 175 ? 3.773 2.307 10.469 1 98.19 175 ARG B C 1
ATOM 3735 O O . ARG B 1 175 ? 2.799 2.957 10.859 1 98.19 175 ARG B O 1
ATOM 3742 N N . HIS B 1 176 ? 4.82 2.844 10.016 1 98 176 HIS B N 1
ATOM 3743 C CA . HIS B 1 176 ? 5.031 4.285 10.07 1 98 176 HIS B CA 1
ATOM 3744 C C . HIS B 1 176 ? 4.293 4.992 8.93 1 98 176 HIS B C 1
ATOM 3746 O O . HIS B 1 176 ? 3.717 6.062 9.133 1 98 176 HIS B O 1
ATOM 3752 N N . ASN B 1 177 ? 4.27 4.371 7.777 1 98.5 177 ASN B N 1
ATOM 3753 C CA . ASN B 1 177 ? 3.842 5.09 6.582 1 98.5 177 ASN B CA 1
ATOM 3754 C C . ASN B 1 177 ? 2.348 4.91 6.324 1 98.5 177 ASN B C 1
ATOM 3756 O O . ASN B 1 177 ? 1.732 5.719 5.629 1 98.5 177 ASN B O 1
ATOM 3760 N N . LEU B 1 178 ? 1.827 3.877 6.848 1 98.62 178 LEU B N 1
ATOM 3761 C CA . LEU B 1 178 ? 0.424 3.633 6.531 1 98.62 178 LEU B CA 1
ATOM 3762 C C . LEU B 1 178 ? -0.4 3.469 7.805 1 98.62 178 LEU B C 1
ATOM 3764 O O . LEU B 1 178 ? -1.374 4.195 8.016 1 98.62 178 LEU B O 1
ATOM 3768 N N . VAL B 1 179 ? -0.002 2.568 8.68 1 98.69 179 VAL B N 1
ATOM 3769 C CA . VAL B 1 179 ? -0.813 2.264 9.852 1 98.69 179 VAL B CA 1
ATOM 3770 C C . VAL B 1 179 ? -0.928 3.504 10.734 1 98.69 179 VAL B C 1
ATOM 3772 O O . VAL B 1 179 ? -2.01 3.818 11.242 1 98.69 179 VAL B O 1
ATOM 3775 N N . ALA B 1 180 ? 0.148 4.203 10.883 1 98.56 180 ALA B N 1
ATOM 3776 C CA . ALA B 1 180 ? 0.169 5.398 11.727 1 98.56 180 ALA B CA 1
ATOM 3777 C C . ALA B 1 180 ? -0.811 6.449 11.211 1 98.56 180 ALA B C 1
ATOM 3779 O O . ALA B 1 180 ? -1.638 6.961 11.969 1 98.56 180 ALA B O 1
ATOM 3780 N N . PRO B 1 181 ? -0.798 6.734 9.922 1 98.44 181 PRO B N 1
ATOM 3781 C CA . PRO B 1 181 ? -1.793 7.68 9.406 1 98.44 181 PRO B CA 1
ATOM 3782 C C . PRO B 1 181 ? -3.227 7.199 9.617 1 98.44 181 PRO B C 1
ATOM 3784 O O . PRO B 1 181 ? -4.113 8 9.93 1 98.44 181 PRO B O 1
ATOM 3787 N N . LEU B 1 182 ? -3.508 5.953 9.461 1 98.38 182 LEU B N 1
ATOM 3788 C CA . LEU B 1 182 ? -4.855 5.43 9.641 1 98.38 182 LEU B CA 1
ATOM 3789 C C . LEU B 1 182 ? -5.289 5.551 11.102 1 98.38 182 LEU B C 1
ATOM 3791 O O . LEU B 1 182 ? -6.422 5.941 11.383 1 98.38 182 LEU B O 1
ATOM 3795 N N . ARG B 1 183 ? -4.367 5.23 12.016 1 98.31 183 ARG B N 1
ATOM 3796 C CA . ARG B 1 183 ? -4.656 5.383 13.438 1 98.31 183 ARG B CA 1
ATOM 3797 C C . ARG B 1 183 ? -4.961 6.836 13.781 1 98.31 183 ARG B C 1
ATOM 3799 O O . ARG B 1 183 ? -5.906 7.121 14.523 1 98.31 183 ARG B O 1
ATOM 3806 N N . THR B 1 184 ? -4.152 7.664 13.219 1 98.5 184 THR B N 1
ATOM 3807 C CA . THR B 1 184 ? -4.324 9.094 13.477 1 98.5 184 THR B CA 1
ATOM 3808 C C . THR B 1 184 ? -5.684 9.57 12.969 1 98.5 184 THR B C 1
ATOM 3810 O O . THR B 1 184 ? -6.398 10.281 13.68 1 98.5 184 THR B O 1
ATOM 3813 N N . ALA B 1 185 ? -6.02 9.172 11.75 1 97.94 185 ALA B N 1
ATOM 3814 C CA . ALA B 1 185 ? -7.328 9.516 11.203 1 97.94 185 ALA B CA 1
ATOM 3815 C C . ALA B 1 185 ? -8.453 9.062 12.125 1 97.94 185 ALA B C 1
ATOM 3817 O O . ALA B 1 185 ? -9.344 9.844 12.469 1 97.94 185 ALA B O 1
ATOM 3818 N N . ARG B 1 186 ? -8.367 7.828 12.555 1 97.5 186 ARG B N 1
ATOM 3819 C CA . ARG B 1 186 ? -9.398 7.273 13.43 1 97.5 186 ARG B CA 1
ATOM 3820 C C . ARG B 1 186 ? -9.578 8.133 14.672 1 97.5 186 ARG B C 1
ATOM 3822 O O . ARG B 1 186 ? -10.711 8.445 15.062 1 97.5 186 ARG B O 1
ATOM 3829 N N . VAL B 1 187 ? -8.531 8.578 15.258 1 97.88 187 VAL B N 1
ATOM 3830 C CA . VAL B 1 187 ? -8.547 9.273 16.547 1 97.88 187 VAL B CA 1
ATOM 3831 C C . VAL B 1 187 ? -9.062 10.695 16.359 1 97.88 187 VAL B C 1
ATOM 3833 O O . VAL B 1 187 ? -9.773 11.227 17.219 1 97.88 187 VAL B O 1
ATOM 3836 N N . PHE B 1 188 ? -8.844 11.352 15.219 1 98 188 PHE B N 1
ATOM 3837 C CA . PHE B 1 188 ? -9.07 12.781 15.117 1 98 188 PHE B CA 1
ATOM 3838 C C . PHE B 1 188 ? -10.281 13.078 14.234 1 98 188 PHE B C 1
ATOM 3840 O O . PHE B 1 188 ? -10.703 14.234 14.125 1 98 188 PHE B O 1
ATOM 3847 N N . ILE B 1 189 ? -10.891 12.062 13.625 1 97.31 189 ILE B N 1
ATOM 3848 C CA . ILE B 1 189 ? -12.055 12.234 12.758 1 97.31 189 ILE B CA 1
ATOM 3849 C C . ILE B 1 189 ? -13.156 12.977 13.508 1 97.31 189 ILE B C 1
ATOM 3851 O O . ILE B 1 189 ? -13.789 13.883 12.953 1 97.31 189 ILE B O 1
ATOM 3855 N N . PRO B 1 190 ? -13.375 12.695 14.812 1 95.94 190 PRO B N 1
ATOM 3856 C CA . PRO B 1 190 ? -14.438 13.422 15.516 1 95.94 190 PRO B CA 1
ATOM 3857 C C . PRO B 1 190 ? -14.203 14.93 15.531 1 95.94 190 PRO B C 1
ATOM 3859 O O . PRO B 1 190 ? -15.148 15.711 15.391 1 95.94 190 PRO B O 1
ATOM 3862 N N . LEU B 1 191 ? -12.977 15.367 15.664 1 96.56 191 LEU B N 1
ATOM 3863 C CA . LEU B 1 191 ? -12.672 16.797 15.672 1 96.56 191 LEU B CA 1
ATOM 3864 C C . LEU B 1 191 ? -12.781 17.375 14.266 1 96.56 191 LEU B C 1
ATOM 3866 O O . LEU B 1 191 ? -13.133 18.547 14.102 1 96.56 191 LEU B O 1
ATOM 3870 N N . LEU B 1 192 ? -12.508 16.578 13.266 1 97.31 192 LEU B N 1
ATOM 3871 C CA . LEU B 1 192 ? -12.578 17.016 11.883 1 97.31 192 LEU B CA 1
ATOM 3872 C C . LEU B 1 192 ? -14.031 17.172 11.438 1 97.31 192 LEU B C 1
ATOM 3874 O O . LEU B 1 192 ? -14.359 18.094 10.68 1 97.31 192 LEU B O 1
ATOM 3878 N N . ARG B 1 193 ? -14.844 16.281 11.914 1 95.62 193 ARG B N 1
ATOM 3879 C CA . ARG B 1 193 ? -16.25 16.281 11.531 1 95.62 193 ARG B CA 1
ATOM 3880 C C . ARG B 1 193 ? -16.938 17.594 11.953 1 95.62 193 ARG B C 1
ATOM 3882 O O . ARG B 1 193 ? -17.766 18.125 11.219 1 95.62 193 ARG B O 1
ATOM 3889 N N . VAL B 1 194 ? -16.578 18.094 13.078 1 93.5 194 VAL B N 1
ATOM 3890 C CA . VAL B 1 194 ? -17.172 19.297 13.633 1 93.5 194 VAL B CA 1
ATOM 3891 C C . VAL B 1 194 ? -16.953 20.469 12.672 1 93.5 194 VAL B C 1
ATOM 3893 O O . VAL B 1 194 ? -17.844 21.281 12.469 1 93.5 194 VAL B O 1
ATOM 3896 N N . LYS B 1 195 ? -15.828 20.5 12 1 93.19 195 LYS B N 1
ATOM 3897 C CA . LYS B 1 195 ? -15.469 21.625 11.148 1 93.19 195 LYS B CA 1
ATOM 3898 C C . LYS B 1 195 ? -15.609 21.266 9.672 1 93.19 195 LYS B C 1
ATOM 3900 O O . LYS B 1 195 ? -15.25 22.062 8.797 1 93.19 195 LYS B O 1
ATOM 3905 N N . ARG B 1 196 ? -16.109 20.031 9.469 1 94.69 196 ARG B N 1
ATOM 3906 C CA . ARG B 1 196 ? -16.078 19.547 8.094 1 94.69 196 ARG B CA 1
ATOM 3907 C C . ARG B 1 196 ? -14.703 19.734 7.469 1 94.69 196 ARG B C 1
ATOM 3909 O O . ARG B 1 196 ? -14.586 20.297 6.375 1 94.69 196 ARG B O 1
ATOM 3916 N N . GLY B 1 197 ? -13.695 19.281 8.242 1 96.88 197 GLY B N 1
ATOM 3917 C CA . GLY B 1 197 ? -12.297 19.469 7.883 1 96.88 197 GLY B CA 1
ATOM 3918 C C . GLY B 1 197 ? -11.789 18.422 6.914 1 96.88 197 GLY B C 1
ATOM 3919 O O . GLY B 1 197 ? -12.562 17.859 6.137 1 96.88 197 GLY B O 1
ATOM 3920 N N . ARG B 1 198 ? -10.406 18.297 6.887 1 97.5 198 ARG B N 1
ATOM 3921 C CA . ARG B 1 198 ? -9.883 17.359 5.887 1 97.5 198 ARG B CA 1
ATOM 3922 C C . ARG B 1 198 ? -8.648 16.641 6.406 1 97.5 198 ARG B C 1
ATOM 3924 O O . ARG B 1 198 ? -7.934 17.156 7.262 1 97.5 198 ARG B O 1
ATOM 3931 N N . ILE B 1 199 ? -8.531 15.477 5.957 1 98.62 199 ILE B N 1
ATOM 3932 C CA . ILE B 1 199 ? -7.336 14.656 6.148 1 98.62 199 ILE B CA 1
ATOM 3933 C C . ILE B 1 199 ? -6.414 14.797 4.938 1 98.62 199 ILE B C 1
ATOM 3935 O O . ILE B 1 199 ? -6.848 14.609 3.799 1 98.62 199 ILE B O 1
ATOM 3939 N N . VAL B 1 200 ? -5.16 15.203 5.195 1 98.69 200 VAL B N 1
ATOM 3940 C CA . VAL B 1 200 ? -4.172 15.328 4.129 1 98.69 200 VAL B CA 1
ATOM 3941 C C . VAL B 1 200 ? -3.084 14.273 4.297 1 98.69 200 VAL B C 1
ATOM 3943 O O . VAL B 1 200 ? -2.475 14.172 5.367 1 98.69 200 VAL B O 1
ATOM 3946 N N . LEU B 1 201 ? -2.916 13.5 3.277 1 98.56 201 LEU B N 1
ATOM 3947 C CA . LEU B 1 201 ? -1.886 12.469 3.262 1 98.56 201 LEU B CA 1
ATOM 3948 C C . LEU B 1 201 ? -0.821 12.781 2.215 1 98.56 201 LEU B C 1
ATOM 3950 O O . LEU B 1 201 ? -1.066 13.547 1.283 1 98.56 201 LEU B O 1
ATOM 3954 N N . LEU B 1 202 ? 0.356 12.219 2.416 1 96.5 202 LEU B N 1
ATOM 3955 C CA . LEU B 1 202 ? 1.438 12.375 1.45 1 96.5 202 LEU B CA 1
ATOM 3956 C C . LEU B 1 202 ? 1.626 11.102 0.636 1 96.5 202 LEU B C 1
ATOM 3958 O O . LEU B 1 202 ? 1.948 10.047 1.19 1 96.5 202 LEU B O 1
ATOM 3962 N N . GLY B 1 203 ? 1.378 11.164 -0.622 1 94.31 203 GLY B N 1
ATOM 3963 C CA . GLY B 1 203 ? 1.584 10.039 -1.519 1 94.31 203 GLY B CA 1
ATOM 3964 C C . GLY B 1 203 ? 2.984 9.984 -2.098 1 94.31 203 GLY B C 1
ATOM 3965 O O . GLY B 1 203 ? 3.941 10.438 -1.465 1 94.31 203 GLY B O 1
ATOM 3966 N N . ASP B 1 204 ? 3.109 9.281 -3.219 1 87.56 204 ASP B N 1
ATOM 3967 C CA . ASP B 1 204 ? 4.379 9.172 -3.932 1 87.56 204 ASP B CA 1
ATOM 3968 C C . ASP B 1 204 ? 4.484 10.219 -5.035 1 87.56 204 ASP B C 1
ATOM 3970 O O . ASP B 1 204 ? 3.477 10.797 -5.445 1 87.56 204 ASP B O 1
ATOM 3974 N N . SER B 1 205 ? 5.797 10.469 -5.359 1 80.5 205 SER B N 1
ATOM 3975 C CA . SER B 1 205 ? 5.996 11.32 -6.531 1 80.5 205 SER B CA 1
ATOM 3976 C C . SER B 1 205 ? 5.461 10.656 -7.793 1 80.5 205 SER B C 1
ATOM 3978 O O . SER B 1 205 ? 5.371 9.43 -7.867 1 80.5 205 SER B O 1
ATOM 3980 N N . GLU B 1 206 ? 4.961 11.469 -8.734 1 67.44 206 GLU B N 1
ATOM 3981 C CA . GLU B 1 206 ? 4.469 10.938 -10.008 1 67.44 206 GLU B CA 1
ATOM 3982 C C . GLU B 1 206 ? 5.574 10.211 -10.766 1 67.44 206 GLU B C 1
ATOM 3984 O O . GLU B 1 206 ? 5.324 9.195 -11.414 1 67.44 206 GLU B O 1
ATOM 3989 N N . THR B 1 207 ? 6.695 10.836 -10.773 1 61.78 207 THR B N 1
ATOM 3990 C CA . THR B 1 207 ? 7.848 10.117 -11.312 1 61.78 207 THR B CA 1
ATOM 3991 C C . THR B 1 207 ? 8.633 9.445 -10.188 1 61.78 207 THR B C 1
ATOM 3993 O O . THR B 1 207 ? 9.398 10.102 -9.484 1 61.78 207 THR B O 1
ATOM 3996 N N . SER B 1 208 ? 8.117 8.289 -9.859 1 61.34 208 SER B N 1
ATOM 3997 C CA . SER B 1 208 ? 8.594 7.613 -8.656 1 61.34 208 SER B CA 1
ATOM 3998 C C . SER B 1 208 ? 10.117 7.516 -8.648 1 61.34 208 SER B C 1
ATOM 4000 O O . SER B 1 208 ? 10.727 7.148 -9.656 1 61.34 208 SER B O 1
ATOM 4002 N N . TYR B 1 209 ? 10.75 8.172 -7.668 1 59.69 209 TYR B N 1
ATOM 4003 C CA . TYR B 1 209 ? 12.18 8.016 -7.398 1 59.69 209 TYR B CA 1
ATOM 4004 C C . TYR B 1 209 ? 12.586 6.547 -7.449 1 59.69 209 TYR B C 1
ATOM 4006 O O . TYR B 1 209 ? 13.703 6.223 -7.855 1 59.69 209 TYR B O 1
ATOM 4014 N N . ALA B 1 210 ? 11.57 5.703 -7.18 1 58.41 210 ALA B N 1
ATOM 4015 C CA . ALA B 1 210 ? 11.859 4.273 -7.078 1 58.41 210 ALA B CA 1
ATOM 4016 C C . ALA B 1 210 ? 11.969 3.637 -8.461 1 58.41 210 ALA B C 1
ATOM 4018 O O . ALA B 1 210 ? 12.422 2.496 -8.586 1 58.41 210 ALA B O 1
ATOM 4019 N N . SER B 1 211 ? 11.453 4.355 -9.43 1 58.25 211 SER B N 1
ATOM 4020 C CA . SER B 1 211 ? 11.555 3.803 -10.781 1 58.25 211 SER B CA 1
ATOM 4021 C C . SER B 1 211 ? 12.992 3.814 -11.273 1 58.25 211 SER B C 1
ATOM 4023 O O . SER B 1 211 ? 13.32 3.16 -12.266 1 58.25 211 SER B O 1
ATOM 4025 N N . LYS B 1 212 ? 13.766 4.574 -10.484 1 59.69 212 LYS B N 1
ATOM 4026 C CA . LYS B 1 212 ? 15.18 4.508 -10.836 1 59.69 212 LYS B CA 1
ATOM 4027 C C . LYS B 1 212 ? 15.797 3.182 -10.398 1 59.69 212 LYS B C 1
ATOM 4029 O O . LYS B 1 212 ? 15.578 2.732 -9.273 1 59.69 212 LYS B O 1
ATOM 4034 N N . ALA B 1 213 ? 16.141 2.453 -11.375 1 57.88 213 ALA B N 1
ATOM 4035 C CA . ALA B 1 213 ? 16.719 1.128 -11.195 1 57.88 213 ALA B CA 1
ATOM 4036 C C . ALA B 1 213 ? 17.719 1.12 -10.031 1 57.88 213 ALA B C 1
ATOM 4038 O O . ALA B 1 213 ? 18.531 2.033 -9.906 1 57.88 213 ALA B O 1
ATOM 4039 N N . GLY B 1 214 ? 17.438 0.18 -9.078 1 63.44 214 GLY B N 1
ATOM 4040 C CA . GLY B 1 214 ? 18.469 -0.136 -8.102 1 63.44 214 GLY B CA 1
ATOM 4041 C C . GLY B 1 214 ? 18.375 0.694 -6.84 1 63.44 214 GLY B C 1
ATOM 4042 O O . GLY B 1 214 ? 19.328 0.747 -6.051 1 63.44 214 GLY B O 1
ATOM 4043 N N . THR B 1 215 ? 17.312 1.239 -6.617 1 71.44 215 THR B N 1
ATOM 4044 C CA . THR B 1 215 ? 17.266 2.137 -5.469 1 71.44 215 THR B CA 1
ATOM 4045 C C . THR B 1 215 ? 16.969 1.36 -4.188 1 71.44 215 THR B C 1
ATOM 4047 O O . THR B 1 215 ? 17.188 1.871 -3.084 1 71.44 215 THR B O 1
ATOM 4050 N N . GLY B 1 216 ? 16.562 0.17 -4.277 1 89.19 216 GLY B N 1
ATOM 4051 C CA . GLY B 1 216 ? 16.25 -0.608 -3.09 1 89.19 216 GLY B CA 1
ATOM 4052 C C . GLY B 1 216 ? 15.062 -0.066 -2.318 1 89.19 216 GLY B C 1
ATOM 4053 O O . GLY B 1 216 ? 15.062 -0.064 -1.086 1 89.19 216 GLY B O 1
ATOM 4054 N N . LEU B 1 217 ? 14.062 0.432 -3.098 1 93.56 217 LEU B N 1
ATOM 4055 C CA . LEU B 1 217 ? 12.961 1.104 -2.416 1 93.56 217 LEU B CA 1
ATOM 4056 C C . LEU B 1 217 ? 11.633 0.423 -2.727 1 93.56 217 LEU B C 1
ATOM 4058 O O . LEU B 1 217 ? 10.594 1.081 -2.793 1 93.56 217 LEU B O 1
ATOM 4062 N N . VAL B 1 218 ? 11.672 -0.859 -2.875 1 95.44 218 VAL B N 1
ATOM 4063 C CA . VAL B 1 218 ? 10.469 -1.606 -3.227 1 95.44 218 VAL B CA 1
ATOM 4064 C C . VAL B 1 218 ? 9.43 -1.465 -2.117 1 95.44 218 VAL B C 1
ATOM 4066 O O . VAL B 1 218 ? 8.289 -1.082 -2.375 1 95.44 218 VAL B O 1
ATOM 4069 N N . ALA B 1 219 ? 9.891 -1.701 -0.888 1 96.5 219 ALA B N 1
ATOM 4070 C CA . ALA B 1 219 ? 8.953 -1.654 0.231 1 96.5 219 ALA B CA 1
ATOM 4071 C C . ALA B 1 219 ? 8.484 -0.227 0.493 1 96.5 219 ALA B C 1
ATOM 4073 O O . ALA B 1 219 ? 7.324 -0.004 0.848 1 96.5 219 ALA B O 1
ATOM 4074 N N . PHE B 1 220 ? 9.367 0.698 0.304 1 96.62 220 PHE B N 1
ATOM 4075 C CA . PHE B 1 220 ? 8.969 2.09 0.468 1 96.62 220 PHE B CA 1
ATOM 4076 C C . PHE B 1 220 ? 7.918 2.477 -0.567 1 96.62 220 PHE B C 1
ATOM 4078 O O . PHE B 1 220 ? 6.879 3.043 -0.223 1 96.62 220 PHE B O 1
ATOM 4085 N N . THR B 1 221 ? 8.195 2.191 -1.789 1 95.38 221 THR B N 1
ATOM 4086 C CA . THR B 1 221 ? 7.258 2.48 -2.867 1 95.38 221 THR B CA 1
ATOM 4087 C C . THR B 1 221 ? 5.906 1.816 -2.604 1 95.38 221 THR B C 1
ATOM 4089 O O . THR B 1 221 ? 4.859 2.436 -2.785 1 95.38 221 THR B O 1
ATOM 4092 N N . ALA B 1 222 ? 5.953 0.598 -2.189 1 96.81 222 ALA B N 1
ATOM 4093 C CA . ALA B 1 222 ? 4.727 -0.115 -1.839 1 96.81 222 ALA B CA 1
ATOM 4094 C C . ALA B 1 222 ? 3.949 0.63 -0.757 1 96.81 222 ALA B C 1
ATOM 4096 O O . ALA B 1 222 ? 2.732 0.795 -0.862 1 96.81 222 ALA B O 1
ATOM 4097 N N . SER B 1 223 ? 4.598 1.095 0.243 1 97.44 223 SER B N 1
ATOM 4098 C CA . SER B 1 223 ? 3.949 1.777 1.358 1 97.44 223 SER B CA 1
ATOM 4099 C C . SER B 1 223 ? 3.305 3.084 0.906 1 97.44 223 SER B C 1
ATOM 4101 O O . SER B 1 223 ? 2.219 3.439 1.369 1 97.44 223 SER B O 1
ATOM 4103 N N . ARG B 1 224 ? 3.951 3.762 0.029 1 96.25 224 ARG B N 1
ATOM 4104 C CA . ARG B 1 224 ? 3.4 5.031 -0.436 1 96.25 224 ARG B CA 1
ATOM 4105 C C . ARG B 1 224 ? 2.195 4.805 -1.343 1 96.25 224 ARG B C 1
ATOM 4107 O O . ARG B 1 224 ? 1.238 5.582 -1.314 1 96.25 224 ARG B O 1
ATOM 4114 N N . LYS B 1 225 ? 2.289 3.809 -2.115 1 95.94 225 LYS B N 1
ATOM 4115 C CA . LYS B 1 225 ? 1.117 3.463 -2.912 1 95.94 225 LYS B CA 1
ATOM 4116 C C . LYS B 1 225 ? -0.042 3.021 -2.023 1 95.94 225 LYS B C 1
ATOM 4118 O O . LYS B 1 225 ? -1.206 3.281 -2.338 1 95.94 225 LYS B O 1
ATOM 4123 N N . ALA B 1 226 ? 0.31 2.338 -1.008 1 97.44 226 ALA B N 1
ATOM 4124 C CA . ALA B 1 226 ? -0.709 1.98 -0.024 1 97.44 226 ALA B CA 1
ATOM 4125 C C . ALA B 1 226 ? -1.425 3.223 0.5 1 97.44 226 ALA B C 1
ATOM 4127 O O . ALA B 1 226 ? -2.648 3.227 0.645 1 97.44 226 ALA B O 1
ATOM 4128 N N . VAL B 1 227 ? -0.674 4.242 0.772 1 98.12 227 VAL B N 1
ATOM 4129 C CA . VAL B 1 227 ? -1.235 5.496 1.259 1 98.12 227 VAL B CA 1
ATOM 4130 C C . VAL B 1 227 ? -2.205 6.066 0.225 1 98.12 227 VAL B C 1
ATOM 4132 O O . VAL B 1 227 ? -3.283 6.551 0.577 1 98.12 227 VAL B O 1
ATOM 4135 N N . GLU B 1 228 ? -1.822 6 -0.979 1 96.25 228 GLU B N 1
ATOM 4136 C CA . GLU B 1 228 ? -2.691 6.496 -2.043 1 96.25 228 GLU B CA 1
ATOM 4137 C C . GLU B 1 228 ? -3.988 5.699 -2.113 1 96.25 228 GLU B C 1
ATOM 4139 O O . GLU B 1 228 ? -5.066 6.266 -2.303 1 96.25 228 GLU B O 1
ATOM 4144 N N . GLY B 1 229 ? -3.852 4.398 -2.027 1 95 229 GLY B N 1
ATOM 4145 C CA . GLY B 1 229 ? -5.047 3.574 -1.97 1 95 229 GLY B CA 1
ATOM 4146 C C . GLY B 1 229 ? -5.934 3.891 -0.779 1 95 229 GLY B C 1
ATOM 4147 O O . GLY B 1 229 ? -7.156 3.963 -0.912 1 95 229 GLY B O 1
ATOM 4148 N N . ALA B 1 230 ? -5.34 4.09 0.347 1 96.44 230 ALA B N 1
ATOM 4149 C CA . ALA B 1 230 ? -6.078 4.453 1.553 1 96.44 230 ALA B CA 1
ATOM 4150 C C . ALA B 1 230 ? -6.805 5.781 1.369 1 96.44 230 ALA B C 1
ATOM 4152 O O . ALA B 1 230 ? -7.957 5.93 1.787 1 96.44 230 ALA B O 1
ATOM 4153 N N . ALA B 1 231 ? -6.098 6.707 0.758 1 96.38 231 ALA B N 1
ATOM 4154 C CA . ALA B 1 231 ? -6.684 8.031 0.543 1 96.38 231 ALA B CA 1
ATOM 4155 C C . ALA B 1 231 ? -7.961 7.93 -0.286 1 96.38 231 ALA B C 1
ATOM 4157 O O . ALA B 1 231 ? -8.984 8.516 0.072 1 96.38 231 ALA B O 1
ATOM 4158 N N . ALA B 1 232 ? -7.906 7.195 -1.322 1 93.25 232 ALA B N 1
ATOM 4159 C CA . ALA B 1 232 ? -9.055 7.047 -2.207 1 93.25 232 ALA B CA 1
ATOM 4160 C C . ALA B 1 232 ? -10.219 6.375 -1.481 1 93.25 232 ALA B C 1
ATOM 4162 O O . ALA B 1 232 ? -11.359 6.832 -1.567 1 93.25 232 ALA B O 1
ATOM 4163 N N . ALA B 1 233 ? -9.922 5.34 -0.794 1 93.94 233 ALA B N 1
ATOM 4164 C CA . ALA B 1 233 ? -10.961 4.594 -0.091 1 93.94 233 ALA B CA 1
ATOM 4165 C C . ALA B 1 233 ? -11.531 5.41 1.065 1 93.94 233 ALA B C 1
ATOM 4167 O O . ALA B 1 233 ? -12.742 5.391 1.312 1 93.94 233 ALA B O 1
ATOM 4168 N N . LEU B 1 234 ? -10.703 6.109 1.773 1 95.44 234 LEU B N 1
ATOM 4169 C CA . LEU B 1 234 ? -11.133 6.949 2.885 1 95.44 234 LEU B CA 1
ATOM 4170 C C . LEU B 1 234 ? -12.055 8.062 2.4 1 95.44 234 LEU B C 1
ATOM 4172 O O . LEU B 1 234 ? -13.047 8.383 3.064 1 95.44 234 LEU B O 1
ATOM 4176 N 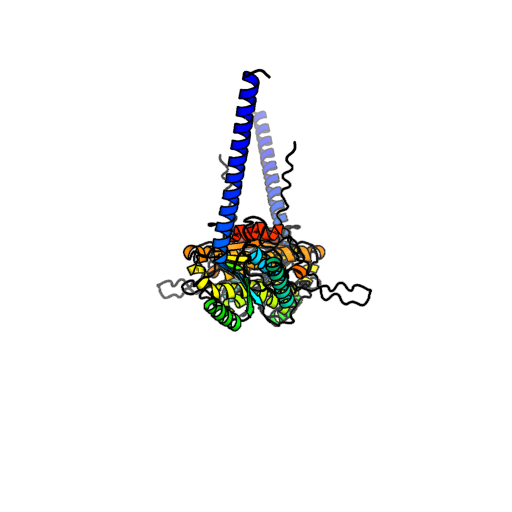N . LYS B 1 235 ? -11.633 8.656 1.285 1 94.69 235 LYS B N 1
ATOM 4177 C CA . LYS B 1 235 ? -12.461 9.711 0.708 1 94.69 235 LYS B CA 1
ATOM 4178 C C . LYS B 1 235 ? -13.891 9.234 0.484 1 94.69 235 LYS B C 1
ATOM 4180 O O . LYS B 1 235 ? -14.852 9.922 0.835 1 94.69 235 LYS B O 1
ATOM 4185 N N . SER B 1 236 ? -13.992 8.055 -0.055 1 91.75 236 SER B N 1
ATOM 4186 C CA . SER B 1 236 ? -15.312 7.477 -0.307 1 91.75 236 SER B CA 1
ATOM 4187 C C . SER B 1 236 ? -16.047 7.18 0.997 1 91.75 236 SER B C 1
ATOM 4189 O O . SER B 1 236 ? -17.234 7.473 1.127 1 91.75 236 SER B O 1
ATOM 4191 N N . GLU B 1 237 ? -15.367 6.648 1.92 1 93.44 237 GLU B N 1
ATOM 4192 C CA . GLU B 1 237 ? -15.992 6.23 3.174 1 93.44 237 GLU B CA 1
ATOM 4193 C C . GLU B 1 237 ? -16.453 7.438 3.988 1 93.44 237 GLU B C 1
ATOM 4195 O O . GLU B 1 237 ? -17.516 7.395 4.621 1 93.44 237 GLU B O 1
ATOM 4200 N N . LEU B 1 238 ? -15.703 8.539 3.939 1 94.69 238 LEU B N 1
ATOM 4201 C CA . LEU B 1 238 ? -15.977 9.672 4.812 1 94.69 238 LEU B CA 1
ATOM 4202 C C . LEU B 1 238 ? -16.812 10.719 4.09 1 94.69 238 LEU B C 1
ATOM 4204 O O . LEU B 1 238 ? -17.156 11.758 4.668 1 94.69 238 LEU B O 1
ATOM 4208 N N . HIS B 1 239 ? -17.094 10.453 2.895 1 89.25 239 HIS B N 1
ATOM 4209 C CA . HIS B 1 239 ? -17.812 11.422 2.076 1 89.25 239 HIS B CA 1
ATOM 4210 C C . HIS B 1 239 ? -19.078 11.914 2.779 1 89.25 239 HIS B C 1
ATOM 4212 O O . HIS B 1 239 ? -19.344 13.117 2.842 1 89.25 239 HIS B O 1
ATOM 4218 N N . SER B 1 240 ? -19.781 11.047 3.385 1 89.25 240 SER B N 1
ATOM 4219 C CA . SER B 1 240 ? -21.047 11.391 4.008 1 89.25 240 SER B CA 1
ATOM 4220 C C . SER B 1 240 ? -20.844 12.117 5.332 1 89.25 240 SER B C 1
ATOM 4222 O O . SER B 1 240 ? -21.75 12.766 5.84 1 89.25 240 SER B O 1
ATOM 4224 N N . SER B 1 241 ? -19.656 12 5.883 1 91.19 241 SER B N 1
ATOM 4225 C CA . SER B 1 241 ? -19.391 12.617 7.18 1 91.19 241 SER B CA 1
ATOM 4226 C C . SER B 1 241 ? -18.922 14.062 7.016 1 91.19 241 SER B C 1
ATOM 4228 O O . SER B 1 241 ? -18.766 14.781 8 1 91.19 241 SER B O 1
ATOM 4230 N N . GLY B 1 242 ? -18.656 14.438 5.805 1 93.69 242 GLY B N 1
ATOM 4231 C CA . GLY B 1 242 ? -18.234 15.805 5.551 1 93.69 242 GLY B CA 1
ATOM 4232 C C . GLY B 1 242 ? -16.75 16.016 5.699 1 93.69 242 GLY B C 1
ATOM 4233 O O . GLY B 1 242 ? -16.25 17.141 5.625 1 93.69 242 GLY B O 1
ATOM 4234 N N . VAL B 1 243 ? -16.047 14.977 6.004 1 96.88 243 VAL B N 1
ATOM 4235 C CA . VAL B 1 243 ? -14.594 15.07 6.105 1 96.88 243 VAL B CA 1
ATOM 4236 C C . VAL B 1 243 ? -13.961 14.734 4.758 1 96.88 243 VAL B C 1
ATOM 4238 O O . VAL B 1 243 ? -14.188 13.656 4.207 1 96.88 243 VAL B O 1
ATOM 4241 N N . ASP B 1 244 ? -13.18 15.648 4.199 1 97.56 244 ASP B N 1
ATOM 4242 C CA . ASP B 1 244 ? -12.508 15.43 2.924 1 97.56 244 ASP B CA 1
ATOM 4243 C C . ASP B 1 244 ? -11.164 14.734 3.127 1 97.56 244 ASP B C 1
ATOM 4245 O O . ASP B 1 244 ? -10.586 14.789 4.215 1 97.56 244 ASP B O 1
ATOM 4249 N N . VAL B 1 245 ? -10.781 14.016 2.107 1 97.81 245 VAL B N 1
ATOM 4250 C CA . VAL B 1 245 ? -9.469 13.375 2.094 1 97.81 245 VAL B CA 1
ATOM 4251 C C . VAL B 1 245 ? -8.688 13.828 0.86 1 97.81 245 VAL B C 1
ATOM 4253 O O . VAL B 1 245 ? -9.18 13.711 -0.267 1 97.81 245 VAL B O 1
ATOM 4256 N N . VAL B 1 246 ? -7.461 14.352 1.142 1 97.88 246 VAL B N 1
ATOM 4257 C CA . VAL B 1 246 ? -6.664 14.938 0.069 1 97.88 246 VAL B CA 1
ATOM 4258 C C . VAL B 1 246 ? -5.27 14.32 0.065 1 97.88 246 VAL B C 1
ATOM 4260 O O . VAL B 1 246 ? -4.672 14.109 1.124 1 97.88 246 VAL B O 1
ATOM 4263 N N . LEU B 1 247 ? -4.832 14.062 -1.124 1 97.19 247 LEU B N 1
ATOM 4264 C CA . LEU B 1 247 ? -3.48 13.547 -1.31 1 97.19 247 LEU B CA 1
ATOM 4265 C C . LEU B 1 247 ? -2.557 14.633 -1.846 1 97.19 247 LEU B C 1
ATOM 4267 O O . LEU B 1 247 ? -2.871 15.289 -2.844 1 97.19 247 LEU B O 1
ATOM 4271 N N . LEU B 1 248 ? -1.414 14.898 -1.133 1 96 248 LEU B N 1
ATOM 4272 C CA . LEU B 1 248 ? -0.318 15.695 -1.676 1 96 248 LEU B CA 1
ATOM 4273 C C . LEU B 1 248 ? 0.75 14.797 -2.295 1 96 248 LEU B C 1
ATOM 4275 O O . LEU B 1 248 ? 1.161 13.805 -1.689 1 96 248 LEU B O 1
ATOM 4279 N N . LYS B 1 249 ? 1.178 15.109 -3.43 1 94.06 249 LYS B N 1
ATOM 4280 C CA . LYS B 1 249 ? 2.211 14.328 -4.109 1 94.06 249 LYS B CA 1
ATOM 4281 C C . LYS B 1 249 ? 3.512 15.117 -4.215 1 94.06 249 LYS B C 1
ATOM 4283 O O . LYS B 1 249 ? 3.619 16.047 -5.027 1 94.06 249 LYS B O 1
ATOM 4288 N N . PRO B 1 250 ? 4.453 14.727 -3.422 1 91.75 250 PRO B N 1
ATOM 4289 C CA . PRO B 1 250 ? 5.723 15.461 -3.449 1 91.75 250 PRO B CA 1
ATOM 4290 C C . PRO B 1 250 ? 6.477 15.281 -4.766 1 91.75 250 PRO B C 1
ATOM 4292 O O . PRO B 1 250 ? 6.203 14.344 -5.516 1 91.75 250 PRO B O 1
ATOM 4295 N N . PRO B 1 251 ? 7.43 16.188 -5.035 1 88.81 251 PRO B N 1
ATOM 4296 C CA . PRO B 1 251 ? 8.328 15.977 -6.172 1 88.81 251 PRO B CA 1
ATOM 4297 C C . PRO B 1 251 ? 9.242 14.766 -5.977 1 88.81 251 PRO B C 1
ATOM 4299 O O . PRO B 1 251 ? 9.281 14.188 -4.891 1 88.81 251 PRO B O 1
ATOM 4302 N N . PRO B 1 252 ? 9.867 14.367 -7.07 1 87.31 252 PRO B N 1
ATOM 4303 C CA . PRO B 1 252 ? 10.742 13.195 -6.988 1 87.31 252 PRO B CA 1
ATOM 4304 C C . PRO B 1 252 ? 12.023 13.461 -6.203 1 87.31 252 PRO B C 1
ATOM 4306 O O . PRO B 1 252 ? 13.117 13.383 -6.758 1 87.31 252 PRO B O 1
ATOM 4309 N N . ILE B 1 253 ? 11.875 13.703 -4.969 1 87.12 253 ILE B N 1
ATOM 4310 C CA . ILE B 1 253 ? 12.969 13.914 -4.023 1 87.12 253 ILE B CA 1
ATOM 4311 C C . ILE B 1 253 ? 13.281 12.602 -3.303 1 87.12 253 ILE B C 1
ATOM 4313 O O . ILE B 1 253 ? 12.391 11.789 -3.064 1 87.12 253 ILE B O 1
ATOM 4317 N N . ASN B 1 254 ? 14.57 12.422 -3.018 1 89.62 254 ASN B N 1
ATOM 4318 C CA . ASN B 1 254 ? 14.977 11.266 -2.223 1 89.62 254 ASN B CA 1
ATOM 4319 C C . ASN B 1 254 ? 14.195 11.188 -0.912 1 89.62 254 ASN B C 1
ATOM 4321 O O . ASN B 1 254 ? 14.25 12.109 -0.099 1 89.62 254 ASN B O 1
ATOM 4325 N N . PRO B 1 255 ? 13.469 10.094 -0.751 1 93 255 PRO B N 1
ATOM 4326 C CA . PRO B 1 255 ? 12.664 9.984 0.468 1 93 255 PRO B CA 1
ATOM 4327 C C . PRO B 1 255 ? 13.516 10 1.737 1 93 255 PRO B C 1
ATOM 4329 O O . PRO B 1 255 ? 13.023 10.383 2.805 1 93 255 PRO B O 1
ATOM 4332 N N . LEU B 1 256 ? 14.781 9.625 1.672 1 92.69 256 LEU B N 1
ATOM 4333 C CA . LEU B 1 256 ? 15.672 9.656 2.822 1 92.69 256 LEU B CA 1
ATOM 4334 C C . LEU B 1 256 ? 15.938 11.086 3.27 1 92.69 256 LEU B C 1
ATOM 4336 O O . LEU B 1 256 ? 16.203 11.336 4.445 1 92.69 256 LEU B O 1
ATOM 4340 N N . VAL B 1 257 ? 15.805 11.977 2.35 1 92.5 257 VAL B N 1
ATOM 4341 C CA . VAL B 1 257 ? 15.977 13.398 2.646 1 92.5 257 VAL B CA 1
ATOM 4342 C C . VAL B 1 257 ? 14.648 13.992 3.1 1 92.5 257 VAL B C 1
ATOM 4344 O O . VAL B 1 257 ? 14.594 14.711 4.098 1 92.5 257 VAL B O 1
ATOM 4347 N N . LEU B 1 258 ? 13.609 13.633 2.428 1 94.06 258 LEU B N 1
ATOM 4348 C CA . LEU B 1 258 ? 12.281 14.188 2.672 1 94.06 258 LEU B CA 1
ATOM 4349 C C . LEU B 1 258 ? 11.82 13.875 4.09 1 94.06 258 LEU B C 1
ATOM 4351 O O . LEU B 1 258 ? 11.266 14.742 4.77 1 94.06 258 LEU B O 1
ATOM 4355 N N . TYR B 1 259 ? 12.148 12.641 4.562 1 95.5 259 TYR B N 1
ATOM 4356 C CA . TYR B 1 259 ? 11.617 12.188 5.84 1 95.5 259 TYR B CA 1
ATOM 4357 C C . TYR B 1 259 ? 12.711 12.117 6.895 1 95.5 259 TYR B C 1
ATOM 4359 O O . TYR B 1 259 ? 12.508 11.562 7.977 1 95.5 259 TYR B O 1
ATOM 4367 N N . ALA B 1 260 ? 13.859 12.719 6.609 1 94.44 260 ALA B N 1
ATOM 4368 C CA . ALA B 1 260 ? 14.953 12.797 7.574 1 94.44 260 ALA B CA 1
ATOM 4369 C C . ALA B 1 260 ? 14.648 13.828 8.664 1 94.44 260 ALA B C 1
ATOM 4371 O O . ALA B 1 260 ? 13.805 14.711 8.477 1 94.44 260 ALA B O 1
ATOM 4372 N N . SER B 1 261 ? 15.289 13.617 9.766 1 93.38 261 SER B N 1
ATOM 4373 C CA . SER B 1 261 ? 15.266 14.672 10.773 1 93.38 261 SER B CA 1
ATOM 4374 C C . SER B 1 261 ? 15.977 15.93 10.289 1 93.38 261 SER B C 1
ATOM 4376 O O . SER B 1 261 ? 17.031 15.844 9.648 1 93.38 261 SER B O 1
ATOM 4378 N N . PRO B 1 262 ? 15.375 17.031 10.594 1 91.19 262 PRO B N 1
ATOM 4379 C CA . PRO B 1 262 ? 16.062 18.266 10.203 1 91.19 262 PRO B CA 1
ATOM 4380 C C . PRO B 1 262 ? 17.406 18.438 10.914 1 91.19 262 PRO B C 1
ATOM 4382 O O . PRO B 1 262 ? 17.531 18.078 12.086 1 91.19 262 PRO B O 1
ATOM 4385 N N . LEU B 1 263 ? 18.422 18.781 10.102 1 84.44 263 LEU B N 1
ATOM 4386 C CA . LEU B 1 263 ? 19.75 19.031 10.656 1 84.44 263 LEU B CA 1
ATOM 4387 C C . LEU B 1 263 ? 20.125 20.5 10.523 1 84.44 263 LEU B C 1
ATOM 4389 O O . LEU B 1 263 ? 19.875 21.125 9.484 1 84.44 263 LEU B O 1
ATOM 4393 N N . LEU B 1 264 ? 20.594 21.016 11.617 1 77.69 264 LEU B N 1
ATOM 4394 C CA . LEU B 1 264 ? 21.141 22.375 11.594 1 77.69 264 LEU B CA 1
ATOM 4395 C C . LEU B 1 264 ? 22.609 22.375 11.211 1 77.69 264 LEU B C 1
ATOM 4397 O O . LEU B 1 264 ? 23.406 21.641 11.812 1 77.69 264 LEU B O 1
ATOM 4401 N N . LYS B 1 265 ? 22.922 22.797 9.953 1 70.44 265 LYS B N 1
ATOM 4402 C CA . LYS B 1 265 ? 24.328 22.891 9.555 1 70.44 265 LYS B CA 1
ATOM 4403 C C . LYS B 1 265 ? 24.984 24.125 10.156 1 70.44 265 LYS B C 1
ATOM 4405 O O . LYS B 1 265 ? 24.438 25.234 10.07 1 70.44 265 LYS B O 1
ATOM 4410 N N . THR B 1 266 ? 25.797 23.891 11.109 1 62.16 266 THR B N 1
ATOM 4411 C CA . THR B 1 266 ? 26.547 25.016 11.68 1 62.16 266 THR B CA 1
ATOM 4412 C C . THR B 1 266 ? 27.688 25.422 10.75 1 62.16 266 THR B C 1
ATOM 4414 O O . THR B 1 266 ? 28.344 24.562 10.148 1 62.16 266 THR B O 1
ATOM 4417 N N . LEU B 1 267 ? 27.531 26.438 9.984 1 50.97 267 LEU B N 1
ATOM 4418 C CA . LEU B 1 267 ? 28.656 26.938 9.211 1 50.97 267 LEU B CA 1
ATOM 4419 C C . LEU B 1 267 ? 29.922 26.969 10.055 1 50.97 267 LEU B C 1
ATOM 4421 O O . LEU B 1 267 ? 29.922 27.547 11.148 1 50.97 267 LEU B O 1
ATOM 4425 N N . ASP B 1 268 ? 30.562 25.906 10 1 48.69 268 ASP B N 1
ATOM 4426 C CA . ASP B 1 268 ? 31.891 26.047 10.586 1 48.69 268 ASP B CA 1
ATOM 4427 C C . ASP B 1 268 ? 32.625 27.266 10.031 1 48.69 268 ASP B C 1
ATOM 4429 O O . ASP B 1 268 ? 32.938 27.312 8.844 1 48.69 268 ASP B O 1
ATOM 4433 N N . VAL B 1 269 ? 32.219 28.484 10.297 1 45.62 269 VAL B N 1
ATOM 4434 C CA . VAL B 1 269 ? 33.188 29.516 9.961 1 45.62 269 VAL B CA 1
ATOM 4435 C C . VAL B 1 269 ? 34.562 29.156 10.508 1 45.62 269 VAL B C 1
ATOM 4437 O O . VAL B 1 269 ? 34.688 28.688 11.641 1 45.62 269 VAL B O 1
ATOM 4440 N N . GLU B 1 270 ? 35.5 28.859 9.688 1 43.22 270 GLU B N 1
ATOM 4441 C CA . GLU B 1 270 ? 36.906 28.672 10.055 1 43.22 270 GLU B CA 1
ATOM 4442 C C . GLU B 1 270 ? 37.25 29.453 11.328 1 43.22 270 GLU B C 1
ATOM 4444 O O . GLU B 1 270 ? 38.219 29.125 12.008 1 43.22 270 GLU B O 1
ATOM 4449 N N . SER B 1 271 ? 37.094 30.828 11.328 1 42.81 271 SER B N 1
ATOM 4450 C CA . SER B 1 271 ? 37.812 31.719 12.227 1 42.81 271 SER B CA 1
ATOM 4451 C C . SER B 1 271 ? 37.25 31.656 13.641 1 42.81 271 SER B C 1
ATOM 4453 O O . SER B 1 271 ? 36.875 32.688 14.219 1 42.81 271 SER B O 1
ATOM 4455 N N . GLY B 1 272 ? 37.156 30.625 14.469 1 45.06 272 GLY B N 1
ATOM 4456 C CA . GLY B 1 272 ? 36.969 30.469 15.898 1 45.06 272 GLY B CA 1
ATOM 4457 C C . GLY B 1 272 ? 35.531 30.797 16.344 1 45.06 272 GLY B C 1
ATOM 4458 O O . GLY B 1 272 ? 35.219 30.672 17.531 1 45.06 272 GLY B O 1
ATOM 4459 N N . VAL B 1 273 ? 34.906 31.812 15.859 1 43.47 273 VAL B N 1
ATOM 4460 C CA . VAL B 1 273 ? 33.625 32.188 16.438 1 43.47 273 VAL B CA 1
ATOM 4461 C C . VAL B 1 273 ? 32.531 31.219 15.953 1 43.47 273 VAL B C 1
ATOM 4463 O O . VAL B 1 273 ? 32.312 31.094 14.742 1 43.47 273 VAL B O 1
ATOM 4466 N N . THR B 1 274 ? 32.312 30.062 16.578 1 43.19 274 THR B N 1
ATOM 4467 C CA . THR B 1 274 ? 31.172 29.172 16.422 1 43.19 274 THR B CA 1
ATOM 4468 C C . THR B 1 274 ? 29.922 29.984 16.109 1 43.19 274 THR B C 1
ATOM 4470 O O . THR B 1 274 ? 29.453 30.75 16.953 1 43.19 274 THR B O 1
ATOM 4473 N N . SER B 1 275 ? 29.703 30.547 15.031 1 44.25 275 SER B N 1
ATOM 4474 C CA . SER B 1 275 ? 28.406 31.188 14.805 1 44.25 275 SER B CA 1
ATOM 4475 C C . SER B 1 275 ? 27.266 30.25 15.133 1 44.25 275 SER B C 1
ATOM 4477 O O . SER B 1 275 ? 27.297 29.062 14.766 1 44.25 275 SER B O 1
ATOM 4479 N N . SER B 1 276 ? 26.578 30.297 16.25 1 50.25 276 SER B N 1
ATOM 4480 C CA . SER B 1 276 ? 25.375 29.688 16.828 1 50.25 276 SER B CA 1
ATOM 4481 C C . SER B 1 276 ? 24.297 29.516 15.766 1 50.25 276 SER B C 1
ATOM 4483 O O . SER B 1 276 ? 23.25 28.906 16.031 1 50.25 276 SER B O 1
ATOM 4485 N N . GLU B 1 277 ? 24.453 30.203 14.586 1 57.09 277 GLU B N 1
ATOM 4486 C CA . GLU B 1 277 ? 23.297 30.234 13.695 1 57.09 277 GLU B CA 1
ATOM 4487 C C . GLU B 1 277 ? 23.297 29.031 12.758 1 57.09 277 GLU B C 1
ATOM 4489 O O . GLU B 1 277 ? 24.297 28.75 12.102 1 57.09 277 GLU B O 1
ATOM 4494 N N . GLY B 1 278 ? 22.672 27.953 13.062 1 67 278 GLY B N 1
ATOM 4495 C CA . GLY B 1 278 ? 22.5 26.812 12.172 1 67 278 GLY B CA 1
ATOM 4496 C C . GLY B 1 278 ? 21.438 27.047 11.117 1 67 278 GLY B C 1
ATOM 4497 O O . GLY B 1 278 ? 20.562 27.906 11.281 1 67 278 GLY B O 1
ATOM 4498 N N . THR B 1 279 ? 21.812 26.781 9.828 1 75.12 279 THR B N 1
ATOM 4499 C CA . THR B 1 279 ? 20.875 26.906 8.719 1 75.12 279 THR B CA 1
ATOM 4500 C C . THR B 1 279 ? 20.25 25.562 8.367 1 75.12 279 THR B C 1
ATOM 4502 O O . THR B 1 279 ? 20.938 24.531 8.406 1 75.12 279 THR B O 1
ATOM 4505 N N . TRP B 1 280 ? 18.969 25.562 8.359 1 82.94 280 TRP B N 1
ATOM 4506 C CA . TRP B 1 280 ? 18.234 24.406 7.859 1 82.94 280 TRP B CA 1
ATOM 4507 C C . TRP B 1 280 ? 17.672 24.688 6.465 1 82.94 280 TRP B C 1
ATOM 4509 O O . TRP B 1 280 ? 17.062 25.734 6.227 1 82.94 280 TRP B O 1
ATOM 4519 N N . VAL B 1 281 ? 18.016 23.672 5.484 1 80.38 281 VAL B N 1
ATOM 4520 C CA . VAL B 1 281 ? 17.516 23.797 4.117 1 80.38 281 VAL B CA 1
ATOM 4521 C C . VAL B 1 281 ? 16.312 22.859 3.928 1 80.38 281 VAL B C 1
ATOM 4523 O O . VAL B 1 281 ? 16.453 21.641 4.051 1 80.38 281 VAL B O 1
ATOM 4526 N N . ALA B 1 282 ? 15.273 23.5 3.592 1 86.38 282 ALA B N 1
ATOM 4527 C CA . ALA B 1 282 ? 14.047 22.734 3.355 1 86.38 282 ALA B CA 1
ATOM 4528 C C . ALA B 1 282 ? 14.141 21.938 2.061 1 86.38 282 ALA B C 1
ATOM 4530 O O . ALA B 1 282 ? 14.68 22.422 1.063 1 86.38 282 ALA B O 1
ATOM 4531 N N . PRO B 1 283 ? 13.562 20.766 2.037 1 87.56 283 PRO B N 1
ATOM 4532 C CA . PRO B 1 283 ? 13.695 19.891 0.864 1 87.56 283 PRO B CA 1
ATOM 4533 C C . PRO B 1 283 ? 12.781 20.312 -0.286 1 87.56 283 PRO B C 1
ATOM 4535 O O . PRO B 1 283 ? 13.039 19.969 -1.44 1 87.56 283 PRO B O 1
ATOM 4538 N N . LEU B 1 284 ? 11.688 21 0.035 1 88.88 284 LEU B N 1
ATOM 4539 C CA . LEU B 1 284 ? 10.742 21.438 -0.986 1 88.88 284 LEU B CA 1
ATOM 4540 C C . LEU B 1 284 ? 10.844 22.938 -1.22 1 88.88 284 LEU B C 1
ATOM 4542 O O . LEU B 1 284 ? 11.234 23.688 -0.319 1 88.88 284 LEU B O 1
ATOM 4546 N N . SER B 1 285 ? 10.508 23.312 -2.416 1 86.25 285 SER B N 1
ATOM 4547 C CA . SER B 1 285 ? 10.414 24.75 -2.643 1 86.25 285 SER B CA 1
ATOM 4548 C C . SER B 1 285 ? 9.195 25.344 -1.938 1 86.25 285 SER B C 1
ATOM 4550 O O . SER B 1 285 ? 8.18 24.672 -1.771 1 86.25 285 SER B O 1
ATOM 4552 N N . ASN B 1 286 ? 9.352 26.578 -1.51 1 83.75 286 ASN B N 1
ATOM 4553 C CA . ASN B 1 286 ? 8.227 27.266 -0.892 1 83.75 286 ASN B CA 1
ATOM 4554 C C . ASN B 1 286 ? 7.027 27.328 -1.834 1 83.75 286 ASN B C 1
ATOM 4556 O O . ASN B 1 286 ? 5.883 27.203 -1.399 1 83.75 286 ASN B O 1
ATOM 4560 N N . TYR B 1 287 ? 7.336 27.531 -3.043 1 83 287 TYR B N 1
ATOM 4561 C CA . TYR B 1 287 ? 6.297 27.594 -4.062 1 83 287 TYR B CA 1
ATOM 4562 C C . TYR B 1 287 ? 5.527 26.281 -4.148 1 83 287 TYR B C 1
ATOM 4564 O O . TYR B 1 287 ? 4.293 26.281 -4.199 1 83 287 TYR B O 1
ATOM 4572 N N . SER B 1 288 ? 6.27 25.203 -4.109 1 85.31 288 SER B N 1
ATOM 4573 C CA . SER B 1 288 ? 5.66 23.891 -4.18 1 85.31 288 SER B CA 1
ATOM 4574 C C . SER B 1 288 ? 4.703 23.656 -3.02 1 85.31 288 SER B C 1
ATOM 4576 O O . SER B 1 288 ? 3.598 23.141 -3.211 1 85.31 288 SER B O 1
ATOM 4578 N N . VAL B 1 289 ? 5.113 24.062 -1.901 1 89.31 289 VAL B N 1
ATOM 4579 C CA . VAL B 1 289 ? 4.316 23.844 -0.698 1 89.31 289 VAL B CA 1
ATOM 4580 C C . VAL B 1 289 ? 3.096 24.75 -0.71 1 89.31 289 VAL B C 1
ATOM 4582 O O . VAL B 1 289 ? 1.964 24.297 -0.542 1 89.31 289 VAL B O 1
ATOM 4585 N N . GLN B 1 290 ? 3.27 26.016 -1.025 1 87.12 290 GLN B N 1
ATOM 4586 C CA . GLN B 1 290 ? 2.203 27 -0.954 1 87.12 290 GLN B CA 1
ATOM 4587 C C . GLN B 1 290 ? 1.142 26.75 -2.02 1 87.12 290 GLN B C 1
ATOM 4589 O O . GLN B 1 290 ? -0.057 26.828 -1.741 1 87.12 290 GLN B O 1
ATOM 4594 N N . ASN B 1 291 ? 1.578 26.375 -3.172 1 88.62 291 ASN B N 1
ATOM 4595 C CA . ASN B 1 291 ? 0.661 26.266 -4.301 1 88.62 291 ASN B CA 1
ATOM 4596 C C . ASN B 1 291 ? -0.08 24.922 -4.301 1 88.62 291 ASN B C 1
ATOM 4598 O O . ASN B 1 291 ? -0.988 24.719 -5.105 1 88.62 291 ASN B O 1
ATOM 4602 N N . SER B 1 292 ? 0.271 24.078 -3.463 1 93.25 292 SER B N 1
ATOM 4603 C CA . SER B 1 292 ? -0.439 22.812 -3.34 1 93.25 292 SER B CA 1
ATOM 4604 C C . SER B 1 292 ? -1.21 22.734 -2.025 1 93.25 292 SER B C 1
ATOM 4606 O O . SER B 1 292 ? -2.414 22.469 -2.02 1 93.25 292 SER B O 1
ATOM 4608 N N . LEU B 1 293 ? -0.551 23.109 -1.002 1 94 293 LEU B N 1
ATOM 4609 C CA . LEU B 1 293 ? -1.089 22.953 0.344 1 94 293 LEU B CA 1
ATOM 4610 C C . LEU B 1 293 ? -2.238 23.922 0.589 1 94 293 LEU B C 1
ATOM 4612 O O . LEU B 1 293 ? -3.301 23.531 1.072 1 94 293 LEU B O 1
ATOM 4616 N N . ILE B 1 294 ? -2.094 25.188 0.256 1 92.56 294 ILE B N 1
ATOM 4617 C CA . ILE B 1 294 ? -3.082 26.219 0.586 1 92.56 294 ILE B CA 1
ATOM 4618 C C . ILE B 1 294 ? -4.371 25.953 -0.185 1 92.56 294 ILE B C 1
ATOM 4620 O O . ILE B 1 294 ? -5.457 25.906 0.403 1 92.56 294 ILE B O 1
ATOM 4624 N N . PRO B 1 295 ? -4.277 25.672 -1.492 1 93 295 PRO B N 1
ATOM 4625 C CA . PRO B 1 295 ? -5.52 25.312 -2.18 1 93 295 PRO B CA 1
ATOM 4626 C C . PRO B 1 295 ? -6.164 24.047 -1.602 1 93 295 PRO B C 1
ATOM 4628 O O . PRO B 1 295 ? -7.395 23.953 -1.532 1 93 295 PRO B O 1
ATOM 4631 N N . ALA B 1 296 ? -5.348 23.109 -1.198 1 95.81 296 ALA B N 1
ATOM 4632 C CA . ALA B 1 296 ? -5.863 21.875 -0.616 1 95.81 296 ALA B CA 1
ATOM 4633 C C . ALA B 1 296 ? -6.66 22.156 0.655 1 95.81 296 ALA B C 1
ATOM 4635 O O . ALA B 1 296 ? -7.598 21.422 0.983 1 95.81 296 ALA B O 1
ATOM 4636 N N . LEU B 1 297 ? -6.375 23.25 1.354 1 95.94 297 LEU B N 1
ATOM 4637 C CA . LEU B 1 297 ? -6.973 23.531 2.656 1 95.94 297 LEU B CA 1
ATOM 4638 C C . LEU B 1 297 ? -8.086 24.562 2.529 1 95.94 297 LEU B C 1
ATOM 4640 O O . LEU B 1 297 ? -8.93 24.688 3.424 1 95.94 297 LEU B O 1
ATOM 4644 N N . THR B 1 298 ? -8.133 25.281 1.398 1 92.88 298 THR B N 1
ATOM 4645 C CA . THR B 1 298 ? -9.039 26.422 1.362 1 92.88 298 THR B CA 1
ATOM 4646 C C . THR B 1 298 ? -10.18 26.172 0.372 1 92.88 298 THR B C 1
ATOM 4648 O O . THR B 1 298 ? -11.227 26.812 0.454 1 92.88 298 THR B O 1
ATOM 4651 N N . THR B 1 299 ? -9.938 25.281 -0.592 1 91.88 299 THR B N 1
ATOM 4652 C CA . THR B 1 299 ? -10.977 25 -1.579 1 91.88 299 THR B CA 1
ATOM 4653 C C . THR B 1 299 ? -12.117 24.203 -0.95 1 91.88 299 THR B C 1
ATOM 4655 O O . THR B 1 299 ? -11.891 23.203 -0.276 1 91.88 299 THR B O 1
ATOM 4658 N N . PRO B 1 300 ? -13.336 24.688 -1.099 1 90.38 300 PRO B N 1
ATOM 4659 C CA . PRO B 1 300 ? -14.484 24.016 -0.485 1 90.38 300 PRO B CA 1
ATOM 4660 C C . PRO B 1 300 ? -14.617 22.547 -0.932 1 90.38 300 PRO B C 1
ATOM 4662 O O . PRO B 1 300 ? -14.883 21.672 -0.109 1 90.38 300 PRO B O 1
ATOM 4665 N N . CYS B 1 301 ? -14.414 22.297 -2.24 1 91.81 301 CYS B N 1
ATOM 4666 C CA . CYS B 1 301 ? -14.398 20.953 -2.789 1 91.81 301 CYS B CA 1
ATOM 4667 C C . CYS B 1 301 ? -13.031 20.594 -3.352 1 91.81 301 CYS B C 1
ATOM 4669 O O . CYS B 1 301 ? -12.797 20.719 -4.555 1 91.81 301 CYS B O 1
ATOM 4671 N N . PRO B 1 302 ? -12.188 20.188 -2.477 1 93.81 302 PRO B N 1
ATOM 4672 C CA . PRO B 1 302 ? -10.812 19.969 -2.924 1 93.81 302 PRO B CA 1
ATOM 4673 C C . PRO B 1 302 ? -10.688 18.797 -3.9 1 93.81 302 PRO B C 1
ATOM 4675 O O . PRO B 1 302 ? -11.516 17.875 -3.883 1 93.81 302 PRO B O 1
ATOM 4678 N N . LEU B 1 303 ? -9.641 18.938 -4.727 1 93.69 303 LEU B N 1
ATOM 4679 C CA . LEU B 1 303 ? -9.281 17.797 -5.574 1 93.69 303 LEU B CA 1
ATOM 4680 C C . LEU B 1 303 ? -8.828 16.609 -4.734 1 93.69 303 LEU B C 1
ATOM 4682 O O . LEU B 1 303 ? -8.453 16.781 -3.57 1 93.69 303 LEU B O 1
ATOM 4686 N N . SER B 1 304 ? -8.859 15.461 -5.387 1 94.56 304 SER B N 1
ATOM 4687 C CA . SER B 1 304 ? -8.414 14.266 -4.676 1 94.56 304 SER B CA 1
ATOM 4688 C C . SER B 1 304 ? -6.91 14.297 -4.422 1 94.56 304 SER B C 1
ATOM 4690 O O . SER B 1 304 ? -6.418 13.68 -3.479 1 94.56 304 SER B O 1
ATOM 4692 N N . SER B 1 305 ? -6.25 15.016 -5.352 1 95.5 305 SER B N 1
ATOM 4693 C CA . SER B 1 305 ? -4.801 15.102 -5.191 1 95.5 305 SER B CA 1
ATOM 4694 C C . SER B 1 305 ? -4.258 16.422 -5.73 1 95.5 305 SER B C 1
ATOM 4696 O O . SER B 1 305 ? -4.855 17.016 -6.625 1 95.5 305 SER B O 1
ATOM 4698 N N . TYR B 1 306 ? -3.189 16.891 -5.137 1 94.12 306 TYR B N 1
ATOM 4699 C CA . TYR B 1 306 ? -2.439 18.062 -5.562 1 94.12 306 TYR B CA 1
ATOM 4700 C C . TYR B 1 306 ? -0.971 17.734 -5.785 1 94.12 306 TYR B C 1
ATOM 4702 O O . TYR B 1 306 ? -0.327 17.125 -4.918 1 94.12 306 TYR B O 1
ATOM 4710 N N . ASP B 1 307 ? -0.421 18.062 -6.93 1 91.19 307 ASP B N 1
ATOM 4711 C CA . ASP B 1 307 ? 0.97 17.797 -7.289 1 91.19 307 ASP B CA 1
ATOM 4712 C C . ASP B 1 307 ? 1.885 18.922 -6.781 1 91.19 307 ASP B C 1
ATOM 4714 O O . ASP B 1 307 ? 1.721 20.078 -7.156 1 91.19 307 ASP B O 1
ATOM 4718 N N . MET B 1 308 ? 2.83 18.578 -6.004 1 90.88 308 MET B N 1
ATOM 4719 C CA . MET B 1 308 ? 3.738 19.562 -5.43 1 90.88 308 MET B CA 1
ATOM 4720 C C . MET B 1 308 ? 4.891 19.875 -6.379 1 90.88 308 MET B C 1
ATOM 4722 O O . MET B 1 308 ? 5.723 20.734 -6.098 1 90.88 308 MET B O 1
ATOM 4726 N N . SER B 1 309 ? 5.008 19.109 -7.531 1 80.38 309 SER B N 1
ATOM 4727 C CA . SER B 1 309 ? 6.062 19.359 -8.508 1 80.38 309 SER B CA 1
ATOM 4728 C C . SER B 1 309 ? 5.703 20.5 -9.438 1 80.38 309 SER B C 1
ATOM 4730 O O . SER B 1 309 ? 6.5 20.891 -10.297 1 80.38 309 SER B O 1
ATOM 4732 N N . LEU B 1 310 ? 4.66 21.109 -9.445 1 64.25 310 LEU B N 1
ATOM 4733 C CA . LEU B 1 310 ? 4.219 22.109 -10.414 1 64.25 310 LEU B CA 1
ATOM 4734 C C . LEU B 1 310 ? 5.254 23.219 -10.555 1 64.25 310 LEU B C 1
ATOM 4736 O O . LEU B 1 310 ? 5.75 23.75 -9.555 1 64.25 310 LEU B O 1
ATOM 4740 N N . LYS B 1 311 ? 6.035 23.016 -11.727 1 55.84 311 LYS B N 1
ATOM 4741 C CA . LYS B 1 311 ? 6.895 24.109 -12.188 1 55.84 311 LYS B CA 1
ATOM 4742 C C . LYS B 1 311 ? 6.102 25.406 -12.352 1 55.84 311 LYS B C 1
ATOM 4744 O O . LYS B 1 311 ? 4.883 25.375 -12.547 1 55.84 311 LYS B O 1
ATOM 4749 N N . THR B 1 312 ? 6.695 26.5 -12.031 1 43.12 312 THR B N 1
ATOM 4750 C CA . THR B 1 312 ? 6.184 27.828 -12.359 1 43.12 312 THR B CA 1
ATOM 4751 C C . THR B 1 312 ? 5.738 27.891 -13.82 1 43.12 312 THR B C 1
ATOM 4753 O O . THR B 1 312 ? 6.469 27.453 -14.719 1 43.12 312 THR B O 1
ATOM 4756 N N . LYS B 1 313 ? 4.586 27.531 -14.102 1 43.97 313 LYS B N 1
ATOM 4757 C CA . LYS B 1 313 ? 4.23 27.891 -15.469 1 43.97 313 LYS B CA 1
ATOM 4758 C C . LYS B 1 313 ? 4.805 29.234 -15.859 1 43.97 313 LYS B C 1
ATOM 4760 O O . LYS B 1 313 ? 4.535 30.25 -15.203 1 43.97 313 LYS B O 1
ATOM 4765 N N . LEU B 1 314 ? 6.051 29.172 -16.312 1 34.59 314 LEU B N 1
ATOM 4766 C CA . LEU B 1 314 ? 6.496 30.406 -16.953 1 34.59 314 LEU B CA 1
ATOM 4767 C C . LEU B 1 314 ? 5.484 30.875 -17.984 1 34.59 314 LEU B C 1
ATOM 4769 O O . LEU B 1 314 ? 5.176 30.156 -18.938 1 34.59 314 LEU B O 1
ATOM 4773 N N . PHE B 1 315 ? 4.488 31.453 -17.547 1 34.84 315 PHE B N 1
ATOM 4774 C CA . PHE B 1 315 ? 3.705 32.188 -18.531 1 34.84 315 PHE B CA 1
ATOM 4775 C C . PHE B 1 315 ? 4.605 33.031 -19.422 1 34.84 315 PHE B C 1
ATOM 4777 O O . PHE B 1 315 ? 5.164 34.031 -18.984 1 34.84 315 PHE B O 1
ATOM 4784 N N . TRP B 1 316 ? 5.449 32.406 -20.266 1 33.59 316 TRP B N 1
ATOM 4785 C CA . TRP B 1 316 ? 6.082 33.219 -21.297 1 33.59 316 TRP B CA 1
ATOM 4786 C C . TRP B 1 316 ? 5.039 34 -22.094 1 33.59 316 TRP B C 1
ATOM 4788 O O . TRP B 1 316 ? 4.141 33.406 -22.703 1 33.59 316 TRP B O 1
ATOM 4798 N N . ARG B 1 317 ? 4.578 35.062 -21.562 1 29.34 317 ARG B N 1
ATOM 4799 C CA . ARG B 1 317 ? 3.936 36.062 -22.391 1 29.34 317 ARG B CA 1
ATOM 4800 C C . ARG B 1 317 ? 4.82 36.469 -23.562 1 29.34 317 ARG B C 1
ATOM 4802 O O . ARG B 1 317 ? 5.934 36.938 -23.375 1 29.34 317 ARG B O 1
ATOM 4809 N N . GLN B 1 318 ? 4.855 35.594 -24.641 1 28.19 318 GLN B N 1
ATOM 4810 C CA . GLN B 1 318 ? 5.371 36.188 -25.875 1 28.19 318 GLN B CA 1
ATOM 4811 C C . GLN B 1 318 ? 4.734 37.531 -26.156 1 28.19 318 GLN B C 1
ATOM 4813 O O . GLN B 1 318 ? 3.51 37.656 -26.25 1 28.19 318 GLN B O 1
ATOM 4818 N N . LYS B 1 319 ? 5.559 38.625 -25.906 1 24.69 319 LYS B N 1
ATOM 4819 C CA . LYS B 1 319 ? 5.301 39.844 -26.688 1 24.69 319 LYS B CA 1
ATOM 4820 C C . LYS B 1 319 ? 5.457 39.562 -28.188 1 24.69 319 LYS B C 1
ATOM 4822 O O . LYS B 1 319 ? 6.406 38.875 -28.594 1 24.69 319 LYS B O 1
#

InterPro domains:
  IPR002347 Short-chain dehydrogenase/reductase SDR [PF00106] (45-254)
  IPR036291 NAD(P)-binding domain superfamily [SSF51735] (45-254)

Organism: Polistes dominula (NCBI:txid743375)

Secondary structure (DSSP, 8-state):
--HHHHHHHHHHHHHHHHHHHHHHHHHHHHHHHHHHHHHHHTT-EEEES-TTSHHHHHHHHHHHHTT-EEEEEESS--TTSHHHHHHHHHHHHHHHHHHHS-S-S-------PPPEEEEE--TT-HHHHHHHHHHHHHHSPTT----SEEE----------TTTS-HHHHHHHHIIIIIHHHHHHHHHHHHHHHTT-EEEEE---SS-GGGSTT---HHHHHHHHHHHHHHHHHHHHHGGGT-EEEEEE--S--HHHHTSPP--EE---SSS-----EEPPPSS-HHHHHHHHHHHHH-SS--SEEETT----------/--HHHHHHHHHHHHHHHHHHHHHHHHHHHHHHHHHHHHHHHTT-EEEES-TTSHHHHHHHHHHHHTT-EEEEEESS--TTSHHHHHHHHHHHHHHHHHHHS-S-S-------PPPEEEEE--TT-HHHHHHHHHHHHHHSPTT----SEEE----------TTTS-HHHHHHHHIIIIIHHHHHHHHHHHHHHHTT-EEEEE---SS-GGGSTT---HHHHHHHHHHHHHHHHHHHHHGGGT-EEEEEE--S--HHHHTSPP--EE---SSS-----EEPPPSS-HHHHHHHHHHHHH-SS--SEEETT----------

Sequence (638 aa):
MDVETGAILALQILALCSIAAALLAYLMRQSRNATDEYELRNKCHVLVTNCDTCVGLQIALALSEAGYKVFAGLPNPSENSPSMKILKAVEQEREKEMDNGDSNHDKVQVRVRGQIVPLELDPTREDSLRASLDAVRAKLPAGEDGLWAVIHTGGLALPGSIEKQTSSAWESMLRHNLVAPLRTARVFIPLLRVKRGRIVLLGDSETSYASKAGTGLVAFTASRKAVEGAAAALKSELHSSGVDVVLLKPPPINPLVLYASPLLKTLDVESGVTSSEGTWVAPLSNYSVQNSLIPALTTPCPLSSYDMSLKTKLFWRQKMDVETGAILALQILALCSIAAALLAYLMRQSRNATDEYELRNKCHVLVTNCDTCVGLQIALALSEAGYKVFAGLPNPSENSPSMKILKAVEQEREKEMDNGDSNHDKVQVRVRGQIVPLELDPTREDSLRASLDAVRAKLPAGEDGLWAVIHTGGLALPGSIEKQTSSAWESMLRHNLVAPLRTARVFIPLLRVKRGRIVLLGDSETSYASKAGTGLVAFTASRKAVEGAAAALKSELHSSGVDVVLLKPPPINPLVLYASPLLKTLDVESGVTSSEGTWVAPLSNYSVQNSLIPALTTPCPLSSYDMSLKTKLFWRQK

Nearest PDB structures (foldseek):
  7krk-assembly1_D  TM=8.419E-01  e=7.865E-11  Acinetobacter baumannii
  4yae-assembly1_B  TM=8.312E-01  e=8.365E-11  Sphingobium sp. SYK-6
  7krm-assembly1_D  TM=7.362E-01  e=4.802E-11  Acinetobacter baumannii
  7krm-assembly1_C  TM=7.108E-01  e=4.515E-11  Acinetobacter baumannii
  4yag-assembly1_B  TM=7.096E-01  e=1.942E-09  Sphingobium sp. SYK-6

pLDDT: mean 83.66, std 17.62, range [24.41, 98.75]